Protein AF-0000000077392170 (afdb_homodimer)

Organism: Artemia franciscana (NCBI:txid6661)

Solvent-accessible surface area (backbone atoms only — not comparable to full-atom values): 23119 Å² total; per-residue (Å²): 129,80,75,73,70,72,73,65,76,75,73,75,64,50,26,41,33,44,28,51,38,86,57,40,49,63,70,60,48,50,51,55,48,44,71,74,38,45,88,48,39,37,78,39,51,29,36,27,41,52,79,77,56,96,90,57,43,78,73,64,66,27,38,67,48,46,63,69,58,48,40,51,40,50,58,68,61,47,44,66,28,55,36,64,54,84,86,25,45,36,31,39,37,45,64,40,51,48,56,32,49,74,70,71,26,29,33,34,39,81,43,47,66,59,24,49,57,40,44,70,73,45,92,57,62,58,47,38,32,34,42,35,53,74,38,71,65,57,31,48,50,44,44,56,70,68,70,78,58,49,72,67,54,44,49,38,48,52,50,50,28,54,40,43,49,57,46,58,66,36,61,77,70,44,80,41,77,41,58,39,75,43,71,68,59,32,43,54,56,50,47,57,60,44,50,63,56,50,53,53,50,52,52,60,54,48,60,63,65,73,105,131,80,75,76,71,69,71,67,75,75,72,76,65,50,27,41,34,43,29,51,39,85,57,40,49,61,70,59,48,50,50,53,48,44,72,74,38,46,90,47,40,38,78,39,53,30,35,27,40,52,79,77,55,95,89,58,43,78,73,64,66,28,38,67,48,47,63,68,58,49,40,52,40,52,58,69,63,45,44,66,28,56,36,65,54,85,86,25,45,37,31,38,37,45,63,41,51,48,56,32,48,73,70,71,27,30,33,34,39,80,44,47,66,59,25,49,58,38,45,70,73,44,92,57,62,58,46,37,33,32,42,35,52,74,37,71,66,58,32,49,53,44,44,54,70,68,70,77,59,48,73,69,56,45,51,39,48,52,49,50,28,54,40,42,51,56,46,59,67,36,62,78,68,43,78,42,79,43,59,38,76,41,71,68,59,32,43,52,55,48,48,56,57,46,50,64,55,50,52,54,51,54,52,59,55,49,59,62,66,72,106

Foldseek 3Di:
DPPCPVPPVLPQAFAAEEEAAPLLCVVVLVVVCCVVPVVFEDEQAKEKCDDDDVPDDDPPNHPHDHPVVVVVCVVVVQFLFWDDALRMIMTGGPVSVVVCSVVSHHYYHYDYDRRLVSNCPDPSVHQFEYEYEPDLVVSLVSVVVSVPDDPSSSVRSSVSNVVRVVQVPPPPSHPYYFYPPDVVVSSVVVVVVVCVSVVVSVVSVVVVVVD/DPPCPVVPVLPQAFAAEEEAAPLLCVVVLVVVCCVVPVVFEDEQAKEKCDDDDVPDDDPPNHPHDHPVVVVVCVVVVQFLFWDDALRMIMTGGPVSVVVCSVVSHHYYHYDYDRRLVSNCPDPSVHQFEYEYEPDLVVSLVSVVVSVPDDPSSSVRSSVSNVVRVVQVPPPPSHPYYFYPPDSVVSSVVVVVVVCVSVVVSVVSVVVVVVD

pLDDT: mean 89.9, std 15.78, range [25.53, 98.81]

Nearest PDB structures (foldseek):
  1lvg-assembly1_A  TM=9.748E-01  e=1.093E-26  Mus musculus
  8pts-assembly1_B  TM=7.729E-01  e=3.137E-25  Homo sapiens
  1z6g-assembly1_A  TM=8.877E-01  e=1.586E-20  Plasmodium falciparum 3D7
  8egl-assembly1_K  TM=9.094E-01  e=6.659E-19  Pseudomonas aeruginosa PAO1
  7s5e-assembly3_E  TM=8.793E-01  e=3.456E-18  Stenotrophomonas maltophilia K279a

Structure (mmCIF, N/CA/C/O backbone):
data_AF-0000000077392170-model_v1
#
loop_
_entity.id
_entity.type
_entity.pdbx_description
1 polymer 'guanylate kinase'
#
loop_
_atom_site.group_PDB
_atom_site.id
_atom_site.type_symbol
_atom_site.label_atom_id
_atom_site.label_alt_id
_atom_site.label_comp_id
_atom_site.label_asym_id
_atom_site.label_entity_id
_atom_site.label_seq_id
_atom_site.pdbx_PDB_ins_code
_atom_site.Cartn_x
_atom_site.Cartn_y
_atom_site.Cartn_z
_atom_site.occupancy
_atom_site.B_iso_or_equiv
_atom_site.auth_seq_id
_atom_site.auth_comp_id
_atom_site.auth_asym_id
_atom_site.auth_atom_id
_atom_site.pdbx_PDB_model_num
ATOM 1 N N . MET A 1 1 ? 49.906 -13.086 -16.906 1 25.72 1 MET A N 1
ATOM 2 C CA . MET A 1 1 ? 48.594 -12.906 -17.469 1 25.72 1 MET A CA 1
ATOM 3 C C . MET A 1 1 ? 47.5 -13.18 -16.422 1 25.72 1 MET A C 1
ATOM 5 O O . MET A 1 1 ? 47.281 -14.328 -16.062 1 25.72 1 MET A O 1
ATOM 9 N N . PHE A 1 2 ? 47.438 -12.328 -15.391 1 32.34 2 PHE A N 1
ATOM 10 C CA . PHE A 1 2 ? 46.469 -12.414 -14.305 1 32.34 2 PHE A CA 1
ATOM 11 C C . PHE A 1 2 ? 45.031 -12.539 -14.852 1 32.34 2 PHE A C 1
ATOM 13 O O . PHE A 1 2 ? 44.594 -11.695 -15.625 1 32.34 2 PHE A O 1
ATOM 20 N N . CYS A 1 3 ? 44.75 -13.75 -15.266 1 31.38 3 CYS A N 1
ATOM 21 C CA . CYS A 1 3 ? 43.312 -13.992 -15.523 1 31.38 3 CYS A CA 1
ATOM 22 C C . CYS A 1 3 ? 42.469 -13.234 -14.531 1 31.38 3 CYS A C 1
ATOM 24 O O . CYS A 1 3 ? 42.531 -13.484 -13.328 1 31.38 3 CYS A O 1
ATOM 26 N N . ASP A 1 4 ? 42.469 -11.93 -14.562 1 34.44 4 ASP A N 1
ATOM 27 C CA . ASP A 1 4 ? 41.438 -11.109 -13.945 1 34.44 4 ASP A CA 1
ATOM 28 C C . ASP A 1 4 ? 40.062 -11.789 -14.055 1 34.44 4 ASP A C 1
ATOM 30 O O . ASP A 1 4 ? 39.469 -11.805 -15.125 1 34.44 4 ASP A O 1
ATOM 34 N N . SER A 1 5 ? 40 -13.047 -13.664 1 36.41 5 SER A N 1
ATOM 35 C CA . SER A 1 5 ? 38.688 -13.656 -13.367 1 36.41 5 SER A CA 1
ATOM 36 C C . SER A 1 5 ? 37.75 -12.656 -12.703 1 36.41 5 SER A C 1
ATOM 38 O O . SER A 1 5 ? 37.969 -12.273 -11.555 1 36.41 5 SER A O 1
ATOM 40 N N . GLN A 1 6 ? 37.531 -11.539 -13.352 1 37.38 6 GLN A N 1
ATOM 41 C CA . GLN A 1 6 ? 36.406 -10.711 -12.906 1 37.38 6 GLN A CA 1
ATOM 42 C C . GLN A 1 6 ? 35.25 -11.57 -12.43 1 37.38 6 GLN A C 1
ATOM 44 O O . GLN A 1 6 ? 34.719 -12.391 -13.188 1 37.38 6 GLN A O 1
ATOM 49 N N . LEU A 1 7 ? 35.281 -12.203 -11.297 1 32.78 7 LEU A N 1
ATOM 50 C CA . LEU A 1 7 ? 34.156 -12.734 -10.555 1 32.78 7 LEU A CA 1
ATOM 51 C C . LEU A 1 7 ? 32.906 -11.906 -10.812 1 32.78 7 LEU A C 1
ATOM 53 O O . LEU A 1 7 ? 32.844 -10.742 -10.43 1 32.78 7 LEU A O 1
ATOM 57 N N . LYS A 1 8 ? 32.562 -11.773 -11.977 1 41.16 8 LYS A N 1
ATOM 58 C CA . LYS A 1 8 ? 31.234 -11.203 -12.219 1 41.16 8 LYS A CA 1
ATOM 59 C C . LYS A 1 8 ? 30.281 -11.547 -11.086 1 41.16 8 LYS A C 1
ATOM 61 O O . LYS A 1 8 ? 30.078 -12.727 -10.773 1 41.16 8 LYS A O 1
ATOM 66 N N . VAL A 1 9 ? 30.266 -10.953 -10 1 43.84 9 VAL A N 1
ATOM 67 C CA . VAL A 1 9 ? 29.219 -11.07 -8.992 1 43.84 9 VAL A CA 1
ATOM 68 C C . VAL A 1 9 ? 27.906 -11.484 -9.656 1 43.84 9 VAL A C 1
ATOM 70 O O . VAL A 1 9 ? 27.359 -10.742 -10.477 1 43.84 9 VAL A O 1
ATOM 73 N N . ASN A 1 10 ? 27.75 -12.711 -10.109 1 50.25 10 ASN A N 1
ATOM 74 C CA . ASN A 1 10 ? 26.531 -13.258 -10.688 1 50.25 10 ASN A CA 1
ATOM 75 C C . ASN A 1 10 ? 25.297 -12.727 -9.984 1 50.25 10 ASN A C 1
ATOM 77 O O . ASN A 1 10 ? 25.062 -13.016 -8.805 1 50.25 10 ASN A O 1
ATOM 81 N N . ALA A 1 11 ? 24.734 -11.617 -10.344 1 66.25 11 ALA A N 1
ATOM 82 C CA . ALA A 1 11 ? 23.531 -11.023 -9.766 1 66.25 11 ALA A CA 1
ATOM 83 C C . ALA A 1 11 ? 22.391 -12.047 -9.672 1 66.25 11 ALA A C 1
ATOM 85 O O . ALA A 1 11 ? 22.266 -12.906 -10.547 1 66.25 11 ALA A O 1
ATOM 86 N N . LEU A 1 12 ? 21.828 -12.359 -8.523 1 80.75 12 LEU A N 1
ATOM 87 C CA . LEU A 1 12 ? 20.703 -13.242 -8.273 1 80.75 12 LEU A CA 1
ATOM 88 C C . LEU A 1 12 ? 19.562 -12.969 -9.25 1 80.75 12 LEU A C 1
ATOM 90 O O . LEU A 1 12 ? 19.328 -11.82 -9.633 1 80.75 12 LEU A O 1
ATOM 94 N N . PRO A 1 13 ? 19.078 -14.109 -9.844 1 90.06 13 PRO A N 1
ATOM 95 C CA . PRO A 1 13 ? 17.953 -13.914 -10.766 1 90.06 13 PRO A CA 1
ATOM 96 C C . PRO A 1 13 ? 16.844 -13.047 -10.18 1 90.06 13 PRO A C 1
ATOM 98 O O . PRO A 1 13 ? 16.516 -13.172 -8.992 1 90.06 13 PRO A O 1
ATOM 101 N N . ARG A 1 14 ? 16.281 -12.18 -11 1 93.69 14 ARG A N 1
ATOM 102 C CA . ARG A 1 14 ? 15.188 -11.312 -10.586 1 93.69 14 ARG A CA 1
ATOM 103 C C . ARG A 1 14 ? 13.906 -12.109 -10.375 1 93.69 14 ARG A C 1
ATOM 105 O O . ARG A 1 14 ? 13.523 -12.914 -11.227 1 93.69 14 ARG A O 1
ATOM 112 N N . PRO A 1 15 ? 13.211 -11.906 -9.344 1 96.62 15 PRO A N 1
ATOM 113 C CA . PRO A 1 15 ? 11.984 -12.656 -9.094 1 96.62 15 PRO A CA 1
ATOM 114 C C . PRO A 1 15 ? 10.844 -12.242 -10.023 1 96.62 15 PRO A C 1
ATOM 116 O O . PRO A 1 15 ? 10.844 -11.133 -10.562 1 96.62 15 PRO A O 1
ATOM 119 N N . PHE A 1 16 ? 9.906 -13.195 -10.242 1 97.94 16 PHE A N 1
ATOM 120 C CA . PHE A 1 16 ? 8.617 -12.898 -10.844 1 97.94 16 PHE A CA 1
ATOM 121 C C . PHE A 1 16 ? 7.559 -12.656 -9.773 1 97.94 16 PHE A C 1
ATOM 123 O O . PHE A 1 16 ? 7.367 -13.484 -8.883 1 97.94 16 PHE A O 1
ATOM 130 N N . VAL A 1 17 ? 6.91 -11.523 -9.852 1 98.31 17 VAL A N 1
ATOM 131 C CA . VAL A 1 17 ? 5.828 -11.203 -8.922 1 98.31 17 VAL A CA 1
ATOM 132 C C . VAL A 1 17 ? 4.504 -11.148 -9.68 1 98.31 17 VAL A C 1
ATOM 134 O O . VAL A 1 17 ? 4.352 -10.359 -10.617 1 98.31 17 VAL A O 1
ATOM 137 N N . LEU A 1 18 ? 3.586 -12.016 -9.336 1 98.56 18 LEU A N 1
ATOM 138 C CA . LEU A 1 18 ? 2.215 -11.93 -9.828 1 98.56 18 LEU A CA 1
ATOM 139 C C . LEU A 1 18 ? 1.32 -11.211 -8.828 1 98.56 18 LEU A C 1
ATOM 141 O O . LEU A 1 18 ? 1.326 -11.539 -7.637 1 98.56 18 LEU A O 1
ATOM 145 N N . CYS A 1 19 ? 0.657 -10.227 -9.273 1 98.56 19 CYS A N 1
ATOM 146 C CA . CYS A 1 19 ? -0.287 -9.422 -8.508 1 98.56 19 CYS A CA 1
ATOM 147 C C . CYS A 1 19 ? -1.623 -9.312 -9.227 1 98.56 19 CYS A C 1
ATOM 149 O O . CYS A 1 19 ? -1.671 -9.328 -10.461 1 98.56 19 CYS A O 1
ATOM 151 N N . GLY A 1 20 ? -2.666 -9.18 -8.484 1 98.06 20 GLY A N 1
ATOM 152 C CA . GLY A 1 20 ? -4.02 -9.047 -9 1 98.06 20 GLY A CA 1
ATOM 153 C C . GLY A 1 20 ? -5.09 -9.32 -7.961 1 98.06 20 GLY A C 1
ATOM 154 O O . GLY A 1 20 ? -4.805 -9.898 -6.91 1 98.06 20 GLY A O 1
ATOM 155 N N . PRO A 1 21 ? -6.316 -8.914 -8.312 1 97.44 21 PRO A N 1
ATOM 156 C CA . PRO A 1 21 ? -7.379 -9.102 -7.316 1 97.44 21 PRO A CA 1
ATOM 157 C C . PRO A 1 21 ? -7.652 -10.57 -7.012 1 97.44 21 PRO A C 1
ATOM 159 O O . PRO A 1 21 ? -7.359 -11.445 -7.84 1 97.44 21 PRO A O 1
ATOM 162 N N . SER A 1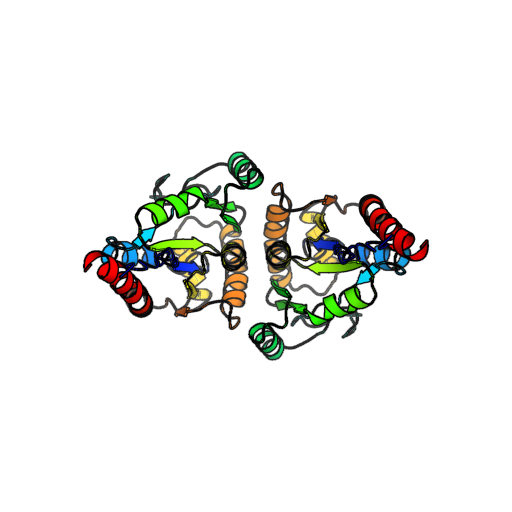 22 ? -8.102 -10.773 -5.75 1 94 22 SER A N 1
ATOM 163 C CA . SER A 1 22 ? -8.523 -12.117 -5.363 1 94 22 SER A CA 1
ATOM 164 C C . SER A 1 22 ? -9.531 -12.688 -6.355 1 94 22 SER A C 1
ATOM 166 O O . SER A 1 22 ? -10.438 -11.984 -6.793 1 94 22 SER A O 1
ATOM 168 N N . GLY A 1 23 ? -9.344 -13.922 -6.789 1 93.69 23 GLY A N 1
ATOM 169 C CA . GLY A 1 23 ? -10.281 -14.609 -7.66 1 93.69 23 GLY A CA 1
ATOM 170 C C . GLY A 1 23 ? -9.953 -14.453 -9.133 1 93.69 23 GLY A C 1
ATOM 171 O O . GLY A 1 23 ? -10.617 -15.031 -9.992 1 93.69 23 GLY A O 1
ATOM 172 N N . VAL A 1 24 ? -8.891 -13.75 -9.414 1 97.25 24 VAL A N 1
ATOM 173 C CA . VAL A 1 24 ? -8.625 -13.414 -10.805 1 97.25 24 VAL A CA 1
ATOM 174 C C . VAL A 1 24 ? -7.953 -14.602 -11.5 1 97.25 24 VAL A C 1
ATOM 176 O O . VAL A 1 24 ? -7.863 -14.633 -12.727 1 97.25 24 VAL A O 1
ATOM 179 N N . GLY A 1 25 ? -7.402 -15.547 -10.781 1 95.88 25 GLY A N 1
ATOM 180 C CA . GLY A 1 25 ? -6.828 -16.734 -11.375 1 95.88 25 GLY A CA 1
ATOM 181 C C . GLY A 1 25 ? -5.316 -16.797 -11.234 1 95.88 25 GLY A C 1
ATOM 182 O O . GLY A 1 25 ? -4.648 -17.516 -11.984 1 95.88 25 GLY A O 1
ATOM 183 N N . LYS A 1 26 ? -4.719 -16.109 -10.281 1 96.5 26 LYS A N 1
ATOM 184 C CA . LYS A 1 26 ? -3.273 -16.094 -10.078 1 96.5 26 LYS A CA 1
ATOM 185 C C . LYS A 1 26 ? -2.756 -17.469 -9.703 1 96.5 26 LYS A C 1
ATOM 187 O O . LYS A 1 26 ? -1.77 -17.953 -10.266 1 96.5 26 LYS A O 1
ATOM 192 N N . SER A 1 27 ? -3.465 -18.047 -8.719 1 93.56 27 SER A N 1
ATOM 193 C CA . SER A 1 27 ? -3.006 -19.344 -8.227 1 93.56 27 SER A CA 1
ATOM 194 C C . SER A 1 27 ? -2.963 -20.375 -9.352 1 93.56 27 SER A C 1
ATOM 196 O O . SER A 1 27 ? -2.033 -21.188 -9.43 1 93.56 27 SER A O 1
ATOM 198 N N . THR A 1 28 ? -3.938 -20.344 -10.219 1 95.12 28 THR A N 1
ATOM 199 C CA . THR A 1 28 ? -3.986 -21.266 -11.352 1 95.12 28 THR A CA 1
ATOM 200 C C . THR A 1 28 ? -2.83 -21 -12.312 1 95.12 28 THR A C 1
ATOM 202 O O . THR A 1 28 ? -2.17 -21.922 -12.773 1 95.12 28 THR A O 1
ATOM 205 N N . LEU A 1 29 ? -2.557 -19.734 -12.602 1 98.12 29 LEU A N 1
ATOM 206 C CA . LEU A 1 29 ? -1.454 -19.375 -13.477 1 98.12 29 LEU A CA 1
ATOM 207 C C . LEU A 1 29 ? -0.118 -19.812 -12.891 1 98.12 29 LEU A C 1
ATOM 209 O O . LEU A 1 29 ? 0.729 -20.359 -13.602 1 98.12 29 LEU A O 1
ATOM 213 N N . ILE A 1 30 ? 0.067 -19.594 -11.641 1 97.69 30 ILE A N 1
ATOM 214 C CA . ILE A 1 30 ? 1.311 -19.953 -10.961 1 97.69 30 ILE A CA 1
ATOM 215 C C . ILE A 1 30 ? 1.51 -21.469 -10.992 1 97.69 30 ILE A C 1
ATOM 217 O O . ILE A 1 30 ? 2.621 -21.938 -11.219 1 97.69 30 ILE A O 1
ATOM 221 N N . LYS A 1 31 ? 0.453 -22.172 -10.758 1 96.06 31 LYS A N 1
ATOM 222 C CA . LYS A 1 31 ? 0.546 -23.625 -10.836 1 96.06 31 LYS A CA 1
ATOM 223 C C . LYS A 1 31 ? 1.032 -24.078 -12.211 1 96.06 31 LYS A C 1
ATOM 225 O O . LYS A 1 31 ? 1.9 -24.953 -12.32 1 96.06 31 LYS A O 1
ATOM 230 N N . LYS A 1 32 ? 0.472 -23.516 -13.234 1 97.62 32 LYS A N 1
ATOM 231 C CA . LYS A 1 32 ? 0.895 -23.844 -14.586 1 97.62 32 LYS A CA 1
ATOM 232 C C . LYS A 1 32 ? 2.365 -23.5 -14.805 1 97.62 32 LYS A C 1
ATOM 234 O O . LYS A 1 32 ? 3.102 -24.25 -15.438 1 97.62 32 LYS A O 1
ATOM 239 N N . MET A 1 33 ? 2.822 -22.344 -14.273 1 97.56 33 MET A N 1
ATOM 240 C CA . MET A 1 33 ? 4.223 -21.938 -14.328 1 97.56 33 MET A CA 1
ATOM 241 C C . MET A 1 33 ? 5.117 -23 -13.695 1 97.56 33 MET A C 1
ATOM 243 O O . MET A 1 33 ? 6.141 -23.375 -14.273 1 97.56 33 MET A O 1
ATOM 247 N N . MET A 1 34 ? 4.664 -23.469 -12.531 1 96.5 34 MET A N 1
ATOM 248 C CA . MET A 1 34 ? 5.488 -24.406 -11.773 1 96.5 34 MET A CA 1
ATOM 249 C C . MET A 1 34 ? 5.559 -25.75 -12.477 1 96.5 34 MET A C 1
ATOM 251 O O . MET A 1 34 ? 6.594 -26.422 -12.445 1 96.5 34 MET A O 1
ATOM 255 N N . VAL A 1 35 ? 4.5 -26.141 -13.078 1 96.81 35 VAL A N 1
ATOM 256 C CA . VAL A 1 35 ? 4.473 -27.406 -13.805 1 96.81 35 VAL A CA 1
ATOM 257 C C . VAL A 1 35 ? 5.43 -27.328 -14.992 1 96.81 35 VAL A C 1
ATOM 259 O O . VAL A 1 35 ? 6.211 -28.266 -15.227 1 96.81 35 VAL A O 1
ATOM 262 N N . GLU A 1 36 ? 5.43 -26.266 -15.633 1 96.81 36 GLU A N 1
ATOM 263 C CA . GLU A 1 36 ? 6.176 -26.172 -16.891 1 96.81 36 GLU A CA 1
ATOM 264 C C . GLU A 1 36 ? 7.629 -25.781 -16.641 1 96.81 36 GLU A C 1
ATOM 266 O O . GLU A 1 36 ? 8.531 -26.219 -17.344 1 96.81 36 GLU A O 1
ATOM 271 N N . PHE A 1 37 ? 7.859 -24.938 -15.656 1 96.38 37 PHE A N 1
ATOM 272 C CA . PHE A 1 37 ? 9.188 -24.375 -15.461 1 96.38 37 PHE A CA 1
ATOM 273 C C . PHE A 1 37 ? 9.711 -24.672 -14.062 1 96.38 37 PHE A C 1
ATOM 275 O O . PHE A 1 37 ? 10.516 -23.922 -13.523 1 96.38 37 PHE A O 1
ATOM 282 N N . GLY A 1 38 ? 9.281 -25.766 -13.492 1 94.56 38 GLY A N 1
ATOM 283 C CA . GLY A 1 38 ? 9.672 -26.125 -12.141 1 94.56 38 GLY A CA 1
ATOM 284 C C . GLY A 1 38 ? 11.156 -26.375 -11.984 1 94.56 38 GLY A C 1
ATOM 285 O O . GLY A 1 38 ? 11.672 -26.406 -10.867 1 94.56 38 GLY A O 1
ATOM 286 N N . ASP A 1 39 ? 11.883 -26.5 -13.055 1 93.88 39 ASP A N 1
ATOM 287 C CA . ASP A 1 39 ? 13.328 -26.719 -13.016 1 93.88 39 ASP A CA 1
ATOM 288 C C . ASP A 1 39 ? 14.07 -25.422 -12.695 1 93.88 39 ASP A C 1
ATOM 290 O O . ASP A 1 39 ? 15.156 -25.438 -12.109 1 93.88 39 ASP A O 1
ATOM 294 N N . ILE A 1 40 ? 13.484 -24.25 -13.047 1 95.06 40 ILE A N 1
ATOM 295 C CA . ILE A 1 40 ? 14.211 -23 -12.898 1 95.06 40 ILE A CA 1
ATOM 296 C C . ILE A 1 40 ? 13.406 -22.047 -12.016 1 95.06 40 ILE A C 1
ATOM 298 O O . ILE A 1 40 ? 13.953 -21.062 -11.492 1 95.06 40 ILE A O 1
ATOM 302 N N . LEU A 1 41 ? 12.102 -22.328 -11.852 1 96.94 41 LEU A N 1
ATOM 303 C CA . LEU A 1 41 ? 11.258 -21.5 -11 1 96.94 41 LEU A CA 1
ATOM 304 C C . LEU A 1 41 ? 10.984 -22.203 -9.672 1 96.94 41 LEU A C 1
ATOM 306 O O . LEU A 1 41 ? 10.898 -23.422 -9.617 1 96.94 41 LEU A O 1
ATOM 310 N N . GLU A 1 42 ? 10.891 -21.438 -8.695 1 96.62 42 GLU A N 1
ATOM 311 C CA . GLU A 1 42 ? 10.453 -21.922 -7.391 1 96.62 42 GLU A CA 1
ATOM 312 C C . GLU A 1 42 ? 9.523 -20.906 -6.719 1 96.62 42 GLU A C 1
ATOM 314 O O . GLU A 1 42 ? 9.812 -19.719 -6.68 1 96.62 42 GLU A O 1
ATOM 319 N N . PHE A 1 43 ? 8.422 -21.484 -6.266 1 97.25 43 PHE A N 1
ATOM 320 C CA . PHE A 1 43 ? 7.434 -20.641 -5.605 1 97.25 43 PHE A CA 1
ATOM 321 C C . PHE A 1 43 ? 7.82 -20.391 -4.156 1 97.25 43 PHE A C 1
ATOM 323 O O . PHE A 1 43 ? 8.188 -21.312 -3.432 1 97.25 43 PHE A O 1
ATOM 330 N N . SER A 1 44 ? 7.777 -19.094 -3.787 1 97 44 SER A N 1
ATOM 331 C CA . SER A 1 44 ? 7.996 -18.734 -2.393 1 97 44 SER A CA 1
ATOM 332 C C . SER A 1 44 ? 6.688 -18.719 -1.61 1 97 44 SER A C 1
ATOM 334 O O . SER A 1 44 ? 5.832 -17.859 -1.834 1 97 44 SER A O 1
ATOM 336 N N . VAL A 1 45 ? 6.523 -19.594 -0.678 1 96.56 45 VAL A N 1
ATOM 337 C CA . VAL A 1 45 ? 5.293 -19.719 0.099 1 96.56 45 VAL A CA 1
ATOM 338 C C . VAL A 1 45 ? 5.176 -18.547 1.07 1 96.56 45 VAL A C 1
ATOM 340 O O . VAL A 1 45 ? 6.121 -18.234 1.8 1 96.56 45 VAL A O 1
ATOM 343 N N . SER A 1 46 ? 4.016 -17.859 1.103 1 97.25 46 SER A N 1
ATOM 344 C CA . SER A 1 46 ? 3.779 -16.719 1.978 1 97.25 46 SER A CA 1
ATOM 345 C C . SER A 1 46 ? 3.125 -17.141 3.285 1 97.25 46 SER A C 1
ATOM 347 O O . SER A 1 46 ? 2.625 -18.266 3.395 1 97.25 46 SER A O 1
ATOM 349 N N . HIS A 1 47 ? 3.215 -16.234 4.25 1 98.12 47 HIS A N 1
ATOM 350 C CA . HIS A 1 47 ? 2.461 -16.391 5.488 1 98.12 47 HIS A CA 1
ATOM 351 C C . HIS A 1 47 ? 1.111 -15.68 5.398 1 98.12 47 HIS A C 1
ATOM 353 O O . HIS A 1 47 ? 0.97 -14.695 4.676 1 98.12 47 HIS A O 1
ATOM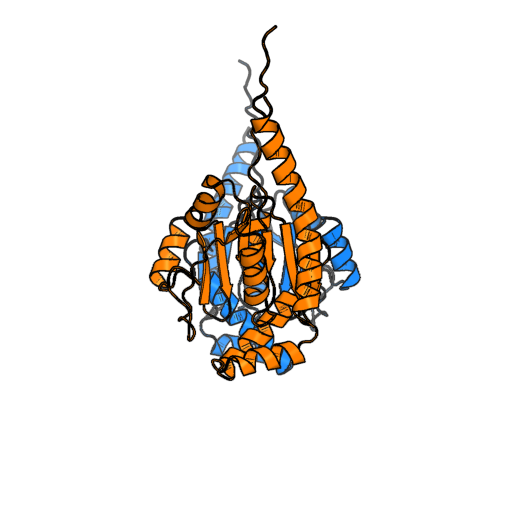 359 N N . THR A 1 48 ? 0.139 -16.203 6.141 1 98.25 48 THR A N 1
ATOM 360 C CA . THR A 1 48 ? -1.132 -15.492 6.242 1 98.25 48 THR A CA 1
ATOM 361 C C . THR A 1 48 ? -1.845 -15.844 7.543 1 98.25 48 THR A C 1
ATOM 363 O O . THR A 1 48 ? -1.611 -16.906 8.125 1 98.25 48 THR A O 1
ATOM 366 N N . THR A 1 49 ? -2.637 -14.906 8.031 1 98.12 49 THR A N 1
ATOM 367 C CA . THR A 1 49 ? -3.457 -15.141 9.211 1 98.12 49 THR A CA 1
ATOM 368 C C . THR A 1 49 ? -4.852 -15.625 8.82 1 98.12 49 THR A C 1
ATOM 370 O O . THR A 1 49 ? -5.68 -15.922 9.68 1 98.12 49 THR A O 1
ATOM 373 N N . ARG A 1 50 ? -5.121 -15.664 7.473 1 94.75 50 ARG A N 1
ATOM 374 C CA . ARG A 1 50 ? -6.398 -16.203 7.02 1 94.75 50 ARG A CA 1
ATOM 375 C C . ARG A 1 50 ? -6.488 -17.703 7.312 1 94.75 50 ARG A C 1
ATOM 377 O O . ARG A 1 50 ? -5.484 -18.422 7.238 1 94.75 50 ARG A O 1
ATOM 384 N N . ALA A 1 51 ? -7.723 -18.156 7.598 1 94.81 51 ALA A N 1
ATOM 385 C CA . ALA A 1 51 ? -7.922 -19.609 7.734 1 94.81 51 ALA A CA 1
ATOM 386 C C . ALA A 1 51 ? -7.777 -20.312 6.387 1 94.81 51 ALA A C 1
ATOM 388 O O . ALA A 1 51 ? -8.125 -19.75 5.348 1 94.81 51 ALA A O 1
ATOM 389 N N . PRO A 1 52 ? -7.262 -21.531 6.418 1 95 52 PRO A N 1
ATOM 390 C CA . PRO A 1 52 ? -7.137 -22.266 5.156 1 95 52 PRO A CA 1
ATOM 391 C C . PRO A 1 52 ? -8.492 -22.578 4.516 1 95 52 PRO A C 1
ATOM 393 O O . PRO A 1 52 ? -9.469 -22.844 5.223 1 95 52 PRO A O 1
ATOM 396 N N . ARG A 1 53 ? -8.492 -22.438 3.182 1 89.06 53 ARG A N 1
ATOM 397 C CA . ARG A 1 53 ? -9.633 -22.953 2.432 1 89.06 53 ARG A CA 1
ATOM 398 C C . ARG A 1 53 ? -9.562 -24.469 2.303 1 89.06 53 ARG A C 1
ATOM 400 O O . ARG A 1 53 ? -8.531 -25.078 2.59 1 89.06 53 ARG A O 1
ATOM 407 N N . THR A 1 54 ? -10.797 -25 1.809 1 90.25 54 THR A N 1
ATOM 408 C CA . THR A 1 54 ? -10.828 -26.438 1.595 1 90.25 54 THR A CA 1
ATOM 409 C C . THR A 1 54 ? -9.75 -26.859 0.6 1 90.25 54 THR A C 1
ATOM 411 O O . THR A 1 54 ? -9.633 -26.281 -0.479 1 90.25 54 THR A O 1
ATOM 414 N N . GLY A 1 55 ? -8.93 -27.766 0.991 1 91.81 55 GLY A N 1
ATOM 415 C CA . GLY A 1 55 ? -7.918 -28.297 0.09 1 91.81 55 GLY A CA 1
ATOM 416 C C . GLY A 1 55 ? -6.562 -27.641 0.259 1 91.81 55 GLY A C 1
ATOM 417 O O . GLY A 1 55 ? -5.555 -28.141 -0.243 1 91.81 55 GLY A O 1
ATOM 418 N N . GLU A 1 56 ? -6.438 -26.484 0.995 1 93.88 56 GLU A N 1
ATOM 419 C CA . GLU A 1 56 ? -5.156 -25.812 1.205 1 93.88 56 GLU A CA 1
ATOM 420 C C . GLU A 1 56 ? -4.344 -26.516 2.293 1 93.88 56 GLU A C 1
ATOM 422 O O . GLU A 1 56 ? -4.902 -27 3.275 1 93.88 56 GLU A O 1
ATOM 427 N N . VAL A 1 57 ? -3.045 -26.578 2.072 1 96.06 57 VAL A N 1
ATOM 428 C CA . VAL A 1 57 ? -2.148 -27.281 2.973 1 96.06 57 VAL A CA 1
ATOM 429 C C . VAL A 1 57 ? -1.108 -26.328 3.541 1 96.06 57 VAL A C 1
ATOM 431 O O . VAL A 1 57 ? -0.488 -25.562 2.795 1 96.06 57 VAL A O 1
ATOM 434 N N . ASP A 1 58 ? -0.919 -26.406 4.895 1 97.44 58 ASP A N 1
ATOM 435 C CA . ASP A 1 58 ? 0.073 -25.578 5.57 1 97.44 58 ASP A CA 1
ATOM 436 C C . ASP A 1 58 ? 1.482 -25.891 5.074 1 97.44 58 ASP A C 1
ATOM 438 O O . ASP A 1 58 ? 1.864 -27.062 4.977 1 97.44 58 ASP A O 1
ATOM 442 N N . GLY A 1 59 ? 2.203 -24.859 4.699 1 95.19 59 GLY A N 1
ATOM 443 C CA . GLY A 1 59 ? 3.566 -25.031 4.219 1 95.19 59 GLY A CA 1
ATOM 444 C C . GLY A 1 59 ? 3.652 -25.219 2.719 1 95.19 59 GLY A C 1
ATOM 445 O O . GLY A 1 59 ? 4.742 -25.188 2.145 1 95.19 59 GLY A O 1
ATOM 446 N N . ILE A 1 60 ? 2.541 -25.391 2.117 1 93.25 60 ILE A N 1
ATOM 447 C CA . ILE A 1 60 ? 2.502 -25.578 0.671 1 93.25 60 ILE A CA 1
ATOM 448 C C . ILE A 1 60 ? 1.791 -24.391 0.018 1 93.25 60 ILE A C 1
ATOM 450 O O . ILE A 1 60 ? 2.371 -23.688 -0.818 1 93.25 60 ILE A O 1
ATOM 454 N N . ASP A 1 61 ? 0.571 -24.094 0.491 1 94.25 61 ASP A N 1
ATOM 455 C CA . ASP A 1 61 ? -0.206 -22.984 -0.069 1 94.25 61 ASP A CA 1
ATOM 456 C C . ASP A 1 61 ? 0.133 -21.672 0.621 1 94.25 61 ASP A C 1
ATOM 458 O O . ASP A 1 61 ? 0.309 -20.641 -0.04 1 94.25 61 ASP A O 1
ATOM 462 N N . TYR A 1 62 ? 0.173 -21.766 1.888 1 96.88 62 TYR A N 1
ATOM 463 C CA . TYR A 1 62 ? 0.608 -20.703 2.791 1 96.88 62 TYR A CA 1
ATOM 464 C C . TYR A 1 62 ? 1.201 -21.297 4.066 1 96.88 62 TYR A C 1
ATOM 466 O O . TYR A 1 62 ? 1.001 -22.469 4.371 1 96.88 62 TYR A O 1
ATOM 474 N N . PHE A 1 63 ? 2.02 -20.516 4.727 1 98 63 PHE A N 1
ATOM 475 C CA . PHE A 1 63 ? 2.219 -20.75 6.148 1 98 63 PHE A CA 1
ATOM 476 C C . PHE A 1 63 ? 1.113 -20.109 6.969 1 98 63 PHE A C 1
ATOM 478 O O . PHE A 1 63 ? 1.123 -18.891 7.18 1 98 63 PHE A O 1
ATOM 485 N N . PHE A 1 64 ? 0.171 -20.969 7.391 1 98.38 64 PHE A N 1
ATOM 486 C CA . PHE A 1 64 ? -0.942 -20.422 8.164 1 98.38 64 PHE A CA 1
ATOM 487 C C . PHE A 1 64 ? -0.521 -20.172 9.609 1 98.38 64 PHE A C 1
ATOM 489 O O . PHE A 1 64 ? 0.089 -21.016 10.242 1 98.38 64 PHE A O 1
ATOM 496 N N . THR A 1 65 ? -0.792 -18.953 10.062 1 98.12 65 THR A N 1
ATOM 497 C CA . THR A 1 65 ? -0.346 -18.547 11.391 1 98.12 65 THR A CA 1
ATOM 498 C C . THR A 1 65 ? -1.379 -17.641 12.055 1 98.12 65 THR A C 1
ATOM 500 O O . THR A 1 65 ? -2.477 -17.453 11.523 1 98.12 65 THR A O 1
ATOM 503 N N . THR A 1 66 ? -1.091 -17.156 13.227 1 97.75 66 THR A N 1
ATOM 504 C CA . THR A 1 66 ? -2.014 -16.297 13.969 1 97.75 66 THR A CA 1
ATOM 505 C C . THR A 1 66 ? -1.628 -14.836 13.828 1 97.75 66 THR A C 1
ATOM 507 O O . THR A 1 66 ? -0.501 -14.516 13.445 1 97.75 66 THR A O 1
ATOM 510 N N . LYS A 1 67 ? -2.57 -14.07 14.172 1 96.62 67 LYS A N 1
ATOM 511 C CA . LYS A 1 67 ? -2.314 -12.633 14.133 1 96.62 67 LYS A CA 1
ATOM 512 C C . LYS A 1 67 ? -1.164 -12.25 15.055 1 96.62 67 LYS A C 1
ATOM 514 O O . LYS A 1 67 ? -0.27 -11.492 14.672 1 96.62 67 LYS A O 1
ATOM 519 N N . SER A 1 68 ? -1.195 -12.781 16.234 1 97.12 68 SER A N 1
ATOM 520 C CA . SER A 1 68 ? -0.164 -12.461 17.219 1 97.12 68 SER A CA 1
ATOM 521 C C . SER A 1 68 ? 1.218 -12.875 16.719 1 97.12 68 SER A C 1
ATOM 523 O O . SER A 1 68 ? 2.176 -12.109 16.828 1 97.12 68 SER A O 1
ATOM 525 N N . GLU A 1 69 ? 1.303 -14.039 16.141 1 97.25 69 GLU A N 1
ATOM 526 C CA . GLU A 1 69 ? 2.58 -14.516 15.625 1 97.25 69 GLU A CA 1
ATOM 527 C C . GLU A 1 69 ? 3.047 -13.672 14.445 1 97.25 69 GLU A C 1
ATOM 529 O O . GLU A 1 69 ? 4.234 -13.359 14.328 1 97.25 69 GLU A O 1
ATOM 534 N N . MET A 1 70 ? 2.145 -13.352 13.617 1 97.5 70 MET A N 1
ATOM 535 C CA . MET A 1 70 ? 2.457 -12.523 12.453 1 97.5 70 MET A CA 1
ATOM 536 C C . MET A 1 70 ? 2.986 -11.164 12.891 1 97.5 70 MET A C 1
ATOM 538 O O . MET A 1 70 ? 4.004 -10.695 12.375 1 97.5 70 MET A O 1
ATOM 542 N N . GLU A 1 71 ? 2.311 -10.586 13.82 1 96.38 71 GLU A N 1
ATOM 543 C CA . GLU A 1 71 ? 2.689 -9.266 14.305 1 96.38 71 GLU A CA 1
ATOM 544 C C . GLU A 1 71 ? 4.066 -9.289 14.961 1 96.38 71 GLU A C 1
ATOM 546 O O . GLU A 1 71 ? 4.867 -8.375 14.773 1 96.38 71 GLU A O 1
ATOM 551 N N . ARG A 1 72 ? 4.352 -10.273 15.688 1 96.19 72 ARG A N 1
ATOM 552 C CA . ARG A 1 72 ? 5.668 -10.438 16.297 1 96.19 72 ARG A CA 1
ATOM 553 C C . ARG A 1 72 ? 6.75 -10.555 15.234 1 96.19 72 ARG A C 1
ATOM 555 O O . ARG A 1 72 ? 7.801 -9.914 15.328 1 96.19 72 ARG A O 1
ATOM 562 N N . SER A 1 73 ? 6.496 -11.375 14.234 1 96.75 73 SER A N 1
ATOM 563 C CA . SER A 1 73 ? 7.465 -11.594 13.164 1 96.75 73 SER A CA 1
ATOM 564 C C . SER A 1 73 ? 7.699 -10.312 12.367 1 96.75 73 SER A C 1
ATOM 566 O O . SER A 1 73 ? 8.82 -10.039 11.938 1 96.75 73 SER A O 1
ATOM 568 N N . ILE A 1 74 ? 6.648 -9.586 12.164 1 95.44 74 ILE A N 1
ATOM 569 C CA . ILE A 1 74 ? 6.766 -8.305 11.477 1 95.44 74 ILE A CA 1
ATOM 570 C C . ILE A 1 74 ? 7.633 -7.355 12.305 1 95.44 74 ILE A C 1
ATOM 572 O O . ILE A 1 74 ? 8.547 -6.719 11.773 1 95.44 74 ILE A O 1
ATOM 576 N N . SER A 1 75 ? 7.402 -7.328 13.602 1 93.31 75 SER A N 1
ATOM 577 C CA . SER A 1 75 ? 8.148 -6.457 14.5 1 93.31 75 SER A CA 1
ATOM 578 C C . SER A 1 75 ? 9.625 -6.832 14.539 1 93.31 75 SER A C 1
ATOM 580 O O . SER A 1 75 ? 10.484 -5.965 14.703 1 93.31 75 SER A O 1
ATOM 582 N N . ASN A 1 76 ? 9.898 -8.055 14.281 1 95.31 76 ASN A N 1
ATOM 583 C CA . ASN A 1 76 ? 11.266 -8.562 14.281 1 95.31 76 ASN A CA 1
ATOM 584 C C . ASN A 1 76 ? 11.953 -8.336 12.938 1 95.31 76 ASN A C 1
ATOM 586 O O . ASN A 1 76 ? 13.102 -8.734 12.742 1 95.31 76 ASN A O 1
ATOM 590 N N . GLY A 1 77 ? 11.25 -7.789 12.039 1 94.19 77 GLY A N 1
ATOM 591 C CA . GLY A 1 77 ? 11.836 -7.492 10.734 1 94.19 77 GLY A CA 1
ATOM 592 C C . GLY A 1 77 ? 12.055 -8.727 9.883 1 94.19 77 GLY A C 1
ATOM 593 O O . GLY A 1 77 ? 12.977 -8.766 9.07 1 94.19 77 GLY A O 1
ATOM 594 N N . GLU A 1 78 ? 11.227 -9.695 9.969 1 96.69 78 GLU A N 1
ATOM 595 C CA . GLU A 1 78 ? 11.453 -10.984 9.32 1 96.69 78 GLU A CA 1
ATOM 596 C C . GLU A 1 78 ? 10.828 -11.016 7.926 1 96.69 78 GLU A C 1
ATOM 598 O O . GLU A 1 78 ? 11.07 -11.953 7.156 1 96.69 78 GLU A O 1
ATOM 603 N N . PHE A 1 79 ? 10.086 -9.984 7.582 1 97.06 79 PHE A N 1
ATOM 604 C CA . PHE A 1 79 ? 9.367 -10.016 6.316 1 97.06 79 PHE A CA 1
ATOM 605 C C . PHE A 1 79 ? 9.938 -9 5.34 1 97.06 79 PHE A C 1
ATOM 607 O O . PHE A 1 79 ? 10.297 -7.887 5.73 1 97.06 79 PHE A O 1
ATOM 614 N N . ILE A 1 80 ? 10.055 -9.445 4.109 1 95.75 80 ILE A N 1
ATOM 615 C CA . ILE A 1 80 ? 10.438 -8.523 3.043 1 95.75 80 ILE A CA 1
ATOM 616 C C . ILE A 1 80 ? 9.289 -7.562 2.754 1 95.75 80 ILE A C 1
ATOM 618 O O . ILE A 1 80 ? 9.516 -6.402 2.402 1 95.75 80 ILE A O 1
ATOM 622 N N . GLU A 1 81 ? 8.133 -8.109 2.875 1 96.88 81 GLU A N 1
ATOM 623 C CA . GLU A 1 81 ? 6.906 -7.328 2.754 1 96.88 81 GLU A CA 1
ATOM 624 C C . GLU A 1 81 ? 5.766 -7.953 3.553 1 96.88 81 GLU A C 1
ATOM 626 O O . GLU A 1 81 ? 5.785 -9.156 3.834 1 96.88 81 GLU A O 1
ATOM 631 N N . HIS A 1 82 ? 4.863 -7.125 3.941 1 97.19 82 HIS A N 1
ATOM 632 C CA . HIS A 1 82 ? 3.604 -7.562 4.531 1 97.19 82 HIS A CA 1
ATOM 633 C C . HIS A 1 82 ? 2.457 -6.645 4.121 1 97.19 82 HIS A C 1
ATOM 635 O O . HIS A 1 82 ? 2.688 -5.512 3.686 1 97.19 82 HIS A O 1
ATOM 641 N N . ALA A 1 83 ? 1.291 -7.184 4.227 1 95.75 83 ALA A N 1
ATOM 642 C CA . ALA A 1 83 ? 0.103 -6.465 3.771 1 95.75 83 ALA A CA 1
ATOM 643 C C . ALA A 1 83 ? -1.135 -6.906 4.547 1 95.75 83 ALA A C 1
ATOM 645 O O . ALA A 1 83 ? -1.167 -8.008 5.102 1 95.75 83 ALA A O 1
ATOM 646 N N . VAL A 1 84 ? -2.068 -5.984 4.625 1 94.62 84 VAL A N 1
ATOM 647 C CA . VAL A 1 84 ? -3.404 -6.332 5.098 1 94.62 84 VAL A CA 1
ATOM 648 C C . VAL A 1 84 ? -4.359 -6.441 3.91 1 94.62 84 VAL A C 1
ATOM 650 O O . VAL A 1 84 ? -4.379 -5.57 3.039 1 94.62 84 VAL A O 1
ATOM 653 N N . PHE A 1 85 ? -5.066 -7.504 3.916 1 92.12 85 PHE A N 1
ATOM 654 C CA . PHE A 1 85 ? -6.02 -7.762 2.846 1 92.12 85 PHE A CA 1
ATOM 655 C C . PHE A 1 85 ? -7.262 -8.461 3.385 1 92.12 85 PHE A C 1
ATOM 657 O O . PHE A 1 85 ? -7.164 -9.531 3.992 1 92.12 85 PHE A O 1
ATOM 664 N N . SER A 1 86 ? -8.406 -7.828 3.107 1 88.44 86 SER A N 1
ATOM 665 C CA . SER A 1 86 ? -9.695 -8.367 3.52 1 88.44 86 SER A CA 1
ATOM 666 C C . SER A 1 86 ? -9.664 -8.82 4.977 1 88.44 86 SER A C 1
ATOM 668 O O . SER A 1 86 ? -10.164 -9.898 5.309 1 88.44 86 SER A O 1
ATOM 670 N N . GLY A 1 87 ? -9.008 -8.133 5.773 1 88.69 87 GLY A N 1
ATOM 671 C CA . GLY A 1 87 ? -9.039 -8.336 7.211 1 88.69 87 GLY A CA 1
ATOM 672 C C . GLY A 1 87 ? -7.938 -9.258 7.707 1 88.69 87 GLY A C 1
ATOM 673 O O . GLY A 1 87 ? -7.809 -9.492 8.906 1 88.69 87 GLY A O 1
ATOM 674 N N . ASN A 1 88 ? -7.172 -9.797 6.809 1 94.56 88 ASN A N 1
ATOM 675 C CA . ASN A 1 88 ? -6.086 -10.703 7.176 1 94.56 88 ASN A CA 1
ATOM 676 C C . ASN A 1 88 ? -4.723 -10.125 6.82 1 94.56 88 ASN A C 1
ATOM 678 O O . ASN A 1 88 ? -4.629 -9.211 6 1 94.56 88 ASN A O 1
ATOM 682 N N . ILE A 1 89 ? -3.752 -10.695 7.539 1 96.94 89 ILE A N 1
ATOM 683 C CA . ILE A 1 89 ? -2.387 -10.266 7.27 1 96.94 89 ILE A CA 1
ATOM 684 C C . ILE A 1 89 ? -1.678 -11.297 6.398 1 96.94 89 ILE A C 1
ATOM 686 O O . ILE A 1 89 ? -1.81 -12.5 6.625 1 96.94 89 ILE A O 1
ATOM 690 N N . TYR A 1 90 ? -1.023 -10.812 5.422 1 97.56 90 TYR A N 1
ATOM 691 C CA . TYR A 1 90 ? -0.155 -11.617 4.57 1 97.56 90 TYR A CA 1
ATOM 692 C C . TYR A 1 90 ? 1.28 -11.109 4.617 1 97.56 90 TYR A C 1
ATOM 694 O O . TYR A 1 90 ? 1.52 -9.938 4.918 1 97.56 90 TYR A O 1
ATOM 702 N N . GLY A 1 91 ? 2.209 -12.023 4.305 1 97.88 91 GLY A N 1
ATOM 703 C CA . GLY A 1 91 ? 3.596 -11.586 4.273 1 97.88 91 GLY A CA 1
ATOM 704 C C . GLY A 1 91 ? 4.523 -12.586 3.609 1 97.88 91 GLY A C 1
ATOM 705 O O . GLY A 1 91 ? 4.297 -13.797 3.688 1 97.88 91 GLY A O 1
ATOM 706 N N . THR A 1 92 ? 5.504 -12.062 2.934 1 97.88 92 THR A N 1
ATOM 707 C CA . THR A 1 92 ? 6.602 -12.867 2.402 1 97.88 92 THR A CA 1
ATOM 708 C C . THR A 1 92 ? 7.836 -12.75 3.297 1 97.88 92 THR A C 1
ATOM 710 O O . THR A 1 92 ? 8.398 -11.672 3.455 1 97.88 92 THR A O 1
ATOM 713 N N . SER A 1 93 ? 8.25 -13.875 3.85 1 97.5 93 SER A N 1
ATOM 714 C CA . SER A 1 93 ? 9.398 -13.828 4.75 1 97.5 93 SER A CA 1
ATOM 715 C C . SER A 1 93 ? 10.711 -13.742 3.971 1 97.5 93 SER A C 1
ATOM 717 O O . SER A 1 93 ? 10.805 -14.25 2.854 1 97.5 93 SER A O 1
ATOM 719 N N . LYS A 1 94 ? 11.68 -13.125 4.609 1 96.38 94 LYS A N 1
ATOM 720 C CA . LYS A 1 94 ? 13.023 -13.086 4.047 1 96.38 94 LYS A CA 1
ATOM 721 C C . LYS A 1 94 ? 13.578 -14.492 3.838 1 96.38 94 LYS A C 1
ATOM 723 O O . LYS A 1 94 ? 14.18 -14.781 2.803 1 96.38 94 LYS A O 1
ATOM 728 N N . MET A 1 95 ? 13.266 -15.297 4.719 1 95.19 95 MET A N 1
ATOM 729 C CA . MET A 1 95 ? 13.75 -16.672 4.684 1 95.19 95 MET A CA 1
ATOM 730 C C . MET A 1 95 ? 13.203 -17.406 3.465 1 95.19 95 MET A C 1
ATOM 732 O O . MET A 1 95 ? 13.93 -18.156 2.805 1 95.19 95 MET A O 1
ATOM 736 N N . ALA A 1 96 ? 11.93 -17.203 3.193 1 94.5 96 ALA A N 1
ATOM 737 C CA . ALA A 1 96 ? 11.297 -17.891 2.07 1 94.5 96 ALA A CA 1
ATOM 738 C C . ALA A 1 96 ? 11.953 -17.5 0.748 1 94.5 96 ALA A C 1
ATOM 740 O O . ALA A 1 96 ? 12.164 -18.359 -0.121 1 94.5 96 ALA A O 1
ATOM 741 N N . VAL A 1 97 ? 12.289 -16.297 0.577 1 94.12 97 VAL A N 1
ATOM 742 C CA . VAL A 1 97 ? 12.914 -15.789 -0.644 1 94.12 97 VAL A CA 1
ATOM 743 C C . VAL A 1 97 ? 14.367 -16.266 -0.712 1 94.12 97 VAL A C 1
ATOM 745 O O . VAL A 1 97 ? 14.828 -16.719 -1.759 1 94.12 97 VAL A O 1
ATOM 748 N N . GLU A 1 98 ? 15.008 -16.203 0.399 1 93.06 98 GLU A N 1
ATOM 749 C CA . GLU A 1 98 ? 16.406 -16.625 0.474 1 93.06 98 GLU A CA 1
ATOM 750 C C . GLU A 1 98 ? 16.578 -18.094 0.124 1 93.06 98 GLU A C 1
ATOM 752 O O . GLU A 1 98 ? 17.531 -18.484 -0.542 1 93.06 98 GLU A O 1
ATOM 757 N N . LYS A 1 99 ? 15.688 -18.844 0.627 1 93.62 99 LYS A N 1
ATOM 758 C CA . LYS A 1 99 ? 15.719 -20.281 0.329 1 93.62 99 LYS A CA 1
ATOM 759 C C . LYS A 1 99 ? 15.711 -20.531 -1.176 1 93.62 99 LYS A C 1
ATOM 761 O O . LYS A 1 99 ? 16.469 -21.359 -1.678 1 93.62 99 LYS A O 1
ATOM 766 N N . VAL A 1 100 ? 14.898 -19.812 -1.886 1 92.88 100 VAL A N 1
ATOM 767 C CA . VAL A 1 100 ? 14.789 -19.984 -3.332 1 92.88 100 VAL A CA 1
ATOM 768 C C . VAL A 1 100 ? 16.062 -19.484 -4.004 1 92.88 100 VAL A C 1
ATOM 770 O O . VAL A 1 100 ? 16.594 -20.125 -4.922 1 92.88 100 VAL A O 1
ATOM 773 N N . GLN A 1 101 ? 16.547 -18.375 -3.564 1 88.5 101 GLN A N 1
ATOM 774 C CA . GLN A 1 101 ? 17.75 -17.781 -4.125 1 88.5 101 GLN A CA 1
ATOM 775 C C . GLN A 1 101 ? 18.938 -18.719 -3.979 1 88.5 101 GLN A C 1
ATOM 777 O O . GLN A 1 101 ? 19.766 -18.828 -4.887 1 88.5 101 GLN A O 1
ATOM 782 N N . LYS A 1 102 ? 19.016 -19.359 -2.889 1 90.75 102 LYS A N 1
ATOM 783 C CA . LYS A 1 102 ? 20.109 -20.266 -2.617 1 90.75 102 LYS A CA 1
ATOM 784 C C . LYS A 1 102 ? 20.109 -21.453 -3.59 1 90.75 102 LYS A C 1
ATOM 786 O O . LYS A 1 102 ? 21.156 -22.031 -3.879 1 90.75 102 LYS A O 1
ATOM 791 N N . LEU A 1 103 ? 18.938 -21.781 -4.047 1 90.62 103 LEU A N 1
ATOM 792 C CA . LEU A 1 103 ? 18.812 -22.859 -5.02 1 90.62 103 LEU A CA 1
ATOM 793 C C . LEU A 1 103 ? 19.234 -22.391 -6.406 1 90.62 103 LEU A C 1
ATOM 795 O O . LEU A 1 103 ? 19.328 -23.203 -7.336 1 90.62 103 LEU A O 1
ATOM 799 N N . GLY A 1 104 ? 19.484 -21.078 -6.527 1 87.88 104 GLY A N 1
ATOM 800 C CA . GLY A 1 104 ? 19.828 -20.516 -7.82 1 87.88 104 GLY A CA 1
ATOM 801 C C . GLY A 1 104 ? 18.656 -20.438 -8.773 1 87.88 104 GLY A C 1
ATOM 802 O O . GLY A 1 104 ? 18.828 -20.297 -9.984 1 87.88 104 GLY A O 1
ATOM 803 N N . LYS A 1 105 ? 17.5 -20.594 -8.266 1 93.31 105 LYS A N 1
ATOM 804 C CA . LYS A 1 105 ? 16.281 -20.547 -9.07 1 93.31 105 LYS A CA 1
ATOM 805 C C . LYS A 1 105 ? 15.656 -19.156 -9.047 1 93.31 105 LYS A C 1
ATOM 807 O O . LYS A 1 105 ? 16.031 -18.312 -8.227 1 93.31 105 LYS A O 1
ATOM 812 N N . ILE A 1 106 ? 14.758 -18.906 -9.992 1 95.69 106 ILE A N 1
ATOM 813 C CA . ILE A 1 106 ? 13.984 -17.672 -10.023 1 95.69 106 ILE A CA 1
ATOM 814 C C . ILE A 1 106 ? 12.805 -17.781 -9.062 1 95.69 106 ILE A C 1
ATOM 816 O O . ILE A 1 106 ? 11.992 -18.703 -9.172 1 95.69 106 ILE A O 1
ATOM 820 N N . CYS A 1 107 ? 12.75 -16.891 -8.203 1 97.12 107 CYS A N 1
ATOM 821 C CA . CYS A 1 107 ? 11.688 -16.875 -7.211 1 97.12 107 CYS A CA 1
ATOM 822 C C . CYS A 1 107 ? 10.383 -16.359 -7.82 1 97.12 107 CYS A C 1
ATOM 824 O O . CYS A 1 107 ? 10.383 -15.391 -8.578 1 97.12 107 CYS A O 1
ATOM 826 N N . VAL A 1 108 ? 9.266 -17.062 -7.5 1 98.19 108 VAL A N 1
ATOM 827 C CA . VAL A 1 108 ? 7.934 -16.609 -7.895 1 98.19 108 VAL A CA 1
ATOM 828 C C . VAL A 1 108 ? 7.141 -16.203 -6.656 1 98.19 108 VAL A C 1
ATOM 830 O O . VAL A 1 108 ? 7.016 -16.984 -5.707 1 98.19 108 VAL A O 1
ATOM 833 N N . LEU A 1 109 ? 6.633 -15.008 -6.66 1 97.94 109 LEU A N 1
ATOM 834 C CA . LEU A 1 109 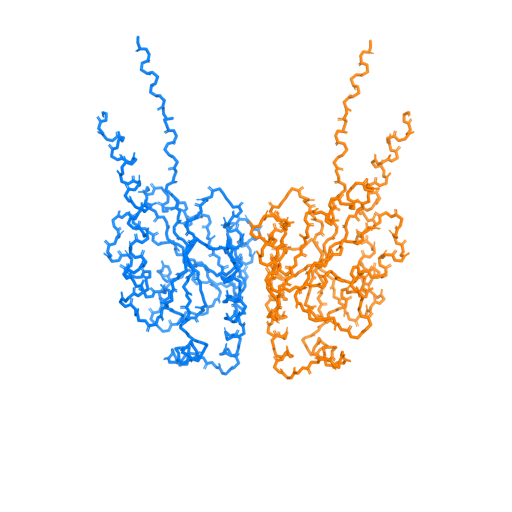? 5.863 -14.469 -5.539 1 97.94 109 LEU A CA 1
ATOM 835 C C . LEU A 1 109 ? 4.434 -14.156 -5.961 1 97.94 109 LEU A C 1
ATOM 837 O O . LEU A 1 109 ? 4.207 -13.656 -7.066 1 97.94 109 LEU A O 1
ATOM 841 N N . ASP A 1 110 ? 3.479 -14.461 -5.113 1 97.75 110 ASP A N 1
ATOM 842 C CA . ASP A 1 110 ? 2.08 -14.055 -5.203 1 97.75 110 ASP A CA 1
ATOM 843 C C . ASP A 1 110 ? 1.74 -13.023 -4.129 1 97.75 110 ASP A C 1
ATOM 845 O O . ASP A 1 110 ? 1.525 -13.383 -2.967 1 97.75 110 ASP A O 1
ATOM 849 N N . ILE A 1 111 ? 1.748 -11.766 -4.477 1 96.38 111 ILE A N 1
ATOM 850 C CA . ILE A 1 111 ? 1.51 -10.766 -3.443 1 96.38 111 ILE A CA 1
ATOM 851 C C . ILE A 1 111 ? 0.536 -9.711 -3.963 1 96.38 111 ILE A C 1
ATOM 853 O O . ILE A 1 111 ? 0.35 -9.57 -5.176 1 96.38 111 ILE A O 1
ATOM 857 N N . GLU A 1 112 ? -0.133 -9.016 -3.039 1 94.81 112 GLU A N 1
ATOM 858 C CA . GLU A 1 112 ? -1.114 -7.988 -3.385 1 94.81 112 GLU A CA 1
ATOM 859 C C . GLU A 1 112 ? -0.458 -6.617 -3.516 1 94.81 112 GLU A C 1
ATOM 861 O O . GLU A 1 112 ? 0.766 -6.496 -3.424 1 94.81 112 GLU A O 1
ATOM 866 N N . THR A 1 113 ? -1.218 -5.598 -3.707 1 95.69 113 THR A N 1
ATOM 867 C CA . THR A 1 113 ? -0.737 -4.273 -4.086 1 95.69 113 THR A CA 1
ATOM 868 C C . THR A 1 113 ? 0.161 -3.691 -3 1 95.69 113 THR A C 1
ATOM 870 O O . THR A 1 113 ? 1.222 -3.139 -3.295 1 95.69 113 THR A O 1
ATOM 873 N N . GLN A 1 114 ? -0.197 -3.803 -1.753 1 95.12 114 GLN A N 1
ATOM 874 C CA . GLN A 1 114 ? 0.642 -3.303 -0.67 1 95.12 114 GLN A CA 1
ATOM 875 C C . GLN A 1 114 ? 2.018 -3.965 -0.687 1 95.12 114 GLN A C 1
ATOM 877 O O . GLN A 1 114 ? 3.033 -3.305 -0.456 1 95.12 114 GLN A O 1
ATOM 882 N N . GLY A 1 115 ? 1.976 -5.211 -0.951 1 96.5 115 GLY A N 1
ATOM 883 C CA . GLY A 1 115 ? 3.227 -5.941 -1.073 1 96.5 115 GLY A CA 1
ATOM 884 C C . GLY A 1 115 ? 4.074 -5.48 -2.244 1 96.5 115 GLY A C 1
ATOM 885 O O . GLY A 1 115 ? 5.289 -5.324 -2.115 1 96.5 115 GLY A O 1
ATOM 886 N N . VAL A 1 116 ? 3.447 -5.258 -3.34 1 97.19 116 VAL A N 1
ATOM 887 C CA . VAL A 1 116 ? 4.141 -4.816 -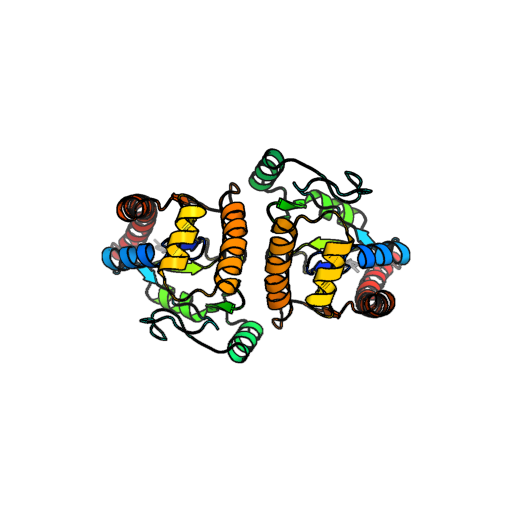4.547 1 97.19 116 VAL A CA 1
ATOM 888 C C . VAL A 1 116 ? 4.809 -3.467 -4.289 1 97.19 116 VAL A C 1
ATOM 890 O O . VAL A 1 116 ? 5.965 -3.258 -4.668 1 97.19 116 VAL A O 1
ATOM 893 N N . ILE A 1 117 ? 4.109 -2.641 -3.633 1 96.12 117 ILE A N 1
ATOM 894 C CA . ILE A 1 117 ? 4.629 -1.316 -3.312 1 96.12 117 ILE A CA 1
ATOM 895 C C . ILE A 1 117 ? 5.91 -1.451 -2.488 1 96.12 117 ILE A C 1
ATOM 897 O O . ILE A 1 117 ? 6.895 -0.756 -2.746 1 96.12 117 ILE A O 1
ATOM 901 N N . GLN A 1 118 ? 5.949 -2.342 -1.591 1 95.94 118 GLN A N 1
ATOM 902 C CA . GLN A 1 118 ? 7.102 -2.553 -0.723 1 95.94 118 GLN A CA 1
ATOM 903 C C . GLN A 1 118 ? 8.25 -3.209 -1.484 1 95.94 118 GLN A C 1
ATOM 905 O O . GLN A 1 118 ? 9.398 -2.775 -1.379 1 95.94 118 GLN A O 1
ATOM 910 N N . ILE A 1 119 ? 7.953 -4.172 -2.295 1 94.94 119 ILE A N 1
ATOM 911 C CA . ILE A 1 119 ? 9 -4.965 -2.924 1 94.94 119 ILE A CA 1
ATOM 912 C C . ILE A 1 119 ? 9.695 -4.145 -4.008 1 94.94 119 ILE A C 1
ATOM 914 O O . ILE A 1 119 ? 10.883 -4.336 -4.277 1 94.94 119 ILE A O 1
ATOM 918 N N . LYS A 1 120 ? 8.984 -3.236 -4.578 1 93.25 120 LYS A N 1
ATOM 919 C CA . LYS A 1 120 ? 9.555 -2.346 -5.582 1 93.25 120 LYS A CA 1
ATOM 920 C C . LYS A 1 120 ? 10.719 -1.539 -5.008 1 93.25 120 LYS A C 1
ATOM 922 O O . LYS A 1 120 ? 11.578 -1.07 -5.75 1 93.25 120 LYS A O 1
ATOM 927 N N . LYS A 1 121 ? 10.719 -1.438 -3.754 1 89.94 121 LYS A N 1
ATOM 928 C CA . LYS A 1 121 ? 11.711 -0.584 -3.113 1 89.94 121 LYS A CA 1
ATOM 929 C C . LYS A 1 121 ? 12.867 -1.41 -2.551 1 89.94 121 LYS A C 1
ATOM 931 O O . LYS A 1 121 ? 13.695 -0.897 -1.796 1 89.94 121 LYS A O 1
ATOM 936 N N . THR A 1 122 ? 12.906 -2.613 -2.891 1 91 122 THR A N 1
ATOM 937 C CA . THR A 1 122 ? 14.016 -3.48 -2.518 1 91 122 THR A CA 1
ATOM 938 C C . THR A 1 122 ? 14.992 -3.643 -3.68 1 91 122 THR A C 1
ATOM 940 O O . THR A 1 122 ? 14.727 -3.174 -4.789 1 91 122 THR A O 1
ATOM 943 N N . ASP A 1 123 ? 16.078 -4.355 -3.359 1 90.69 123 ASP A N 1
ATOM 944 C CA . ASP A 1 123 ? 17.094 -4.578 -4.379 1 90.69 123 ASP A CA 1
ATOM 945 C C . ASP A 1 123 ? 16.797 -5.832 -5.195 1 90.69 123 ASP A C 1
ATOM 947 O O . ASP A 1 123 ? 17.594 -6.238 -6.039 1 90.69 123 ASP A O 1
ATOM 951 N N . LEU A 1 124 ? 15.633 -6.352 -5.023 1 92.88 124 LEU A N 1
ATOM 952 C CA . LEU A 1 124 ? 15.305 -7.582 -5.734 1 92.88 124 LEU A CA 1
ATOM 953 C C . LEU A 1 124 ? 15.031 -7.297 -7.211 1 92.88 124 LEU A C 1
ATOM 955 O O . LEU A 1 124 ? 15.086 -8.211 -8.039 1 92.88 124 LEU A O 1
ATOM 959 N N . ASN A 1 125 ? 14.648 -6.062 -7.504 1 93.56 125 ASN A N 1
ATOM 960 C CA . ASN A 1 125 ? 14.344 -5.648 -8.875 1 93.56 125 ASN A CA 1
ATOM 961 C C . ASN A 1 125 ? 13.414 -6.645 -9.562 1 93.56 125 ASN A C 1
ATOM 963 O O . ASN A 1 125 ? 13.742 -7.172 -10.625 1 93.56 125 ASN A O 1
ATOM 967 N N . PRO A 1 126 ? 12.227 -6.824 -9.055 1 96.5 126 PRO A N 1
ATOM 968 C CA . PRO A 1 126 ? 11.336 -7.883 -9.539 1 96.5 126 PRO A CA 1
ATOM 969 C C . PRO A 1 126 ? 10.703 -7.551 -10.891 1 96.5 126 PRO A C 1
ATOM 971 O O . PRO A 1 126 ? 10.617 -6.375 -11.266 1 96.5 126 PRO A O 1
ATOM 974 N N . HIS A 1 127 ? 10.391 -8.656 -11.641 1 96.94 127 HIS A N 1
ATOM 975 C CA . HIS A 1 127 ? 9.438 -8.539 -12.734 1 96.94 127 HIS A CA 1
ATOM 976 C C . HIS A 1 127 ? 8.008 -8.523 -12.219 1 96.94 127 HIS A C 1
ATOM 978 O O . HIS A 1 127 ? 7.52 -9.523 -11.688 1 96.94 127 HIS A O 1
ATOM 984 N N . LEU A 1 128 ? 7.348 -7.375 -12.383 1 98.31 128 LEU A N 1
ATOM 985 C CA . LEU A 1 128 ? 6.008 -7.191 -11.828 1 98.31 128 LEU A CA 1
ATOM 986 C C . LEU A 1 128 ? 4.941 -7.438 -12.891 1 98.31 128 LEU A C 1
ATOM 988 O O . LEU A 1 128 ? 4.859 -6.699 -13.875 1 98.31 128 LEU A O 1
ATOM 992 N N . ILE A 1 129 ? 4.129 -8.445 -12.664 1 98.69 129 ILE A N 1
ATOM 993 C CA . ILE A 1 129 ? 3.074 -8.844 -13.594 1 98.69 129 ILE A CA 1
ATOM 994 C C . ILE A 1 129 ? 1.71 -8.68 -12.93 1 98.69 129 ILE A C 1
ATOM 996 O O . ILE A 1 129 ? 1.461 -9.242 -11.867 1 98.69 129 ILE A O 1
ATOM 1000 N N . PHE A 1 130 ? 0.838 -7.902 -13.555 1 98.81 130 PHE A N 1
ATOM 1001 C CA . PHE A 1 130 ? -0.51 -7.707 -13.039 1 98.81 130 PHE A CA 1
ATOM 1002 C C . PHE A 1 130 ? -1.518 -8.547 -13.812 1 98.81 130 PHE A C 1
ATOM 1004 O O . PHE A 1 130 ? -1.604 -8.445 -15.039 1 98.81 130 PHE A O 1
ATOM 1011 N N . VAL A 1 131 ? -2.23 -9.406 -13.125 1 98.75 131 VAL A N 1
ATOM 1012 C CA . VAL A 1 131 ? -3.314 -10.172 -13.727 1 98.75 131 VAL A CA 1
ATOM 1013 C C . VAL A 1 131 ? -4.645 -9.469 -13.477 1 98.75 131 VAL A C 1
ATOM 1015 O O . VAL A 1 131 ? -5.047 -9.273 -12.328 1 98.75 131 VAL A O 1
ATOM 1018 N N . LYS A 1 132 ? -5.293 -9.156 -14.492 1 98.25 132 LYS A N 1
ATOM 1019 C CA . LYS A 1 132 ? -6.535 -8.383 -14.453 1 98.25 132 LYS A CA 1
ATOM 1020 C C . LYS A 1 132 ? -7.727 -9.242 -14.867 1 98.25 132 LYS A C 1
ATOM 1022 O O . LYS A 1 132 ? -7.629 -10.039 -15.805 1 98.25 132 LYS A O 1
ATOM 1027 N N . PRO A 1 133 ? -8.891 -9.039 -14.117 1 98.31 133 PRO A N 1
ATOM 1028 C CA . PRO A 1 133 ? -10.094 -9.719 -14.609 1 98.31 133 PRO A CA 1
ATOM 1029 C C . PRO A 1 133 ? -10.664 -9.062 -15.867 1 98.31 133 PRO A C 1
ATOM 1031 O O . PRO A 1 133 ? -10.422 -7.879 -16.125 1 98.31 133 PRO A O 1
ATOM 1034 N N . PRO A 1 134 ? -11.352 -9.891 -16.656 1 98.12 134 PRO A N 1
ATOM 1035 C CA . PRO A 1 134 ? -11.969 -9.266 -17.828 1 98.12 134 PRO A CA 1
ATOM 1036 C C . PRO A 1 134 ? -13.039 -8.242 -17.453 1 98.12 134 PRO A C 1
ATOM 1038 O O . PRO A 1 134 ? -13.297 -7.305 -18.203 1 98.12 134 PRO A O 1
ATOM 1041 N N . SER A 1 135 ? -13.734 -8.492 -16.297 1 97.62 135 SER A N 1
ATOM 1042 C CA . SER A 1 135 ? -14.734 -7.566 -15.766 1 97.62 135 SER A CA 1
ATOM 1043 C C . SER A 1 135 ? -14.961 -7.785 -14.273 1 97.62 135 SER A C 1
ATOM 1045 O O . SER A 1 135 ? -14.625 -8.852 -13.742 1 97.62 135 SER A O 1
ATOM 1047 N N . MET A 1 136 ? -15.484 -6.742 -13.664 1 96.44 136 MET A N 1
ATOM 1048 C CA . MET A 1 136 ? -15.828 -6.879 -12.25 1 96.44 136 MET A CA 1
ATOM 1049 C C . MET A 1 136 ? -16.922 -7.93 -12.055 1 96.44 136 MET A C 1
ATOM 1051 O O . MET A 1 136 ? -16.922 -8.641 -11.055 1 96.44 136 MET A O 1
ATOM 1055 N N . GLU A 1 137 ? -17.781 -7.984 -13 1 97 137 GLU A N 1
ATOM 1056 C CA . GLU A 1 137 ? -18.859 -8.969 -12.938 1 97 137 GLU A CA 1
ATOM 1057 C C . GLU A 1 137 ? -18.312 -10.391 -12.969 1 97 137 GLU A C 1
ATOM 1059 O O . GLU A 1 137 ? -18.75 -11.25 -12.188 1 97 137 GLU A O 1
ATOM 1064 N N . GLU A 1 138 ? -17.406 -10.617 -13.859 1 96.88 138 GLU A N 1
ATOM 1065 C CA . GLU A 1 138 ? -16.781 -11.938 -13.938 1 96.88 138 GLU A CA 1
ATOM 1066 C C . GLU A 1 138 ? -16.016 -12.258 -12.656 1 96.88 138 GLU A C 1
ATOM 1068 O O . GLU A 1 138 ? -16.078 -13.383 -12.156 1 96.88 138 GLU A O 1
ATOM 1073 N N . LEU A 1 139 ? -15.32 -11.305 -12.125 1 97.25 139 LEU A N 1
ATOM 1074 C CA . LEU A 1 139 ? -14.586 -11.492 -10.883 1 97.25 139 LEU A CA 1
ATOM 1075 C C . LEU A 1 139 ? -15.531 -11.867 -9.742 1 97.25 139 LEU A C 1
ATOM 1077 O O . LEU A 1 139 ? -15.258 -12.797 -8.984 1 97.25 139 LEU A O 1
ATOM 1081 N N . LYS A 1 140 ? -16.625 -11.18 -9.688 1 96.5 140 LYS A N 1
ATOM 1082 C CA . LYS A 1 140 ? -17.641 -11.469 -8.664 1 96.5 140 LYS A CA 1
ATOM 1083 C C . LYS A 1 140 ? -18.141 -12.898 -8.781 1 96.5 140 LYS A C 1
ATOM 1085 O O . LYS A 1 140 ? -18.266 -13.609 -7.777 1 96.5 140 LYS A O 1
ATOM 1090 N N . SER A 1 141 ? -18.438 -13.273 -9.969 1 96.19 141 SER A N 1
ATOM 1091 C CA . SER A 1 141 ? -18.906 -14.633 -10.211 1 96.19 141 SER A CA 1
ATOM 1092 C C . SER A 1 141 ? -17.906 -15.672 -9.742 1 96.19 141 SER A C 1
ATOM 1094 O O . SER A 1 141 ? -18.266 -16.672 -9.117 1 96.19 141 SER A O 1
ATOM 1096 N N . ARG A 1 142 ? -16.641 -15.391 -10 1 93.44 142 ARG A N 1
ATOM 1097 C CA . ARG A 1 142 ? -15.578 -16.312 -9.594 1 93.44 142 ARG A CA 1
ATOM 1098 C C . ARG A 1 142 ? -15.461 -16.375 -8.078 1 93.44 142 ARG A C 1
ATOM 1100 O O . ARG A 1 142 ? -15.273 -17.453 -7.504 1 93.44 142 ARG A O 1
ATOM 1107 N N . LEU A 1 143 ? -15.547 -15.242 -7.418 1 93.75 143 LEU A N 1
ATOM 1108 C CA . LEU A 1 143 ? -15.469 -15.188 -5.965 1 93.75 143 LEU A CA 1
ATOM 1109 C C . LEU A 1 143 ? -16.625 -15.945 -5.324 1 93.75 143 LEU A C 1
ATOM 1111 O O . LEU A 1 143 ? -16.438 -16.656 -4.332 1 93.75 143 LEU A O 1
ATOM 1115 N N . ILE A 1 144 ? -17.781 -15.852 -5.941 1 93.69 144 ILE A N 1
ATOM 1116 C CA . ILE A 1 144 ? -18.969 -16.531 -5.422 1 93.69 144 ILE A CA 1
ATOM 1117 C C . ILE A 1 144 ? -18.812 -18.047 -5.629 1 93.69 144 ILE A C 1
ATOM 1119 O O . ILE A 1 144 ? -19.172 -18.828 -4.75 1 93.69 144 ILE A O 1
ATOM 1123 N N . SER A 1 145 ? -18.297 -18.406 -6.73 1 91.19 145 SER A N 1
ATOM 1124 C CA . SER A 1 145 ? -18.172 -19.812 -7.094 1 91.19 145 SER A CA 1
ATOM 1125 C C . SER A 1 145 ? -17.203 -20.547 -6.16 1 91.19 145 SER A C 1
ATOM 1127 O O . SER A 1 145 ? -17.234 -21.766 -6.059 1 91.19 145 SER A O 1
ATOM 1129 N N . ARG A 1 146 ? -16.328 -19.844 -5.48 1 84.25 146 ARG A N 1
ATOM 1130 C CA . ARG A 1 146 ? -15.406 -20.453 -4.527 1 84.25 146 ARG A CA 1
ATOM 1131 C C . ARG A 1 146 ? -16.156 -21.031 -3.34 1 84.25 146 ARG A C 1
ATOM 1133 O O . ARG A 1 146 ? -15.641 -21.906 -2.643 1 84.25 146 ARG A O 1
ATOM 1140 N N . GLY A 1 147 ? -17.406 -20.578 -3.098 1 80.31 147 GLY A N 1
ATOM 1141 C CA . GLY A 1 147 ? -18.266 -21.188 -2.098 1 80.31 147 GLY A CA 1
ATOM 1142 C C . GLY A 1 147 ? -17.875 -20.828 -0.675 1 80.31 147 GLY A C 1
ATOM 1143 O O . GLY A 1 147 ? -18.312 -21.484 0.276 1 80.31 147 GLY A O 1
ATOM 1144 N N . THR A 1 148 ? -16.906 -19.984 -0.41 1 78.06 148 THR A N 1
ATOM 1145 C CA . THR A 1 148 ? -16.406 -19.688 0.931 1 78.06 148 THR A CA 1
ATOM 1146 C C . THR A 1 148 ? -16.75 -18.25 1.327 1 78.06 148 THR A C 1
ATOM 1148 O O . THR A 1 148 ? -16.375 -17.797 2.408 1 78.06 148 THR A O 1
ATOM 1151 N N . GLU A 1 149 ? -17.609 -17.562 0.547 1 82 149 GLU A N 1
ATOM 1152 C CA . GLU A 1 149 ? -17.766 -16.125 0.763 1 82 149 GLU A CA 1
ATOM 1153 C C . GLU A 1 149 ? -19.094 -15.812 1.424 1 82 149 GLU A C 1
ATOM 1155 O O . GLU A 1 149 ? -20.141 -16.25 0.955 1 82 149 GLU A O 1
ATOM 1160 N N . THR A 1 150 ? -18.953 -15.188 2.602 1 88.38 150 THR A N 1
ATOM 1161 C CA . THR A 1 150 ? -20.141 -14.5 3.082 1 88.38 150 THR A CA 1
ATOM 1162 C C . THR A 1 150 ? -20.375 -13.203 2.301 1 88.38 150 THR A C 1
ATOM 1164 O O . THR A 1 150 ? -19.484 -12.742 1.584 1 88.38 150 THR A O 1
ATOM 1167 N N . GLU A 1 151 ? -21.562 -12.719 2.402 1 90.19 151 GLU A N 1
ATOM 1168 C CA . GLU A 1 151 ? -21.859 -11.469 1.709 1 90.19 151 GLU A CA 1
ATOM 1169 C C . GLU A 1 151 ? -20.906 -10.359 2.131 1 90.19 151 GLU A C 1
ATOM 1171 O O . GLU A 1 151 ? -20.453 -9.57 1.295 1 90.19 151 GLU A O 1
ATOM 1176 N N . GLU A 1 152 ? -20.656 -10.297 3.375 1 89.25 152 GLU A N 1
ATOM 1177 C CA . GLU A 1 152 ? -19.75 -9.281 3.902 1 89.25 152 GLU A CA 1
ATOM 1178 C C . GLU A 1 152 ? -18.344 -9.469 3.361 1 89.25 152 GLU A C 1
ATOM 1180 O O . GLU A 1 152 ? -17.688 -8.5 2.955 1 89.25 152 GLU A O 1
ATOM 1185 N N . LEU A 1 153 ? -17.906 -10.656 3.389 1 88.88 153 LEU A N 1
ATOM 1186 C CA . LEU A 1 153 ? -16.562 -10.953 2.891 1 88.88 153 LEU A CA 1
ATOM 1187 C C . LEU A 1 153 ? -16.469 -10.672 1.394 1 88.88 153 LEU A C 1
ATOM 1189 O O . LEU A 1 153 ? -15.469 -10.133 0.923 1 88.88 153 LEU A O 1
ATOM 1193 N N . LEU A 1 154 ? -17.531 -11.039 0.682 1 92.5 154 LEU A N 1
ATOM 1194 C CA . LEU A 1 154 ? -17.578 -10.781 -0.752 1 92.5 154 LEU A CA 1
ATOM 1195 C C . LEU A 1 154 ? -17.469 -9.281 -1.035 1 92.5 154 LEU A C 1
ATOM 1197 O O . LEU A 1 154 ? -16.719 -8.867 -1.919 1 92.5 154 LEU A O 1
ATOM 1201 N N . LYS A 1 155 ? -18.172 -8.531 -0.299 1 91.62 155 LYS A N 1
ATOM 1202 C CA . LYS A 1 155 ? -18.156 -7.082 -0.458 1 91.62 155 LYS A CA 1
ATOM 1203 C C . LYS A 1 155 ? -16.75 -6.527 -0.217 1 91.62 155 LYS A C 1
ATOM 1205 O O . LYS A 1 155 ? -16.266 -5.684 -0.981 1 91.62 155 LYS A O 1
ATOM 1210 N N . LYS A 1 156 ? -16.125 -6.984 0.786 1 91.44 156 LYS A N 1
ATOM 1211 C CA . LYS A 1 156 ? -14.766 -6.543 1.102 1 91.44 156 LYS A CA 1
ATOM 1212 C C . LYS A 1 156 ? -13.805 -6.871 -0.037 1 91.44 156 LYS A C 1
ATOM 1214 O O . LYS A 1 156 ? -12.984 -6.035 -0.419 1 91.44 156 LYS A O 1
ATOM 1219 N N . ARG A 1 157 ? -13.961 -8.047 -0.527 1 92.19 157 ARG A N 1
ATOM 1220 C CA . ARG A 1 157 ? -13.07 -8.484 -1.597 1 92.19 157 ARG A CA 1
ATOM 1221 C C . ARG A 1 157 ? -13.32 -7.688 -2.873 1 92.19 157 ARG A C 1
ATOM 1223 O O . ARG A 1 157 ? -12.375 -7.363 -3.604 1 92.19 157 ARG A O 1
ATOM 1230 N N . LEU A 1 158 ? -14.562 -7.387 -3.107 1 94.75 158 LEU A N 1
ATOM 1231 C CA . LEU A 1 158 ? -14.883 -6.617 -4.305 1 94.75 158 LEU A CA 1
ATOM 1232 C C . LEU A 1 158 ? -14.383 -5.184 -4.18 1 94.75 158 LEU A C 1
ATOM 1234 O O . LEU A 1 158 ? -13.883 -4.609 -5.152 1 94.75 158 LEU A O 1
ATOM 1238 N N . CYS A 1 159 ? -14.492 -4.605 -3.008 1 93.44 159 CYS A N 1
ATOM 1239 C CA . CYS A 1 159 ? -13.953 -3.268 -2.781 1 93.44 159 CYS A CA 1
ATOM 1240 C C . CYS A 1 159 ? -12.438 -3.252 -2.943 1 93.44 159 CYS A C 1
ATOM 1242 O O . CYS A 1 159 ? -11.891 -2.373 -3.611 1 93.44 159 CYS A O 1
ATOM 1244 N N . ALA A 1 160 ? -11.789 -4.219 -2.381 1 93.81 160 ALA A N 1
ATOM 1245 C CA . ALA A 1 160 ? -10.344 -4.344 -2.535 1 93.81 160 ALA A CA 1
ATOM 1246 C C . ALA A 1 160 ? -9.961 -4.508 -4.004 1 93.81 160 ALA A C 1
ATOM 1248 O O . ALA A 1 160 ? -8.977 -3.916 -4.465 1 93.81 160 ALA A O 1
ATOM 1249 N N . ALA A 1 161 ? -10.75 -5.25 -4.676 1 96.25 161 ALA A N 1
ATOM 1250 C CA . ALA A 1 161 ? -10.477 -5.523 -6.082 1 96.25 161 ALA A CA 1
ATOM 1251 C C . ALA A 1 161 ? -10.508 -4.242 -6.906 1 96.25 161 ALA A C 1
ATOM 1253 O O . ALA A 1 161 ? -9.648 -4.035 -7.773 1 96.25 161 ALA A O 1
ATOM 1254 N N . GLU A 1 162 ? -11.461 -3.465 -6.637 1 95.06 162 GLU A N 1
ATOM 1255 C CA . GLU A 1 162 ? -11.562 -2.205 -7.367 1 95.06 162 GLU A CA 1
ATOM 1256 C C . GLU A 1 162 ? -10.305 -1.355 -7.188 1 95.06 162 GLU A C 1
ATOM 1258 O O . GLU A 1 162 ? -9.781 -0.805 -8.156 1 95.06 162 GLU A O 1
ATOM 1263 N N . GLU A 1 163 ? -9.852 -1.296 -6.008 1 93.94 163 GLU A N 1
ATOM 1264 C CA . GLU A 1 163 ? -8.648 -0.518 -5.715 1 93.94 163 GLU A CA 1
ATOM 1265 C C . GLU A 1 163 ? -7.414 -1.152 -6.344 1 93.94 163 GLU A C 1
ATOM 1267 O O . GLU A 1 163 ? -6.559 -0.45 -6.891 1 93.94 163 GLU A O 1
ATOM 1272 N N . GLU A 1 164 ? -7.324 -2.398 -6.273 1 96.38 164 GLU A N 1
ATOM 1273 C CA . GLU A 1 164 ? -6.191 -3.113 -6.855 1 96.38 164 GLU A CA 1
ATOM 1274 C C . GLU A 1 164 ? -6.133 -2.922 -8.367 1 96.38 164 GLU A C 1
ATOM 1276 O O . GLU A 1 164 ? -5.059 -2.709 -8.93 1 96.38 164 GLU A O 1
ATOM 1281 N N . ILE A 1 165 ? -7.312 -3.023 -8.969 1 97.25 165 ILE A N 1
ATOM 1282 C CA . ILE A 1 165 ? -7.379 -2.861 -10.414 1 97.25 165 ILE A CA 1
ATOM 1283 C C . ILE A 1 165 ? -6.984 -1.437 -10.789 1 97.25 165 ILE A C 1
ATOM 1285 O O . ILE A 1 165 ? -6.199 -1.229 -11.719 1 97.25 165 ILE A O 1
ATOM 1289 N N . ALA A 1 166 ? -7.504 -0.5 -10.062 1 95.06 166 ALA A N 1
ATOM 1290 C CA . ALA A 1 166 ? -7.156 0.894 -10.328 1 95.06 166 ALA A CA 1
ATOM 1291 C C . ALA A 1 166 ? -5.652 1.117 -10.203 1 95.06 166 ALA A C 1
ATOM 1293 O O . ALA A 1 166 ? -5.043 1.78 -11.039 1 95.06 166 ALA A O 1
ATOM 1294 N N . PHE A 1 167 ? -5.031 0.597 -9.211 1 95.75 167 PHE A N 1
ATOM 1295 C CA . PHE A 1 167 ? -3.592 0.698 -9.016 1 95.75 167 PHE A CA 1
ATOM 1296 C C . PHE A 1 167 ? -2.84 0.021 -10.156 1 95.75 167 PHE A C 1
ATOM 1298 O O . PHE A 1 167 ? -1.874 0.576 -10.688 1 95.75 167 PHE A O 1
ATOM 1305 N N . GLY A 1 168 ? -3.271 -1.131 -10.484 1 96.94 168 GLY A N 1
ATOM 1306 C CA . GLY A 1 168 ? -2.629 -1.916 -11.531 1 96.94 168 GLY A CA 1
ATOM 1307 C C . GLY A 1 168 ? -2.65 -1.237 -12.883 1 96.94 168 GLY A C 1
ATOM 1308 O O . GLY A 1 168 ? -1.768 -1.468 -13.719 1 96.94 168 GLY A O 1
ATOM 1309 N N . GLU A 1 169 ? -3.598 -0.411 -13.078 1 95.19 169 GLU A N 1
ATOM 1310 C CA . GLU A 1 169 ? -3.791 0.216 -14.383 1 95.19 169 GLU A CA 1
ATOM 1311 C C . GLU A 1 169 ? -2.979 1.503 -14.5 1 95.19 169 GLU A C 1
ATOM 1313 O O . GLU A 1 169 ? -2.873 2.078 -15.586 1 95.19 169 GLU A O 1
ATOM 1318 N N . ILE A 1 170 ? -2.416 1.945 -13.469 1 94.25 170 ILE A N 1
ATOM 1319 C CA . ILE A 1 170 ? -1.568 3.129 -13.539 1 94.25 170 ILE A CA 1
ATOM 1320 C C . ILE A 1 170 ? -0.275 2.795 -14.273 1 94.25 170 ILE A C 1
ATOM 1322 O O . ILE A 1 170 ? 0.458 1.887 -13.883 1 94.25 170 ILE A O 1
ATOM 1326 N N . PRO A 1 171 ? 0.043 3.564 -15.289 1 93.19 171 PRO A N 1
ATOM 1327 C CA . PRO A 1 171 ? 1.269 3.273 -16.031 1 93.19 171 PRO A CA 1
ATOM 1328 C C . PRO A 1 171 ? 2.52 3.328 -15.164 1 93.19 171 PRO A C 1
ATOM 1330 O O . PRO A 1 171 ? 2.664 4.238 -14.344 1 93.19 171 PRO A O 1
ATOM 1333 N N . GLY A 1 172 ? 3.371 2.287 -15.344 1 91.62 172 GLY A N 1
ATOM 1334 C CA . GLY A 1 172 ? 4.629 2.268 -14.617 1 91.62 172 GLY A CA 1
ATOM 1335 C C . GLY A 1 172 ? 4.586 1.397 -13.375 1 91.62 172 GLY A C 1
ATOM 1336 O O . GLY A 1 172 ? 5.625 1.047 -12.82 1 91.62 172 GLY A O 1
ATOM 1337 N N . ASN A 1 173 ? 3.35 1.061 -12.953 1 95 173 ASN A N 1
ATOM 1338 C CA . ASN A 1 173 ? 3.252 0.263 -11.734 1 95 173 ASN A CA 1
ATOM 1339 C C . ASN A 1 173 ? 3.611 -1.198 -11.992 1 95 173 ASN A C 1
ATOM 1341 O O . ASN A 1 173 ? 4.094 -1.89 -11.094 1 95 173 ASN A O 1
ATOM 1345 N N . PHE A 1 174 ? 3.359 -1.601 -13.211 1 97.38 174 PHE A N 1
ATOM 1346 C CA . PHE A 1 174 ? 3.654 -2.986 -13.555 1 97.38 174 PHE A CA 1
ATOM 1347 C C . PHE A 1 174 ? 4.344 -3.07 -14.914 1 97.38 174 PHE A C 1
ATOM 1349 O O . PHE A 1 174 ? 4.203 -2.172 -15.742 1 97.38 174 PHE A O 1
ATOM 1356 N N . HIS A 1 175 ? 5.141 -4.148 -15.055 1 96.88 175 HIS A N 1
ATOM 1357 C CA . HIS A 1 175 ? 5.887 -4.355 -16.297 1 96.88 175 HIS A CA 1
ATOM 1358 C C . HIS A 1 175 ? 5.031 -5.055 -17.344 1 96.88 175 HIS A C 1
ATOM 1360 O O . HIS A 1 175 ? 5.246 -4.875 -18.547 1 96.88 175 HIS A O 1
ATOM 1366 N N . LYS A 1 176 ? 4.102 -5.844 -16.922 1 97.75 176 LYS A N 1
ATOM 1367 C CA . LYS A 1 176 ? 3.207 -6.605 -17.781 1 97.75 176 LYS A CA 1
ATOM 1368 C C . LYS A 1 176 ? 1.808 -6.699 -17.188 1 97.75 176 LYS A C 1
ATOM 1370 O O . LYS A 1 176 ? 1.655 -6.922 -15.984 1 97.75 176 LYS A O 1
ATOM 1375 N N . ILE A 1 177 ? 0.816 -6.469 -18 1 98.31 177 ILE A N 1
ATOM 1376 C CA . ILE A 1 177 ? -0.577 -6.656 -17.609 1 98.31 177 ILE A CA 1
ATOM 1377 C C . ILE A 1 177 ? -1.211 -7.75 -18.469 1 98.31 177 ILE A C 1
ATOM 1379 O O . ILE A 1 177 ? -1.104 -7.727 -19.703 1 98.31 177 ILE A O 1
ATOM 1383 N N . ILE A 1 178 ? -1.81 -8.703 -17.844 1 98.56 178 ILE A N 1
ATOM 1384 C CA . ILE A 1 178 ? -2.467 -9.82 -18.516 1 98.56 178 ILE A CA 1
ATOM 1385 C C . ILE A 1 178 ? -3.936 -9.875 -18.094 1 98.56 178 ILE A C 1
ATOM 1387 O O . ILE A 1 178 ? -4.254 -9.891 -16.906 1 98.56 178 ILE A O 1
ATOM 1391 N N . VAL A 1 179 ? -4.824 -9.875 -19.078 1 98.5 179 VAL A N 1
ATOM 1392 C CA . VAL A 1 179 ? -6.246 -10.047 -18.797 1 98.5 179 VAL A CA 1
ATOM 1393 C C . VAL A 1 179 ? -6.602 -11.531 -18.797 1 98.5 179 VAL A C 1
ATOM 1395 O O . VAL A 1 179 ? -6.375 -12.234 -19.781 1 98.5 179 VAL A O 1
ATOM 1398 N N . ASN A 1 180 ? -7.168 -12 -17.703 1 98.38 180 ASN A N 1
ATOM 1399 C CA . ASN A 1 180 ? -7.52 -13.414 -17.609 1 98.38 180 ASN A CA 1
ATOM 1400 C C . ASN A 1 180 ? -9 -13.641 -17.922 1 98.38 180 ASN A C 1
ATOM 1402 O O . ASN A 1 180 ? -9.797 -13.883 -17.016 1 98.38 180 ASN A O 1
ATOM 1406 N N . ASP A 1 181 ? -9.336 -13.609 -19.188 1 97.19 181 ASP A N 1
ATOM 1407 C CA . ASP A 1 181 ? -10.672 -13.953 -19.672 1 97.19 181 ASP A CA 1
ATOM 1408 C C . ASP A 1 181 ? -10.766 -15.445 -20 1 97.19 181 ASP A C 1
ATOM 1410 O O . ASP A 1 181 ? -11.836 -16.047 -19.906 1 97.19 181 ASP A O 1
ATOM 1414 N N . ASP A 1 182 ? -9.68 -15.977 -20.422 1 97.44 182 ASP A N 1
ATOM 1415 C CA . ASP A 1 182 ? -9.461 -17.391 -20.703 1 97.44 182 ASP A CA 1
ATOM 1416 C C . ASP A 1 182 ? -8.109 -17.859 -20.172 1 97.44 182 ASP A C 1
ATOM 1418 O O . ASP A 1 182 ? -7.066 -17.312 -20.531 1 97.44 182 ASP A O 1
ATOM 1422 N N . ILE A 1 183 ? -8.117 -18.906 -19.344 1 97.56 183 ILE A N 1
ATOM 1423 C CA . ILE A 1 183 ? -6.938 -19.312 -18.594 1 97.56 183 ILE A CA 1
ATOM 1424 C C . ILE A 1 183 ? -5.836 -19.75 -19.562 1 97.56 183 ILE A C 1
ATOM 1426 O O . ILE A 1 183 ? -4.652 -19.5 -19.312 1 97.56 183 ILE A O 1
ATOM 1430 N N . HIS A 1 184 ? -6.195 -20.406 -20.641 1 97.94 184 HIS A N 1
ATOM 1431 C CA . HIS A 1 184 ? -5.199 -20.875 -21.594 1 97.94 184 HIS A CA 1
ATOM 1432 C C . HIS A 1 184 ? -4.547 -19.719 -22.328 1 97.94 184 HIS A C 1
ATOM 1434 O O . HIS A 1 184 ? -3.328 -19.688 -22.516 1 97.94 184 HIS A O 1
ATOM 1440 N N . LYS A 1 185 ? -5.332 -18.75 -22.703 1 98.31 185 LYS A N 1
ATOM 1441 C CA . LYS A 1 185 ? -4.809 -17.562 -23.359 1 98.31 185 LYS A CA 1
ATOM 1442 C C . LYS A 1 185 ? -3.951 -16.734 -22.406 1 98.31 185 LYS A C 1
ATOM 1444 O O . LYS A 1 185 ? -2.867 -16.281 -22.781 1 98.31 185 LYS A O 1
ATOM 1449 N N . ALA A 1 186 ? -4.461 -16.547 -21.25 1 98.5 186 ALA A N 1
ATOM 1450 C CA . ALA A 1 186 ? -3.723 -15.781 -20.25 1 98.5 186 ALA A CA 1
ATOM 1451 C C . ALA A 1 186 ? -2.367 -16.422 -19.969 1 98.5 186 ALA A C 1
ATOM 1453 O O . ALA A 1 186 ? -1.349 -15.734 -19.891 1 98.5 186 ALA A O 1
ATOM 1454 N N . TYR A 1 187 ? -2.348 -17.734 -19.875 1 98.62 187 TYR A N 1
ATOM 1455 C CA . TYR A 1 187 ? -1.096 -18.422 -19.594 1 98.62 187 TYR A CA 1
ATOM 1456 C C . TYR A 1 187 ? -0.134 -18.328 -20.766 1 98.62 187 TYR A C 1
ATOM 1458 O O . TYR A 1 187 ? 1.077 -18.188 -20.578 1 98.62 187 TYR A O 1
ATOM 1466 N N . SER A 1 188 ? -0.638 -18.438 -21.938 1 98.38 188 SER A N 1
ATOM 1467 C CA . SER A 1 188 ? 0.21 -18.312 -23.109 1 98.38 188 SER A CA 1
ATOM 1468 C C . SER A 1 188 ? 0.914 -16.953 -23.141 1 98.38 188 SER A C 1
ATOM 1470 O O . SER A 1 188 ? 2.113 -16.875 -23.422 1 98.38 188 SER A O 1
ATOM 1472 N N . GLU A 1 189 ? 0.143 -15.961 -22.859 1 98 189 GLU A N 1
ATOM 1473 C CA . GLU A 1 189 ? 0.721 -14.617 -22.797 1 98 189 GLU A CA 1
ATOM 1474 C C . GLU A 1 189 ? 1.762 -14.508 -21.688 1 98 189 GLU A C 1
ATOM 1476 O O . GLU A 1 189 ? 2.836 -13.938 -21.891 1 98 189 GLU A O 1
ATOM 1481 N N . LEU A 1 190 ? 1.471 -15.023 -20.547 1 98.38 190 LEU A N 1
ATOM 1482 C CA . LEU A 1 190 ? 2.4 -15.039 -19.422 1 98.38 190 LEU A CA 1
ATOM 1483 C C . LEU A 1 190 ? 3.682 -15.781 -19.797 1 98.38 190 LEU A C 1
ATOM 1485 O O . LEU A 1 190 ? 4.781 -15.289 -19.547 1 98.38 190 LEU A O 1
ATOM 1489 N N . LYS A 1 191 ? 3.535 -16.891 -20.375 1 97.69 191 LYS A N 1
ATOM 1490 C CA . LYS A 1 191 ? 4.652 -17.734 -20.766 1 97.69 191 LYS A CA 1
ATOM 1491 C C . LYS A 1 191 ? 5.602 -17 -21.719 1 97.69 191 LYS A C 1
ATOM 1493 O O . LYS A 1 191 ? 6.82 -17.094 -21.578 1 97.69 191 LYS A O 1
ATOM 1498 N N . GLU A 1 192 ? 5.02 -16.312 -22.609 1 96.81 192 GLU A N 1
ATOM 1499 C CA . GLU A 1 192 ? 5.836 -15.555 -23.547 1 96.81 192 GLU A CA 1
ATOM 1500 C C . GLU A 1 192 ? 6.699 -14.531 -22.812 1 96.81 192 GLU A C 1
ATOM 1502 O O . GLU A 1 192 ? 7.879 -14.359 -23.141 1 96.81 192 GLU A O 1
ATOM 1507 N N . TYR A 1 193 ? 6.125 -13.852 -21.922 1 95.75 193 TYR A N 1
ATOM 1508 C CA . TYR A 1 193 ? 6.863 -12.867 -21.141 1 95.75 193 TYR A CA 1
ATOM 1509 C C . TYR A 1 193 ? 7.957 -13.539 -20.312 1 95.75 193 TYR A C 1
ATOM 1511 O O . TYR A 1 193 ? 9.094 -13.062 -20.281 1 95.75 193 TYR A O 1
ATOM 1519 N N . LEU A 1 194 ? 7.672 -14.641 -19.703 1 94.38 194 LEU A N 1
ATOM 1520 C CA . LEU A 1 194 ? 8.609 -15.375 -18.859 1 94.38 194 LEU A CA 1
ATOM 1521 C C . LEU A 1 194 ? 9.82 -15.836 -19.672 1 94.38 194 LEU A C 1
ATOM 1523 O O . LEU A 1 194 ? 10.961 -15.727 -19.219 1 94.38 194 LEU A O 1
ATOM 1527 N N . LEU A 1 195 ? 9.555 -16.375 -20.797 1 94.12 195 LEU A N 1
ATOM 1528 C CA . LEU A 1 195 ? 10.594 -16.969 -21.625 1 94.12 195 LEU A CA 1
ATOM 1529 C C . LEU A 1 195 ? 11.648 -15.93 -22 1 94.12 195 LEU A C 1
ATOM 1531 O O . LEU A 1 195 ? 12.844 -16.25 -22.062 1 94.12 195 LEU A O 1
ATOM 1535 N N . THR A 1 196 ? 11.211 -14.766 -22.141 1 89 196 THR A N 1
ATOM 1536 C CA . THR A 1 196 ? 12.164 -13.703 -22.453 1 89 196 THR A CA 1
ATOM 1537 C C . THR A 1 196 ? 13.117 -13.469 -21.297 1 89 196 THR A C 1
ATOM 1539 O O . THR A 1 196 ? 14.312 -13.234 -21.5 1 89 196 THR A O 1
ATOM 1542 N N . GLN A 1 197 ? 12.648 -13.688 -20.109 1 84.38 197 GLN A N 1
ATOM 1543 C CA . GLN A 1 197 ? 13.445 -13.406 -18.922 1 84.38 197 GLN A CA 1
ATOM 1544 C C . GLN A 1 197 ? 14.25 -14.633 -18.484 1 84.38 197 GLN A C 1
ATOM 1546 O O . GLN A 1 197 ? 15.375 -14.508 -18.016 1 84.38 197 GLN A O 1
ATOM 1551 N N . ILE A 1 198 ? 13.672 -15.797 -18.672 1 88.81 198 ILE A N 1
ATOM 1552 C CA . ILE A 1 198 ? 14.305 -17.047 -18.297 1 88.81 198 ILE A CA 1
ATOM 1553 C C . ILE A 1 198 ? 15.508 -17.328 -19.203 1 88.81 198 ILE A C 1
ATOM 1555 O O . ILE A 1 198 ? 16.547 -17.797 -18.734 1 88.81 198 ILE A O 1
ATOM 1559 N N . GLN A 1 199 ? 15.375 -17.062 -20.422 1 84.38 199 GLN A N 1
ATOM 1560 C CA . GLN A 1 199 ? 16.469 -17.25 -21.359 1 84.38 199 GLN A CA 1
ATOM 1561 C C . GLN A 1 199 ? 17.703 -16.438 -20.969 1 84.38 199 GLN A C 1
ATOM 1563 O O . GLN A 1 199 ? 18.828 -16.891 -21.109 1 84.38 199 GLN A O 1
ATOM 1568 N N . ASP A 1 200 ? 17.453 -15.328 -20.391 1 77.75 200 ASP A N 1
ATOM 1569 C CA . ASP A 1 200 ? 18.547 -14.469 -19.938 1 77.75 200 ASP A CA 1
ATOM 1570 C C . ASP A 1 200 ? 19.297 -15.102 -18.781 1 77.75 200 ASP A C 1
ATOM 1572 O O . ASP A 1 200 ? 20.531 -15.023 -18.703 1 77.75 200 ASP A O 1
ATOM 1576 N N . VAL A 1 201 ? 18.641 -15.773 -17.938 1 77.69 201 VAL A N 1
ATOM 1577 C CA . VAL A 1 201 ? 19.234 -16.406 -16.766 1 77.69 201 VAL A CA 1
ATOM 1578 C C . VAL A 1 201 ? 20 -17.656 -17.188 1 77.69 201 VAL A C 1
ATOM 1580 O O . VAL A 1 201 ? 21.094 -17.938 -16.688 1 77.69 201 VAL A O 1
ATOM 1583 N N . ARG A 1 202 ? 19.406 -18.391 -18.125 1 77.88 202 ARG A N 1
ATOM 1584 C CA . ARG A 1 202 ? 20.062 -19.609 -18.609 1 77.88 202 ARG A CA 1
ATOM 1585 C C . ARG A 1 202 ? 21.344 -19.266 -19.359 1 77.88 202 ARG A C 1
ATOM 1587 O O . ARG A 1 202 ? 22.328 -20.016 -19.266 1 77.88 202 ARG A O 1
ATOM 1594 N N . LYS A 1 203 ? 21.391 -18.188 -20 1 74.5 203 LYS A N 1
ATOM 1595 C CA . LYS A 1 203 ? 22.578 -17.781 -20.734 1 74.5 203 LYS A CA 1
ATOM 1596 C C . LYS A 1 203 ? 23.672 -17.312 -19.781 1 74.5 203 LYS A C 1
ATOM 1598 O O . LYS A 1 203 ? 24.859 -17.594 -20 1 74.5 203 LYS A O 1
ATOM 1603 N N . SER A 1 204 ? 23.219 -16.594 -18.734 1 64.75 204 SER A N 1
ATOM 1604 C CA . SER A 1 204 ? 24.203 -16.094 -17.781 1 64.75 204 SER A CA 1
ATOM 1605 C C . SER A 1 204 ? 24.781 -17.219 -16.938 1 64.75 204 SER A C 1
ATOM 1607 O O . SER A 1 204 ? 25.938 -17.156 -16.531 1 64.75 204 SER A O 1
ATOM 1609 N N . GLY A 1 205 ? 23.953 -18.188 -16.562 1 58.66 205 GLY A N 1
ATOM 1610 C CA . GLY A 1 205 ? 24.438 -19.344 -15.844 1 58.66 205 GLY A CA 1
ATOM 1611 C C . GLY A 1 205 ? 25.297 -20.266 -16.688 1 58.66 205 GLY A C 1
ATOM 1612 O O . GLY A 1 205 ? 26.234 -20.891 -16.188 1 58.66 205 GLY A O 1
ATOM 1613 N N . ALA A 1 206 ? 24.938 -20.547 -18.016 1 52.12 206 ALA A N 1
ATOM 1614 C CA . ALA A 1 206 ? 25.75 -21.359 -18.922 1 52.12 206 ALA A CA 1
ATOM 1615 C C . ALA A 1 206 ? 27.141 -20.75 -19.094 1 52.12 206 ALA A C 1
ATOM 1617 O O . ALA A 1 206 ? 28.125 -21.484 -19.234 1 52.12 206 ALA A O 1
ATOM 1618 N N . GLN A 1 207 ? 27.203 -19.531 -19.172 1 47.5 207 GLN A N 1
ATOM 1619 C CA . GLN A 1 207 ? 28.516 -18.938 -19.359 1 47.5 207 GLN A CA 1
ATOM 1620 C C . GLN A 1 207 ? 29.438 -19.234 -18.188 1 47.5 207 GLN A C 1
ATOM 1622 O O . GLN A 1 207 ? 30.656 -19.281 -18.344 1 47.5 207 GLN A O 1
ATOM 1627 N N . MET A 1 208 ? 28.875 -19.578 -17.016 1 45.94 208 MET A N 1
ATOM 1628 C CA . MET A 1 208 ? 29.75 -19.906 -15.898 1 45.94 208 MET A CA 1
ATOM 1629 C C . MET A 1 208 ? 30.297 -21.328 -16.047 1 45.94 208 MET A C 1
ATOM 1631 O O . MET A 1 208 ? 31.375 -21.641 -15.562 1 45.94 208 MET A O 1
ATOM 1635 N N . ASN A 1 209 ? 29.469 -22.266 -16.672 1 43.78 209 ASN A N 1
ATOM 1636 C CA . ASN A 1 209 ? 30 -23.625 -16.766 1 43.78 209 ASN A CA 1
ATOM 1637 C C . ASN A 1 209 ? 31.016 -23.75 -17.906 1 43.78 209 ASN A C 1
ATOM 1639 O O . ASN A 1 209 ? 31.656 -24.797 -18.062 1 43.78 209 ASN A O 1
ATOM 1643 N N . GLY A 1 210 ? 30.984 -22.953 -18.938 1 37.06 210 GLY A N 1
ATOM 1644 C CA . GLY A 1 210 ? 31.922 -23.156 -20.031 1 37.06 210 GLY A CA 1
ATOM 1645 C C . GLY A 1 210 ? 33.344 -22.703 -19.688 1 37.06 210 GLY A C 1
ATOM 1646 O O . GLY A 1 210 ? 34.219 -22.781 -20.531 1 37.06 210 GLY A O 1
ATOM 1647 N N . CYS A 1 211 ? 33.594 -22.062 -18.625 1 31.12 211 CYS A N 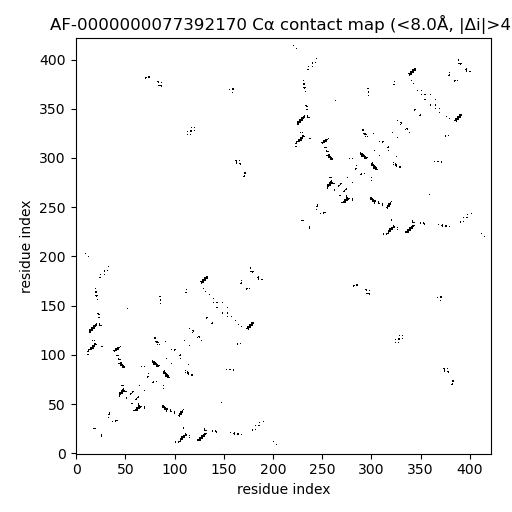1
ATOM 1648 C CA . CYS A 1 211 ? 35.031 -21.953 -18.453 1 31.12 211 CYS A CA 1
ATOM 1649 C C . CYS A 1 211 ? 35.594 -23.219 -17.828 1 31.12 211 CYS A C 1
ATOM 1651 O O . CYS A 1 211 ? 34.938 -23.859 -17 1 31.12 211 CYS A O 1
ATOM 1653 N N . MET B 1 1 ? 45.438 26.312 13.117 1 25.53 1 MET B N 1
ATOM 1654 C CA . MET B 1 1 ? 44.188 25.875 13.781 1 25.53 1 MET B CA 1
ATOM 1655 C C . MET B 1 1 ? 43.031 25.812 12.797 1 25.53 1 MET B C 1
ATOM 1657 O O . MET B 1 1 ? 42.5 26.844 12.398 1 25.53 1 MET B O 1
ATOM 1661 N N . PHE B 1 2 ? 43.156 24.969 11.758 1 31.86 2 PHE B N 1
ATOM 1662 C CA . PHE B 1 2 ? 42.156 24.734 10.719 1 31.86 2 PHE B CA 1
ATOM 1663 C C . PHE B 1 2 ? 40.781 24.438 11.328 1 31.86 2 PHE B C 1
ATOM 1665 O O . PHE B 1 2 ? 40.656 23.5 12.125 1 31.86 2 PHE B O 1
ATOM 1672 N N . CYS B 1 3 ? 40.156 25.484 11.734 1 30.12 3 CYS B N 1
ATOM 1673 C CA . CYS B 1 3 ? 38.75 25.297 12.086 1 30.12 3 CYS B CA 1
ATOM 1674 C C . CYS B 1 3 ? 38.062 24.297 11.141 1 30.12 3 CYS B C 1
ATOM 1676 O O . CYS B 1 3 ? 38 24.547 9.938 1 30.12 3 CYS B O 1
ATOM 1678 N N . ASP B 1 4 ? 38.438 23.047 11.125 1 34.5 4 ASP B N 1
ATOM 1679 C CA . ASP B 1 4 ? 37.656 21.953 10.578 1 34.5 4 ASP B CA 1
ATOM 1680 C C . ASP B 1 4 ? 36.156 22.219 10.766 1 34.5 4 ASP B C 1
ATOM 1682 O O . ASP B 1 4 ? 35.625 22.016 11.859 1 34.5 4 ASP B O 1
ATOM 1686 N N . SER B 1 5 ? 35.656 23.359 10.391 1 35.03 5 SER B N 1
ATOM 1687 C CA . SER B 1 5 ? 34.219 23.562 10.195 1 35.03 5 SER B CA 1
ATOM 1688 C C . SER B 1 5 ? 33.562 22.328 9.578 1 35.03 5 SER B C 1
ATOM 1690 O O . SER B 1 5 ? 33.75 22.047 8.391 1 35.03 5 SER B O 1
ATOM 1692 N N . GLN B 1 6 ? 33.719 21.172 10.148 1 37.03 6 GLN B N 1
ATOM 1693 C CA . GLN B 1 6 ? 32.875 20.047 9.766 1 37.03 6 GLN B CA 1
ATOM 1694 C C . GLN B 1 6 ? 31.469 20.531 9.398 1 37.03 6 GLN B C 1
ATOM 1696 O O . GLN B 1 6 ? 30.797 21.188 10.211 1 37.03 6 GLN B O 1
ATOM 1701 N N . LEU B 1 7 ? 31.266 21.047 8.336 1 37.78 7 LEU B N 1
ATOM 1702 C CA . LEU B 1 7 ? 29.953 21.328 7.754 1 37.78 7 LEU B CA 1
ATOM 1703 C C . LEU B 1 7 ? 28.938 20.281 8.172 1 37.78 7 LEU B C 1
ATOM 1705 O O . LEU B 1 7 ? 29.062 19.109 7.809 1 37.78 7 LEU B O 1
ATOM 1709 N N . LYS B 1 8 ? 28.672 20.203 9.398 1 40.91 8 LYS B N 1
ATOM 1710 C CA . LYS B 1 8 ? 27.516 19.391 9.781 1 40.91 8 LYS B CA 1
ATOM 1711 C C . LYS B 1 8 ? 26.422 19.453 8.703 1 40.91 8 LYS B C 1
ATOM 1713 O O . LYS B 1 8 ? 25.938 20.531 8.359 1 40.91 8 LYS B O 1
ATOM 1718 N N . VAL B 1 9 ? 26.578 18.828 7.641 1 43.28 9 VAL B N 1
ATOM 1719 C CA . VAL B 1 9 ? 25.469 18.641 6.703 1 43.28 9 VAL B CA 1
ATOM 1720 C C . VAL B 1 9 ? 24.141 18.625 7.461 1 43.28 9 VAL B C 1
ATOM 1722 O O . VAL B 1 9 ? 23.906 17.734 8.289 1 43.28 9 VAL B O 1
ATOM 1725 N N . ASN B 1 10 ? 23.672 19.781 8 1 50.72 10 ASN B N 1
ATOM 1726 C CA . ASN B 1 10 ? 22.406 19.938 8.68 1 50.72 10 ASN B CA 1
ATOM 1727 C C . ASN B 1 10 ? 21.312 19.078 8.039 1 50.72 10 ASN B C 1
ATOM 1729 O O . ASN B 1 10 ? 20.938 19.312 6.891 1 50.72 10 ASN B O 1
ATOM 1733 N N . ALA B 1 11 ? 21.141 17.859 8.383 1 66.88 11 ALA B N 1
ATOM 1734 C CA . ALA B 1 11 ? 20.109 16.953 7.879 1 66.88 11 ALA B CA 1
ATOM 1735 C C . ALA B 1 11 ? 18.75 17.625 7.875 1 66.88 11 ALA B C 1
ATOM 1737 O O . ALA B 1 11 ? 18.422 18.406 8.773 1 66.88 11 ALA B O 1
ATOM 1738 N N . LEU B 1 12 ? 18.047 17.766 6.75 1 81 12 LEU B N 1
ATOM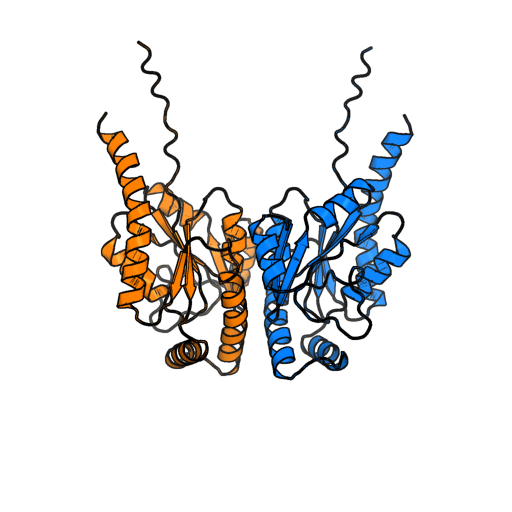 1739 C CA . LEU B 1 12 ? 16.703 18.297 6.586 1 81 12 LEU B CA 1
ATOM 1740 C C . LEU B 1 12 ? 15.758 17.734 7.645 1 81 12 LEU B C 1
ATOM 1742 O O . LEU B 1 12 ? 15.891 16.562 8.031 1 81 12 LEU B O 1
ATOM 1746 N N . PRO B 1 13 ? 15.023 18.672 8.281 1 90.06 13 PRO B N 1
ATOM 1747 C CA . PRO B 1 13 ? 14.07 18.188 9.289 1 90.06 13 PRO B CA 1
ATOM 1748 C C . PRO B 1 13 ? 13.211 17.047 8.773 1 90.06 13 PRO B C 1
ATOM 1750 O O . PRO B 1 13 ? 12.773 17.062 7.621 1 90.06 13 PRO B O 1
ATOM 1753 N N . ARG B 1 14 ? 12.984 16.078 9.625 1 93.69 14 ARG B N 1
ATOM 1754 C CA . ARG B 1 14 ? 12.156 14.93 9.281 1 93.69 14 ARG B CA 1
ATOM 1755 C C . ARG B 1 14 ? 10.688 15.328 9.172 1 93.69 14 ARG B C 1
ATOM 1757 O O . ARG B 1 14 ? 10.156 16 10.062 1 93.69 14 ARG B O 1
ATOM 1764 N N . PRO B 1 15 ? 10.016 14.922 8.195 1 96.62 15 PRO B N 1
ATOM 1765 C CA . PRO B 1 15 ? 8.602 15.297 8.047 1 96.62 15 PRO B CA 1
ATOM 1766 C C . PRO B 1 15 ? 7.695 14.586 9.047 1 96.62 15 PRO B C 1
ATOM 1768 O O . PRO B 1 15 ? 8.055 13.523 9.562 1 96.62 15 PRO B O 1
ATOM 1771 N N . PHE B 1 16 ? 6.555 15.242 9.344 1 97.94 16 PHE B N 1
ATOM 1772 C CA . PHE B 1 16 ? 5.445 14.602 10.039 1 97.94 16 PHE B CA 1
ATOM 1773 C C . PHE B 1 16 ? 4.426 14.062 9.047 1 97.94 16 PHE B C 1
ATOM 1775 O O . PHE B 1 16 ? 3.941 14.797 8.18 1 97.94 16 PHE B O 1
ATOM 1782 N N . VAL B 1 17 ? 4.129 12.789 9.156 1 98.31 17 VAL B N 1
ATOM 1783 C CA . VAL B 1 17 ? 3.115 12.172 8.312 1 98.31 17 VAL B CA 1
ATOM 1784 C C . VAL B 1 17 ? 1.92 11.75 9.164 1 98.31 17 VAL B C 1
ATOM 1786 O O . VAL B 1 17 ? 2.062 10.953 10.094 1 98.31 17 VAL B O 1
ATOM 1789 N N . LEU B 1 18 ? 0.776 12.312 8.891 1 98.56 18 LEU B N 1
ATOM 1790 C CA . LEU B 1 18 ? -0.476 11.859 9.484 1 98.56 18 LEU B CA 1
ATOM 1791 C C . LEU B 1 18 ? -1.206 10.906 8.547 1 98.56 18 LEU B C 1
ATOM 1793 O O . LEU B 1 18 ? -1.381 11.203 7.359 1 98.56 18 LEU B O 1
ATOM 1797 N N . CYS B 1 19 ? -1.535 9.789 9.039 1 98.56 19 CYS B N 1
ATOM 1798 C CA . CYS B 1 19 ? -2.27 8.742 8.328 1 98.56 19 CYS B CA 1
ATOM 1799 C C . CYS B 1 19 ? -3.465 8.266 9.148 1 98.56 19 CYS B C 1
ATOM 1801 O O . CYS B 1 19 ? -3.424 8.281 10.383 1 98.56 19 CYS B O 1
ATOM 1803 N N . GLY B 1 20 ? -4.477 7.84 8.477 1 98.06 20 GLY B N 1
ATOM 1804 C CA . GLY B 1 20 ? -5.695 7.34 9.094 1 98.06 20 GLY B CA 1
ATOM 1805 C C . GLY B 1 20 ? -6.871 7.285 8.141 1 98.06 20 GLY B C 1
ATOM 1806 O O . GLY B 1 20 ? -6.836 7.891 7.066 1 98.06 20 GLY B O 1
ATOM 1807 N N . PRO B 1 21 ? -7.902 6.559 8.578 1 97.44 21 PRO B N 1
ATOM 1808 C CA . PRO B 1 21 ? -9.047 6.426 7.672 1 97.44 21 PRO B CA 1
ATOM 1809 C C . PRO B 1 21 ? -9.742 7.754 7.402 1 97.44 21 PRO B C 1
ATOM 1811 O O . PRO B 1 21 ? -9.648 8.68 8.211 1 97.44 21 PRO B O 1
ATOM 1814 N N . SER B 1 22 ? -10.328 7.797 6.184 1 94.06 22 SER B N 1
ATOM 1815 C CA . SER B 1 22 ? -11.133 8.961 5.844 1 94.06 22 SER B CA 1
ATOM 1816 C C . SER B 1 22 ? -12.188 9.234 6.914 1 94.06 22 SER B C 1
ATOM 1818 O O . SER B 1 22 ? -12.828 8.312 7.414 1 94.06 22 SER B O 1
ATOM 1820 N N . GLY B 1 23 ? -12.328 10.469 7.344 1 93.69 23 GLY B N 1
ATOM 1821 C CA . GLY B 1 23 ? -13.352 10.875 8.289 1 93.69 23 GLY B CA 1
ATOM 1822 C C . GLY B 1 23 ? -12.875 10.836 9.734 1 93.69 23 GLY B C 1
ATOM 1823 O O . GLY B 1 23 ? -13.617 11.219 10.641 1 93.69 23 GLY B O 1
ATOM 1824 N N . VAL B 1 24 ? -11.648 10.477 9.922 1 97.31 24 VAL B N 1
ATOM 1825 C CA . VAL B 1 24 ? -11.195 10.25 11.289 1 97.31 24 VAL B CA 1
ATOM 1826 C C . VAL B 1 24 ? -10.828 11.578 11.938 1 97.31 24 VAL B C 1
ATOM 1828 O O . VAL B 1 24 ? -10.664 11.656 13.156 1 97.31 24 VAL B O 1
ATOM 1831 N N . GLY B 1 25 ? -10.633 12.641 11.195 1 95.88 25 GLY B N 1
ATOM 1832 C CA . GLY B 1 25 ? -10.375 13.953 11.758 1 95.88 25 GLY B CA 1
ATOM 1833 C C . GLY B 1 25 ? -8.961 14.445 11.5 1 95.88 25 GLY B C 1
ATOM 1834 O O . GLY B 1 25 ? -8.469 15.328 12.211 1 95.88 25 GLY B O 1
ATOM 1835 N N . LYS B 1 26 ? -8.266 13.93 10.5 1 96.5 26 LYS B N 1
ATOM 1836 C CA . LYS B 1 26 ? -6.895 14.32 10.188 1 96.5 26 LYS B CA 1
ATOM 1837 C C . LYS B 1 26 ? -6.812 15.789 9.789 1 96.5 26 LYS B C 1
ATOM 1839 O O . LYS B 1 26 ? -5.965 16.531 10.281 1 96.5 26 LYS B O 1
ATOM 1844 N N . SER B 1 27 ? -7.727 16.141 8.859 1 93.5 27 SER B N 1
ATOM 1845 C CA . SER B 1 27 ? -7.688 17.5 8.352 1 93.5 27 SER B CA 1
ATOM 1846 C C . SER B 1 27 ? -7.848 18.516 9.477 1 93.5 27 SER B C 1
ATOM 1848 O O . SER B 1 27 ? -7.18 19.547 9.492 1 93.5 27 SER B O 1
ATOM 1850 N N . THR B 1 28 ? -8.703 18.219 10.414 1 95.12 28 THR B N 1
ATOM 1851 C CA . THR B 1 28 ? -8.922 19.094 11.562 1 95.12 28 THR B CA 1
ATOM 1852 C C . THR B 1 28 ? -7.668 19.172 12.43 1 95.12 28 THR B C 1
ATOM 1854 O O . THR B 1 28 ? -7.266 20.266 12.852 1 95.12 28 THR B O 1
ATOM 1857 N N . LEU B 1 29 ? -7.039 18.047 12.672 1 98.12 29 LEU B N 1
ATOM 1858 C CA . LEU B 1 29 ? -5.816 18.016 13.469 1 98.12 29 LEU B CA 1
ATOM 1859 C C . LEU B 1 29 ? -4.703 18.812 12.789 1 98.12 29 LEU B C 1
ATOM 1861 O O . LEU B 1 29 ? -3.994 19.578 13.438 1 98.12 29 LEU B O 1
ATOM 1865 N N . ILE B 1 30 ? -4.559 18.641 11.523 1 97.62 30 ILE B N 1
ATOM 1866 C CA . ILE B 1 30 ? -3.516 19.312 10.758 1 97.62 30 ILE B CA 1
ATOM 1867 C C . ILE B 1 30 ? -3.75 20.828 10.789 1 97.62 30 ILE B C 1
ATOM 1869 O O . ILE B 1 30 ? -2.803 21.609 10.945 1 97.62 30 ILE B O 1
ATOM 1873 N N . LYS B 1 31 ? -4.98 21.219 10.648 1 96 31 LYS B N 1
ATOM 1874 C CA . LYS B 1 31 ? -5.293 22.641 10.734 1 96 31 LYS B CA 1
ATOM 1875 C C . LYS B 1 31 ? -4.855 23.219 12.07 1 96 31 LYS B C 1
ATOM 1877 O O . LYS B 1 31 ? -4.262 24.297 12.125 1 96 31 LYS B O 1
ATOM 1882 N N . LYS B 1 32 ? -5.156 22.531 13.133 1 97.62 32 LYS B N 1
ATOM 1883 C CA . LYS B 1 32 ? -4.742 22.984 14.461 1 97.62 32 LYS B CA 1
ATOM 1884 C C . LYS B 1 32 ? -3.223 23.062 14.562 1 97.62 32 LYS B C 1
ATOM 1886 O O . LYS B 1 32 ? -2.686 24.016 15.148 1 97.62 32 LYS B O 1
ATOM 1891 N N . MET B 1 33 ? -2.504 22.078 13.984 1 97.5 33 MET B N 1
ATOM 1892 C CA . MET B 1 33 ? -1.044 22.094 13.93 1 97.5 33 MET B CA 1
ATOM 1893 C C . MET B 1 33 ? -0.535 23.359 13.242 1 97.5 33 MET B C 1
ATOM 1895 O O . MET B 1 33 ? 0.381 24.016 13.742 1 97.5 33 MET B O 1
ATOM 1899 N N . MET B 1 34 ? -1.185 23.656 12.109 1 96.44 34 MET B N 1
ATOM 1900 C CA . MET B 1 34 ? -0.719 24.781 11.305 1 96.44 34 MET B CA 1
ATOM 1901 C C . MET B 1 34 ? -0.978 26.109 12.016 1 96.44 34 MET B C 1
ATOM 1903 O O . MET B 1 34 ? -0.177 27.031 11.914 1 96.44 34 MET B O 1
ATOM 1907 N N . VAL B 1 35 ? -2.057 26.188 12.695 1 96.75 35 VAL B N 1
ATOM 1908 C CA . VAL B 1 35 ? -2.383 27.391 13.438 1 96.75 35 VAL B CA 1
ATOM 1909 C C . VAL B 1 35 ? -1.36 27.609 14.555 1 96.75 35 VAL B C 1
ATOM 1911 O O . VAL B 1 35 ? -0.859 28.719 14.742 1 96.75 35 VAL B O 1
ATOM 1914 N N . GLU B 1 36 ? -1.005 26.594 15.188 1 96.75 36 GLU B N 1
ATOM 1915 C CA . GLU B 1 36 ? -0.172 26.734 16.375 1 96.75 36 GLU B CA 1
ATOM 1916 C C . GLU B 1 36 ? 1.31 26.766 16.016 1 96.75 36 GLU B C 1
ATOM 1918 O O . GLU B 1 36 ? 2.102 27.453 16.656 1 96.75 36 GLU B O 1
ATOM 1923 N N . PHE B 1 37 ? 1.689 26.016 15.016 1 96.31 37 PHE B N 1
ATOM 1924 C CA . PHE B 1 37 ? 3.107 25.844 14.719 1 96.31 37 PHE B CA 1
ATOM 1925 C C . PHE B 1 37 ? 3.418 26.266 13.289 1 96.31 37 PHE B C 1
ATOM 1927 O O . PHE B 1 37 ? 4.359 25.75 12.672 1 96.31 37 PHE B O 1
ATOM 1934 N N . GLY B 1 38 ? 2.654 27.188 12.758 1 94.5 38 GLY B N 1
ATOM 1935 C CA . GLY B 1 38 ? 2.822 27.609 11.375 1 94.5 38 GLY B CA 1
ATOM 1936 C C . GLY B 1 38 ? 4.168 28.266 11.117 1 94.5 38 GLY B C 1
ATOM 1937 O O . GLY B 1 38 ? 4.566 28.438 9.961 1 94.5 38 GLY B O 1
ATOM 1938 N N . ASP B 1 39 ? 4.918 28.609 12.133 1 93.75 39 ASP B N 1
ATOM 1939 C CA . ASP B 1 39 ? 6.238 29.219 11.984 1 93.75 39 ASP B CA 1
ATOM 1940 C C . ASP B 1 39 ? 7.285 28.172 11.602 1 93.75 39 ASP B C 1
ATOM 1942 O O . ASP B 1 39 ? 8.281 28.5 10.945 1 93.75 39 ASP B O 1
ATOM 1946 N N . ILE B 1 40 ? 7.066 26.891 11.977 1 95 40 ILE B N 1
ATOM 1947 C CA . ILE B 1 40 ? 8.102 25.891 11.766 1 95 40 ILE B CA 1
ATOM 1948 C C . ILE B 1 40 ? 7.539 24.734 10.93 1 95 40 ILE B C 1
ATOM 1950 O O . ILE B 1 40 ? 8.297 23.953 10.359 1 95 40 ILE B O 1
ATOM 1954 N N . LEU B 1 41 ? 6.199 24.641 10.875 1 96.94 41 LEU B N 1
ATOM 1955 C CA . LEU B 1 41 ? 5.562 23.594 10.07 1 96.94 41 LEU B CA 1
ATOM 1956 C C . LEU B 1 41 ? 5.004 24.172 8.773 1 96.94 41 LEU B C 1
ATOM 1958 O O . LEU B 1 41 ? 4.574 25.328 8.742 1 96.94 41 LEU B O 1
ATOM 1962 N N . GLU B 1 42 ? 5.062 23.406 7.812 1 96.56 42 GLU B N 1
ATOM 1963 C CA . GLU B 1 42 ? 4.41 23.734 6.547 1 96.56 42 GLU B CA 1
ATOM 1964 C C . GLU B 1 42 ? 3.752 22.5 5.938 1 96.56 42 GLU B C 1
ATOM 1966 O O . GLU B 1 42 ? 4.363 21.438 5.871 1 96.56 42 GLU B O 1
ATOM 1971 N N . PHE B 1 43 ? 2.514 22.734 5.566 1 97.19 43 PHE B N 1
ATOM 1972 C CA . PHE B 1 43 ? 1.75 21.641 4.973 1 97.19 43 PHE B CA 1
ATOM 1973 C C . PHE B 1 43 ? 2.086 21.484 3.494 1 97.19 43 PHE B C 1
ATOM 1975 O O . PHE B 1 43 ? 2.125 22.469 2.752 1 97.19 43 PHE B O 1
ATOM 1982 N N . SER B 1 44 ? 2.389 20.234 3.117 1 97 44 SER B N 1
ATOM 1983 C CA . SER B 1 44 ? 2.6 19.922 1.707 1 97 44 SER B CA 1
ATOM 1984 C C . SER B 1 44 ? 1.292 19.531 1.024 1 97 44 SER B C 1
ATOM 1986 O O . SER B 1 44 ? 0.739 18.469 1.293 1 97 44 SER B O 1
ATOM 1988 N N . VAL B 1 45 ? 0.814 20.328 0.123 1 96.56 45 VAL B N 1
ATOM 1989 C CA . VAL B 1 45 ? -0.456 20.094 -0.556 1 96.56 45 VAL B CA 1
ATOM 1990 C C . VAL B 1 45 ? -0.315 18.922 -1.527 1 96.56 45 VAL B C 1
ATOM 1992 O O . VAL B 1 45 ? 0.621 18.891 -2.33 1 96.56 45 VAL B O 1
ATOM 1995 N N . SER B 1 46 ? -1.234 17.938 -1.473 1 97.25 46 SER B N 1
ATOM 1996 C CA . SER B 1 46 ? -1.21 16.766 -2.336 1 97.25 46 SER B CA 1
ATOM 1997 C C . SER B 1 46 ? -2.051 16.984 -3.59 1 97.25 46 SER B C 1
ATOM 1999 O O . SER B 1 46 ? -2.848 17.922 -3.654 1 97.25 46 SER B O 1
ATOM 2001 N N . HIS B 1 47 ? -1.779 16.125 -4.57 1 98.06 47 HIS B N 1
ATOM 2002 C CA . HIS B 1 47 ? -2.633 16.047 -5.75 1 98.06 47 HIS B CA 1
ATOM 2003 C C . HIS B 1 47 ? -3.723 14.984 -5.566 1 98.06 47 HIS B C 1
ATOM 2005 O O . HIS B 1 47 ? -3.531 14.008 -4.844 1 98.06 47 HIS B O 1
ATOM 2011 N N . THR B 1 48 ? -4.855 15.195 -6.23 1 98.25 48 THR B N 1
ATOM 2012 C CA . THR B 1 48 ? -5.879 14.164 -6.242 1 98.25 48 THR B CA 1
ATOM 2013 C C . THR B 1 48 ? -6.754 14.281 -7.488 1 98.25 48 THR B C 1
ATOM 2015 O O . THR B 1 48 ? -6.875 15.367 -8.062 1 98.25 48 THR B O 1
ATOM 2018 N N . THR B 1 49 ? -7.285 13.172 -7.922 1 98.12 49 THR B N 1
ATOM 2019 C CA . THR B 1 49 ? -8.227 13.156 -9.039 1 98.12 49 THR B CA 1
ATOM 2020 C C . THR B 1 49 ? -9.664 13.227 -8.539 1 98.12 49 THR B C 1
ATOM 2022 O O . THR B 1 49 ? -10.602 13.273 -9.336 1 98.12 49 THR B O 1
ATOM 2025 N N . ARG B 1 50 ? -9.828 13.211 -7.176 1 94.88 50 ARG B N 1
ATOM 2026 C CA . ARG B 1 50 ? -11.164 13.383 -6.621 1 94.88 50 ARG B CA 1
ATOM 2027 C C . ARG B 1 50 ? -11.695 14.789 -6.891 1 94.88 50 ARG B C 1
ATOM 2029 O O . ARG B 1 50 ? -10.93 15.758 -6.883 1 94.88 50 ARG B O 1
ATOM 2036 N N . ALA B 1 51 ? -13.031 14.875 -7.078 1 94.88 51 ALA B N 1
ATOM 2037 C CA . ALA B 1 51 ? -13.641 16.203 -7.188 1 94.88 51 ALA B CA 1
ATOM 2038 C C . ALA B 1 51 ? -13.602 16.938 -5.848 1 94.88 51 ALA B C 1
ATOM 2040 O O . ALA B 1 51 ? -13.703 16.312 -4.789 1 94.88 51 ALA B O 1
ATOM 2041 N N . PRO B 1 52 ? -13.453 18.25 -5.906 1 95 52 PRO B N 1
ATOM 2042 C CA . PRO B 1 52 ? -13.445 19 -4.652 1 95 52 PRO B CA 1
ATOM 2043 C C . PRO B 1 52 ? -14.781 18.938 -3.914 1 95 52 PRO B C 1
ATOM 2045 O O . PRO B 1 52 ? -15.844 18.906 -4.543 1 95 52 PRO B O 1
ATOM 2048 N N . ARG B 1 53 ? -14.641 18.812 -2.586 1 89.06 53 ARG B N 1
ATOM 2049 C CA . ARG B 1 53 ? -15.82 19 -1.75 1 89.06 53 ARG B CA 1
ATOM 2050 C C . ARG B 1 53 ? -16.172 20.484 -1.613 1 89.06 53 ARG B C 1
ATOM 2052 O O . ARG B 1 53 ? -15.375 21.344 -1.974 1 89.06 53 ARG B O 1
ATOM 2059 N N . THR B 1 54 ? -17.469 20.641 -1.023 1 90.25 54 THR B N 1
ATOM 2060 C CA . THR B 1 54 ? -17.875 22.031 -0.792 1 90.25 54 THR B CA 1
ATOM 2061 C C . THR B 1 54 ? -16.891 22.734 0.126 1 90.25 54 THR B C 1
ATOM 2063 O O . THR B 1 54 ? -16.531 22.219 1.187 1 90.25 54 THR B O 1
ATOM 2066 N N . GLY B 1 55 ? -16.391 23.844 -0.32 1 91.69 55 GLY B N 1
ATOM 2067 C CA . GLY B 1 55 ? -15.5 24.641 0.507 1 91.69 55 GLY B CA 1
ATOM 2068 C C . GLY B 1 55 ? -14.031 24.391 0.231 1 91.69 55 GLY B C 1
ATOM 2069 O O . GLY B 1 55 ? -13.164 25.156 0.663 1 91.69 55 GLY B O 1
ATOM 2070 N N . GLU B 1 56 ? -13.648 23.297 -0.52 1 93.81 56 GLU B N 1
ATOM 2071 C CA . GLU B 1 56 ? -12.25 23.016 -0.832 1 93.81 56 GLU B CA 1
ATOM 2072 C C . GLU B 1 56 ? -11.75 23.891 -1.971 1 93.81 56 GLU B C 1
ATOM 2074 O O . GLU B 1 56 ? -12.492 24.203 -2.906 1 93.81 56 GLU B O 1
ATOM 2079 N N . VAL B 1 57 ? -10.5 24.312 -1.844 1 95.94 57 VAL B N 1
ATOM 2080 C CA . VAL B 1 57 ? -9.906 25.25 -2.801 1 95.94 57 VAL B CA 1
ATOM 2081 C C . VAL B 1 57 ? -8.68 24.609 -3.451 1 95.94 57 VAL B C 1
ATOM 2083 O O . VAL B 1 57 ? -7.82 24.062 -2.758 1 95.94 57 VAL B O 1
ATOM 2086 N N . ASP B 1 58 ? -8.609 24.719 -4.812 1 97.38 58 ASP B N 1
ATOM 2087 C CA . ASP B 1 58 ? -7.477 24.188 -5.566 1 97.38 58 ASP B CA 1
ATOM 2088 C C . ASP B 1 58 ? -6.18 24.906 -5.168 1 97.38 58 ASP B C 1
ATOM 2090 O O . ASP B 1 58 ? -6.137 26.125 -5.078 1 97.38 58 ASP B O 1
ATOM 2094 N N . GLY B 1 59 ? -5.184 24.125 -4.859 1 95.12 59 GLY B N 1
ATOM 2095 C CA . GLY B 1 59 ? -3.895 24.672 -4.48 1 95.12 59 GLY B CA 1
ATOM 2096 C C . GLY B 1 59 ? -3.76 24.906 -2.984 1 95.12 59 GLY B C 1
ATOM 2097 O O . GLY B 1 59 ? -2.664 25.172 -2.49 1 95.12 59 GLY B O 1
ATOM 2098 N N . ILE B 1 60 ? -4.824 24.75 -2.303 1 93.12 60 ILE B N 1
ATOM 2099 C CA . ILE B 1 60 ? -4.809 24.922 -0.855 1 93.12 60 ILE B CA 1
ATOM 2100 C C . ILE B 1 60 ? -5.113 23.609 -0.163 1 93.12 60 ILE B C 1
ATOM 2102 O O . ILE B 1 60 ? -4.305 23.109 0.627 1 93.12 60 ILE B O 1
ATOM 2106 N N . ASP B 1 61 ? -6.223 22.969 -0.553 1 94.19 61 ASP B N 1
ATOM 2107 C CA . ASP B 1 61 ? -6.617 21.688 0.051 1 94.19 61 ASP B CA 1
ATOM 2108 C C . ASP B 1 61 ? -5.977 20.516 -0.678 1 94.19 61 ASP B C 1
ATOM 2110 O O . ASP B 1 61 ? -5.477 19.578 -0.044 1 94.19 61 ASP B O 1
ATOM 2114 N N . TYR B 1 62 ? -6.051 20.594 -1.935 1 96.81 62 TYR B N 1
ATOM 2115 C CA . TYR B 1 62 ? -5.406 19.688 -2.877 1 96.81 62 TYR B CA 1
ATOM 2116 C C . TYR B 1 62 ? -5.094 20.406 -4.188 1 96.81 62 TYR B C 1
ATOM 2118 O O . TYR B 1 62 ? -5.633 21.484 -4.465 1 96.81 62 TYR B O 1
ATOM 2126 N N . PHE B 1 63 ? -4.148 19.875 -4.91 1 97.94 63 PHE B N 1
ATOM 2127 C CA . PHE B 1 63 ? -4.133 20.156 -6.344 1 97.94 63 PHE B CA 1
ATOM 2128 C C . PHE B 1 63 ? -5.07 19.203 -7.082 1 97.94 63 PHE B C 1
ATOM 2130 O O . PHE B 1 63 ? -4.742 18.031 -7.297 1 97.94 63 PHE B O 1
ATOM 2137 N N . PHE B 1 64 ? -6.238 19.766 -7.43 1 98.38 64 PHE B N 1
ATOM 2138 C CA . PHE B 1 64 ? -7.211 18.922 -8.125 1 98.38 64 PHE B CA 1
ATOM 2139 C C . PHE B 1 64 ? -6.844 18.781 -9.594 1 98.38 64 PHE B C 1
ATOM 2141 O O . PHE B 1 64 ? -6.555 19.766 -10.273 1 98.38 64 PHE B O 1
ATOM 2148 N N . THR B 1 65 ? -6.801 17.547 -10.055 1 98.12 65 THR B N 1
ATOM 2149 C CA . THR B 1 65 ? -6.359 17.266 -11.414 1 98.12 65 THR B CA 1
ATOM 2150 C C . THR B 1 65 ? -7.141 16.094 -12.008 1 98.12 65 THR B C 1
ATOM 2152 O O . THR B 1 65 ? -8.094 15.609 -11.391 1 98.12 65 THR B O 1
ATOM 2155 N N . THR B 1 66 ? -6.816 15.703 -13.203 1 97.75 66 THR B N 1
ATOM 2156 C CA . THR B 1 66 ? -7.516 14.625 -13.883 1 97.75 66 THR B CA 1
ATOM 2157 C C . THR B 1 66 ? -6.727 13.32 -13.789 1 97.75 66 THR B C 1
ATOM 2159 O O . THR B 1 66 ? -5.527 13.336 -13.492 1 97.75 66 THR B O 1
ATOM 2162 N N . LYS B 1 67 ? -7.441 12.305 -14.055 1 96.62 67 LYS B N 1
ATOM 2163 C CA . LYS B 1 67 ? -6.793 11 -14.047 1 96.62 67 LYS B CA 1
ATOM 2164 C C . LYS B 1 67 ? -5.652 10.945 -15.062 1 96.62 67 LYS B C 1
ATOM 2166 O O . LYS B 1 67 ? -4.559 10.477 -14.75 1 96.62 67 LYS B O 1
ATOM 2171 N N . SER B 1 68 ? -5.918 11.438 -16.234 1 97.19 68 SER B N 1
ATOM 2172 C CA . SER B 1 68 ? -4.914 11.406 -17.281 1 97.19 68 SER B CA 1
ATOM 2173 C C . SER B 1 68 ? -3.672 12.195 -16.891 1 97.19 68 SER B C 1
ATOM 2175 O O . SER B 1 68 ? -2.547 11.727 -17.078 1 97.19 68 SER B O 1
ATOM 2177 N N . GLU B 1 69 ? -3.875 13.344 -16.312 1 97.25 69 GLU B N 1
ATOM 2178 C CA . GLU B 1 69 ? -2.75 14.172 -15.891 1 97.25 69 GLU B CA 1
ATOM 2179 C C . GLU B 1 69 ? -1.977 13.508 -14.758 1 97.25 69 GLU B C 1
ATOM 2181 O O . GLU B 1 69 ? -0.745 13.539 -14.734 1 97.25 69 GLU B O 1
ATOM 2186 N N . MET B 1 70 ? -2.686 12.945 -13.867 1 97.44 70 MET B N 1
ATOM 2187 C CA . MET B 1 70 ? -2.066 12.25 -12.742 1 97.44 70 MET B CA 1
ATOM 2188 C C . MET B 1 70 ? -1.208 11.086 -13.227 1 97.44 70 MET B C 1
ATOM 2190 O O . MET B 1 70 ? -0.065 10.93 -12.797 1 97.44 70 MET B O 1
ATOM 2194 N N . GLU B 1 71 ? -1.768 10.344 -14.117 1 96.38 71 GLU B N 1
ATOM 2195 C CA . GLU B 1 71 ? -1.067 9.172 -14.641 1 96.38 71 GLU B CA 1
ATOM 2196 C C . GLU B 1 71 ? 0.192 9.578 -15.398 1 96.38 71 GLU B C 1
ATOM 2198 O O . GLU B 1 71 ? 1.23 8.922 -15.281 1 96.38 71 GLU B O 1
ATOM 2203 N N . ARG B 1 72 ? 0.132 10.586 -16.141 1 96.25 72 ARG B N 1
ATOM 2204 C CA . ARG B 1 72 ? 1.299 11.109 -16.844 1 96.25 72 ARG B CA 1
ATOM 2205 C C . ARG B 1 72 ? 2.385 11.539 -15.859 1 96.25 72 ARG B C 1
ATOM 2207 O O . ARG B 1 72 ? 3.561 11.219 -16.047 1 96.25 72 ARG B O 1
ATOM 2214 N N . SER B 1 73 ? 1.982 12.273 -14.828 1 96.75 73 SER B N 1
ATOM 2215 C CA . SER B 1 73 ? 2.932 12.758 -13.836 1 96.75 73 SER B CA 1
ATOM 2216 C C . SER B 1 73 ? 3.572 11.602 -13.07 1 96.75 73 SER B C 1
ATOM 2218 O O . SER B 1 73 ? 4.758 11.656 -12.734 1 96.75 73 SER B O 1
ATOM 2220 N N . ILE B 1 74 ? 2.797 10.609 -12.797 1 95.44 74 ILE B N 1
ATOM 2221 C CA . ILE B 1 74 ? 3.32 9.422 -12.133 1 95.44 74 ILE B CA 1
ATOM 2222 C C . ILE B 1 74 ? 4.352 8.742 -13.039 1 95.44 74 ILE B C 1
ATOM 2224 O O . ILE B 1 74 ? 5.445 8.398 -12.586 1 95.44 74 ILE B O 1
ATOM 2228 N N . SER B 1 75 ? 4.035 8.641 -14.305 1 93.44 75 SER B N 1
ATOM 2229 C CA . SER B 1 75 ? 4.926 8 -15.266 1 93.44 75 SER B CA 1
ATOM 2230 C C . SER B 1 75 ? 6.23 8.781 -15.414 1 93.44 75 SER B C 1
ATOM 2232 O O . SER B 1 75 ? 7.285 8.188 -15.656 1 93.44 75 SER B O 1
ATOM 2234 N N . ASN B 1 76 ? 6.172 10.039 -15.164 1 95.38 76 ASN B N 1
ATOM 2235 C CA . ASN B 1 76 ? 7.34 10.906 -15.258 1 95.38 76 ASN B CA 1
ATOM 2236 C C . ASN B 1 76 ? 8.156 10.891 -13.977 1 95.38 76 ASN B C 1
ATOM 2238 O O . ASN B 1 76 ? 9.164 11.602 -13.859 1 95.38 76 ASN B O 1
ATOM 2242 N N . GLY B 1 77 ? 7.707 10.188 -13.031 1 94.31 77 GLY B N 1
ATOM 2243 C CA . GLY B 1 77 ? 8.453 10.07 -11.781 1 94.31 77 GLY B CA 1
ATOM 2244 C C . GLY B 1 77 ? 8.375 11.328 -10.93 1 94.31 77 GLY B C 1
ATOM 2245 O O . GLY B 1 77 ? 9.312 11.633 -10.188 1 94.31 77 GLY B O 1
ATOM 2246 N N . GLU B 1 78 ? 7.301 12.023 -10.938 1 96.75 78 GLU B N 1
ATOM 2247 C CA . GLU B 1 78 ? 7.211 13.328 -10.289 1 96.75 78 GLU B CA 1
ATOM 2248 C C . GLU B 1 78 ? 6.707 13.203 -8.859 1 96.75 78 GLU B C 1
ATOM 2250 O O . GLU B 1 78 ? 6.73 14.172 -8.102 1 96.75 78 GLU B O 1
ATOM 2255 N N . PHE B 1 79 ? 6.316 12 -8.469 1 97 79 PHE B N 1
ATOM 2256 C CA . PHE B 1 79 ? 5.707 11.844 -7.16 1 97 79 PHE B CA 1
ATOM 2257 C C . PHE B 1 79 ? 6.609 11.039 -6.234 1 97 79 PHE B C 1
ATOM 2259 O O . PHE B 1 79 ? 7.234 10.062 -6.66 1 97 79 PHE B O 1
ATOM 2266 N N . ILE B 1 80 ? 6.684 11.5 -5.02 1 95.75 80 ILE B N 1
ATOM 2267 C CA . ILE B 1 80 ? 7.391 10.734 -4 1 95.75 80 ILE B CA 1
ATOM 2268 C C . ILE B 1 80 ? 6.574 9.5 -3.621 1 95.75 80 ILE B C 1
ATOM 2270 O O . ILE B 1 80 ? 7.133 8.453 -3.291 1 95.75 80 ILE B O 1
ATOM 2274 N N . GLU B 1 81 ? 5.305 9.703 -3.66 1 96.94 81 GLU B N 1
ATOM 2275 C CA . GLU B 1 81 ? 4.359 8.609 -3.451 1 96.94 81 GLU B CA 1
ATOM 2276 C C . GLU B 1 81 ? 3.035 8.883 -4.16 1 96.94 81 GLU B C 1
ATOM 2278 O O . GLU B 1 81 ? 2.693 10.031 -4.426 1 96.94 81 GLU B O 1
ATOM 2283 N N . HIS B 1 82 ? 2.385 7.836 -4.484 1 97.19 82 HIS B N 1
ATOM 2284 C CA . HIS B 1 82 ? 1.012 7.898 -4.973 1 97.19 82 HIS B CA 1
ATOM 2285 C C . HIS B 1 82 ? 0.203 6.699 -4.492 1 97.19 82 HIS B C 1
ATOM 2287 O O . HIS B 1 82 ? 0.772 5.684 -4.086 1 97.19 82 HIS B O 1
ATOM 2293 N N . ALA B 1 83 ? -1.077 6.895 -4.504 1 95.81 83 ALA B N 1
ATOM 2294 C CA . ALA B 1 83 ? -1.978 5.875 -3.971 1 95.81 83 ALA B CA 1
ATOM 2295 C C . ALA B 1 83 ? -3.346 5.945 -4.641 1 95.81 83 ALA B C 1
ATOM 2297 O O . ALA B 1 83 ? -3.723 6.988 -5.188 1 95.81 83 ALA B O 1
ATOM 2298 N N . VAL B 1 84 ? -3.986 4.793 -4.656 1 94.69 84 VAL B N 1
ATOM 2299 C CA . VAL B 1 84 ? -5.398 4.75 -5.023 1 94.69 84 VAL B CA 1
ATOM 2300 C C . VAL B 1 84 ? -6.254 4.605 -3.77 1 94.69 84 VAL B C 1
ATOM 2302 O O . VAL B 1 84 ? -5.969 3.771 -2.908 1 94.69 84 VAL B O 1
ATOM 2305 N N . PHE B 1 85 ? -7.23 5.426 -3.719 1 92.38 85 PHE B N 1
ATOM 2306 C CA . PHE B 1 85 ? -8.141 5.418 -2.578 1 92.38 85 PHE B CA 1
ATOM 2307 C C . PHE B 1 85 ? -9.562 5.734 -3.02 1 92.38 85 PHE B C 1
ATOM 2309 O O . PHE B 1 85 ? -9.82 6.785 -3.613 1 92.38 85 PHE B O 1
ATOM 2316 N N . SER B 1 86 ? -10.445 4.809 -2.67 1 88.62 86 SER B N 1
ATOM 2317 C CA . SER B 1 86 ? -11.859 4.961 -2.98 1 88.62 86 SER B CA 1
ATOM 2318 C C . SER B 1 86 ? -12.07 5.387 -4.43 1 88.62 86 SER B C 1
ATOM 2320 O O . SER B 1 86 ? -12.867 6.281 -4.715 1 88.62 86 SER B O 1
ATOM 2322 N N . GLY B 1 87 ? -11.32 4.902 -5.277 1 88.88 87 GLY B N 1
ATOM 2323 C CA . GLY B 1 87 ? -11.508 5.074 -6.707 1 88.88 87 GLY B CA 1
ATOM 2324 C C . GLY B 1 87 ? -10.75 6.262 -7.273 1 88.88 87 GLY B C 1
ATOM 2325 O O . GLY B 1 87 ? -10.781 6.504 -8.477 1 88.88 87 GLY B O 1
ATOM 2326 N N . ASN B 1 88 ? -10.102 7.008 -6.422 1 94.62 88 ASN B N 1
ATOM 2327 C CA . ASN B 1 88 ? -9.344 8.18 -6.859 1 94.62 88 ASN B CA 1
ATOM 2328 C C . ASN B 1 88 ? -7.852 8 -6.609 1 94.62 88 ASN B C 1
ATOM 2330 O O . ASN B 1 88 ? -7.445 7.164 -5.805 1 94.62 88 ASN B O 1
ATOM 2334 N N . ILE B 1 89 ? -7.137 8.82 -7.402 1 96.94 89 ILE B N 1
ATOM 2335 C CA . ILE B 1 89 ? -5.688 8.789 -7.238 1 96.94 89 ILE B CA 1
ATOM 2336 C C . ILE B 1 89 ? -5.238 9.992 -6.41 1 96.94 89 ILE B C 1
ATOM 2338 O O . ILE B 1 89 ? -5.719 11.109 -6.613 1 96.94 89 ILE B O 1
ATOM 2342 N N . TYR B 1 90 ? -4.402 9.727 -5.496 1 97.56 90 TYR B N 1
ATOM 2343 C CA . TYR B 1 90 ? -3.732 10.75 -4.699 1 97.56 90 TYR B CA 1
ATOM 2344 C C . TYR B 1 90 ? -2.219 10.656 -4.855 1 97.56 90 TYR B C 1
ATOM 2346 O O . TYR B 1 90 ? -1.686 9.594 -5.184 1 97.56 90 TYR B O 1
ATOM 2354 N N . GLY B 1 91 ? -1.562 11.789 -4.59 1 97.88 91 GLY B N 1
ATOM 2355 C CA . GLY B 1 91 ? -0.109 11.758 -4.66 1 97.88 91 GLY B CA 1
ATOM 2356 C C . GLY B 1 91 ? 0.546 12.984 -4.062 1 97.88 91 GLY B C 1
ATOM 2357 O O . GLY B 1 91 ? -0.018 14.086 -4.109 1 97.88 91 GLY B O 1
ATOM 2358 N N . THR B 1 92 ? 1.686 12.773 -3.475 1 97.81 92 THR B N 1
ATOM 2359 C CA . THR B 1 92 ? 2.547 13.859 -3.023 1 97.81 92 THR B CA 1
ATOM 2360 C C . THR B 1 92 ? 3.691 14.086 -4.008 1 97.81 92 THR B C 1
ATOM 2362 O O . THR B 1 92 ? 4.523 13.203 -4.215 1 97.81 92 THR B O 1
ATOM 2365 N N . SER B 1 93 ? 3.736 15.273 -4.582 1 97.5 93 SER B N 1
ATOM 2366 C CA . SER B 1 93 ? 4.781 15.547 -5.562 1 97.5 93 SER B CA 1
ATOM 2367 C C . SER B 1 93 ? 6.117 15.836 -4.887 1 97.5 93 SER B C 1
ATOM 2369 O O . SER B 1 93 ? 6.148 16.375 -3.775 1 97.5 93 SER B O 1
ATOM 2371 N N . LYS B 1 94 ? 7.168 15.5 -5.594 1 96.38 94 LYS B N 1
ATOM 2372 C CA . LYS B 1 94 ? 8.508 15.844 -5.133 1 96.38 94 LYS B CA 1
ATOM 2373 C C . LYS B 1 94 ? 8.664 17.359 -4.949 1 96.38 94 LYS B C 1
ATOM 2375 O O . LYS B 1 94 ? 9.234 17.812 -3.959 1 96.38 94 LYS B O 1
ATOM 2380 N N . MET B 1 95 ? 8.078 18.031 -5.797 1 95.12 95 MET B N 1
ATOM 2381 C CA . MET B 1 95 ? 8.164 19.484 -5.781 1 95.12 95 MET B CA 1
ATOM 2382 C C . MET B 1 95 ? 7.52 20.062 -4.52 1 95.12 95 MET B C 1
ATOM 2384 O O . MET B 1 95 ? 8.055 20.984 -3.91 1 95.12 95 MET B O 1
ATOM 2388 N N . ALA B 1 96 ? 6.379 19.516 -4.16 1 94.38 96 ALA B N 1
ATOM 2389 C CA . ALA B 1 96 ? 5.668 20.016 -2.988 1 94.38 96 ALA B CA 1
ATOM 2390 C C . ALA B 1 96 ? 6.496 19.828 -1.721 1 94.38 96 ALA B C 1
ATOM 2392 O O . ALA B 1 96 ? 6.543 20.719 -0.867 1 94.38 96 ALA B O 1
ATOM 2393 N N . VAL B 1 97 ? 7.164 18.766 -1.591 1 94.06 97 VAL B N 1
ATOM 2394 C CA . VAL B 1 97 ? 7.992 18.469 -0.425 1 94.06 97 VAL B CA 1
ATOM 2395 C C . VAL B 1 97 ? 9.258 19.312 -0.459 1 94.06 97 VAL B C 1
ATOM 2397 O O . VAL B 1 97 ? 9.648 19.906 0.555 1 94.06 97 VAL B O 1
ATOM 2400 N N . GLU B 1 98 ? 9.812 19.438 -1.604 1 93.06 98 GLU B N 1
ATOM 2401 C CA . GLU B 1 98 ? 11.031 20.219 -1.779 1 93.06 98 GLU B CA 1
ATOM 2402 C C . GLU B 1 98 ? 10.797 21.688 -1.429 1 93.06 98 GLU B C 1
ATOM 2404 O O . GLU B 1 98 ? 11.664 22.328 -0.83 1 93.06 98 GLU B O 1
ATOM 2409 N N . LYS B 1 99 ? 9.703 22.172 -1.857 1 93.56 99 LYS B N 1
ATOM 2410 C CA . LYS B 1 99 ? 9.359 23.547 -1.55 1 93.56 99 LYS B CA 1
ATOM 2411 C C . LYS B 1 99 ? 9.391 23.797 -0.046 1 93.56 99 LYS B C 1
ATOM 2413 O O . LYS B 1 99 ? 9.922 24.812 0.408 1 93.56 99 LYS B O 1
ATOM 2418 N N . VAL B 1 100 ? 8.852 22.906 0.719 1 92.75 100 VAL B N 1
ATOM 2419 C CA . VAL B 1 100 ? 8.812 23.047 2.17 1 92.75 100 VAL B CA 1
ATOM 2420 C C . VAL B 1 100 ? 10.219 22.922 2.744 1 92.75 100 VAL B C 1
ATOM 2422 O O . VAL B 1 100 ? 10.609 23.703 3.623 1 92.75 100 VAL B O 1
ATOM 2425 N N . GLN B 1 101 ? 10.945 22 2.254 1 88.44 101 GLN B N 1
ATOM 2426 C CA . GLN B 1 101 ? 12.305 21.766 2.723 1 88.44 101 GLN B CA 1
ATOM 2427 C C . GLN B 1 101 ? 13.18 23 2.492 1 88.44 101 GLN B C 1
ATOM 2429 O O . GLN B 1 101 ? 14.008 23.344 3.338 1 88.44 101 GLN B O 1
ATOM 2434 N N . LYS B 1 102 ? 12.992 23.609 1.406 1 90.56 102 LYS B N 1
ATOM 2435 C CA . LYS B 1 102 ? 13.766 24.797 1.062 1 90.56 102 LYS B CA 1
ATOM 2436 C C . LYS B 1 102 ? 13.5 25.938 2.043 1 90.56 102 LYS B C 1
ATOM 2438 O O . LYS B 1 102 ? 14.359 26.797 2.258 1 90.56 102 LYS B O 1
ATOM 2443 N N . LEU B 1 103 ? 12.32 25.938 2.586 1 90.44 103 LEU B N 1
ATOM 2444 C CA . LEU B 1 103 ? 11.969 26.953 3.574 1 90.44 103 LEU B CA 1
ATOM 2445 C C . LEU B 1 103 ? 12.602 26.641 4.922 1 90.44 103 LEU B C 1
ATOM 2447 O O . LEU B 1 103 ? 12.531 27.453 5.848 1 90.44 103 LEU B O 1
ATOM 2451 N N . GLY B 1 104 ? 13.219 25.453 5.016 1 87.69 104 GLY B N 1
ATOM 2452 C CA . GLY B 1 104 ? 13.805 25.031 6.277 1 87.69 104 GLY B CA 1
ATOM 2453 C C . GLY B 1 104 ? 12.766 24.625 7.309 1 87.69 104 GLY B C 1
ATOM 2454 O O . GLY B 1 104 ? 13.062 24.562 8.5 1 87.69 104 GLY B O 1
ATOM 2455 N N . LYS B 1 105 ? 11.602 24.438 6.891 1 93.31 105 LYS B N 1
ATOM 2456 C CA . LYS B 1 105 ? 10.5 24.078 7.777 1 93.31 105 LYS B CA 1
ATOM 2457 C C . LYS B 1 105 ? 10.289 22.562 7.785 1 93.31 105 LYS B C 1
ATOM 2459 O O . LYS B 1 105 ? 10.82 21.844 6.93 1 93.31 105 LYS B O 1
ATOM 2464 N N . ILE B 1 106 ? 9.57 22.078 8.797 1 95.62 106 ILE B N 1
ATOM 2465 C CA . ILE B 1 106 ? 9.172 20.688 8.867 1 95.62 106 ILE B CA 1
ATOM 2466 C C . ILE B 1 106 ? 7.941 20.438 8 1 95.62 106 ILE B C 1
ATOM 2468 O O . ILE B 1 106 ? 6.914 21.109 8.18 1 95.62 106 ILE B O 1
ATOM 2472 N N . CYS B 1 107 ? 8.094 19.547 7.137 1 97.12 107 CYS B N 1
ATOM 2473 C CA . CYS B 1 107 ? 7 19.234 6.223 1 97.12 107 CYS B CA 1
ATOM 2474 C C . CYS B 1 107 ? 5.941 18.375 6.922 1 97.12 107 CYS B C 1
ATOM 2476 O O . CYS B 1 107 ? 6.27 17.453 7.66 1 97.12 107 CYS B O 1
ATOM 2478 N N . VAL B 1 108 ? 4.648 18.734 6.695 1 98.12 108 VAL B N 1
ATOM 2479 C CA . VAL B 1 108 ? 3.523 17.938 7.18 1 98.12 108 VAL B CA 1
ATOM 2480 C C . VAL B 1 108 ? 2.785 17.312 6 1 98.12 108 VAL B C 1
ATOM 2482 O O . VAL B 1 108 ? 2.383 18.016 5.07 1 98.12 108 VAL B O 1
ATOM 2485 N N . LEU B 1 109 ? 2.637 16.016 6.035 1 97.94 109 LEU B N 1
ATOM 2486 C CA . LEU B 1 109 ? 1.97 15.281 4.969 1 97.94 109 LEU B CA 1
ATOM 2487 C C . LEU B 1 109 ? 0.722 14.57 5.492 1 97.94 109 LEU B C 1
ATOM 2489 O O . LEU B 1 109 ? 0.723 14.047 6.609 1 97.94 109 LEU B O 1
ATOM 2493 N N . ASP B 1 110 ? -0.333 14.594 4.715 1 97.69 110 ASP B N 1
ATOM 2494 C CA . ASP B 1 110 ? -1.552 13.812 4.902 1 97.69 110 ASP B CA 1
ATOM 2495 C C . ASP B 1 110 ? -1.672 12.719 3.85 1 97.69 110 ASP B C 1
ATOM 2497 O O . ASP B 1 110 ? -2.07 12.984 2.713 1 97.69 110 ASP B O 1
ATOM 2501 N N . ILE B 1 111 ? -1.285 11.516 4.188 1 96.31 111 ILE B N 1
ATOM 2502 C CA . ILE B 1 111 ? -1.308 10.477 3.166 1 96.31 111 ILE B CA 1
ATOM 2503 C C . ILE B 1 111 ? -1.898 9.195 3.746 1 96.31 111 ILE B C 1
ATOM 2505 O O . ILE B 1 111 ? -1.943 9.023 4.965 1 96.31 111 ILE B O 1
ATOM 2509 N N . GLU B 1 112 ? -2.404 8.32 2.861 1 94.75 112 GLU B N 1
ATOM 2510 C CA . GLU B 1 112 ? -3.033 7.07 3.268 1 94.75 112 GLU B CA 1
ATOM 2511 C C . GLU B 1 112 ? -2.012 5.938 3.332 1 94.75 112 GLU B C 1
ATOM 2513 O O . GLU B 1 112 ? -0.814 6.16 3.15 1 94.75 112 GLU B O 1
ATOM 2518 N N . THR B 1 113 ? -2.434 4.746 3.57 1 95.69 113 THR B N 1
ATOM 2519 C CA . THR B 1 113 ? -1.574 3.613 3.902 1 95.69 113 THR B CA 1
ATOM 2520 C C . THR B 1 113 ? -0.633 3.289 2.746 1 95.69 113 THR B C 1
ATOM 2522 O O . THR B 1 113 ? 0.559 3.055 2.955 1 95.69 113 THR B O 1
ATOM 2525 N N . GLN B 1 114 ? -1.097 3.287 1.532 1 95.19 114 GLN B N 1
ATOM 2526 C CA . GLN B 1 114 ? -0.231 3.029 0.386 1 95.19 114 GLN B CA 1
ATOM 2527 C C . GLN B 1 114 ? 0.898 4.051 0.309 1 95.19 114 GLN B C 1
ATOM 2529 O O . GLN B 1 114 ? 2.039 3.703 -0.003 1 95.19 114 GLN B O 1
ATOM 2534 N N . GLY B 1 115 ? 0.524 5.242 0.58 1 96.56 115 GLY B N 1
ATOM 2535 C CA . GLY B 1 115 ? 1.525 6.297 0.616 1 96.56 115 GLY B CA 1
ATOM 2536 C C . GLY B 1 115 ? 2.551 6.105 1.718 1 96.56 115 GLY B C 1
ATOM 2537 O O . GLY B 1 115 ? 3.75 6.297 1.497 1 96.56 115 GLY B O 1
ATOM 2538 N N . VAL B 1 116 ? 2.102 5.73 2.854 1 97.19 116 VAL B N 1
ATOM 2539 C CA . VAL B 1 116 ? 2.977 5.512 4 1 97.19 116 VAL B CA 1
ATOM 2540 C C . VAL B 1 116 ? 3.977 4.402 3.684 1 97.19 116 VAL B C 1
ATOM 2542 O O . VAL B 1 116 ? 5.168 4.531 3.973 1 97.19 116 VAL B O 1
ATOM 2545 N N . ILE B 1 117 ? 3.488 3.41 3.07 1 96.19 117 ILE B N 1
ATOM 2546 C CA . ILE B 1 117 ? 4.332 2.281 2.697 1 96.19 117 ILE B CA 1
ATOM 2547 C C . ILE B 1 117 ? 5.457 2.758 1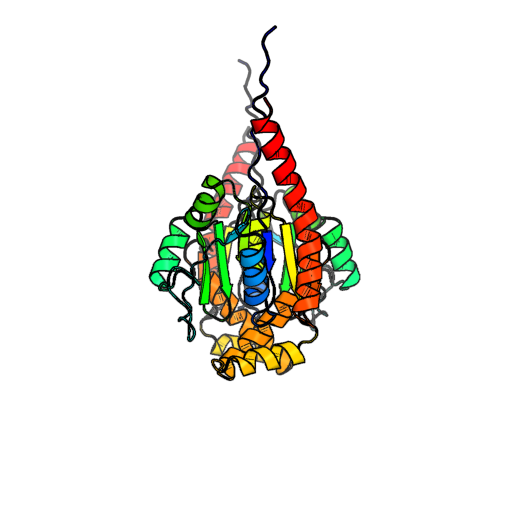.782 1 96.19 117 ILE B C 1
ATOM 2549 O O . ILE B 1 117 ? 6.617 2.371 1.958 1 96.19 117 ILE B O 1
ATOM 2553 N N . GLN B 1 118 ? 5.18 3.619 0.891 1 96 118 GLN B N 1
ATOM 2554 C CA . GLN B 1 118 ? 6.16 4.137 -0.058 1 96 118 GLN B CA 1
ATOM 2555 C C . GLN B 1 118 ? 7.133 5.094 0.623 1 96 118 GLN B C 1
ATOM 2557 O O . GLN B 1 118 ? 8.344 5 0.426 1 96 118 GLN B O 1
ATOM 2562 N N . ILE B 1 119 ? 6.625 5.941 1.469 1 94.94 119 ILE B N 1
ATOM 2563 C CA . ILE B 1 119 ? 7.453 7.004 2.029 1 94.94 119 ILE B CA 1
ATOM 2564 C C . ILE B 1 119 ? 8.422 6.418 3.051 1 94.94 119 ILE B C 1
ATOM 2566 O O . ILE B 1 119 ? 9.531 6.934 3.229 1 94.94 119 ILE B O 1
ATOM 2570 N N . LYS B 1 120 ? 8.055 5.355 3.662 1 93.25 120 LYS B N 1
ATOM 2571 C CA . LYS B 1 120 ? 8.922 4.668 4.613 1 93.25 120 LYS B CA 1
ATOM 2572 C C . LYS B 1 120 ? 10.211 4.211 3.943 1 93.25 120 LYS B C 1
ATOM 2574 O O . LYS B 1 120 ? 11.227 4.008 4.613 1 93.25 120 LYS B O 1
ATOM 2579 N N . LYS B 1 121 ? 10.141 4.102 2.691 1 90 121 LYS B N 1
ATOM 2580 C CA . LYS B 1 121 ? 11.281 3.553 1.971 1 90 121 LYS B CA 1
ATOM 2581 C C . LYS B 1 121 ? 12.117 4.66 1.33 1 90 121 LYS B C 1
ATOM 2583 O O . LYS B 1 121 ? 12.992 4.387 0.508 1 90 121 LYS B O 1
ATOM 2588 N N . THR B 1 122 ? 11.836 5.836 1.686 1 91 122 THR B N 1
ATOM 2589 C CA . THR B 1 122 ? 12.641 6.973 1.238 1 91 122 THR B CA 1
ATOM 2590 C C . THR B 1 122 ? 13.617 7.406 2.326 1 91 122 THR B C 1
ATOM 2592 O O . THR B 1 122 ? 13.578 6.887 3.443 1 91 122 THR B O 1
ATOM 2595 N N . ASP B 1 123 ? 14.43 8.398 1.938 1 90.75 123 ASP B N 1
ATOM 2596 C CA . ASP B 1 123 ? 15.422 8.906 2.881 1 90.75 123 ASP B CA 1
ATOM 2597 C C . ASP B 1 123 ? 14.844 10.031 3.73 1 90.75 123 ASP B C 1
ATOM 2599 O O . ASP B 1 123 ? 15.562 10.648 4.52 1 90.75 123 ASP B O 1
ATOM 2603 N N . LEU B 1 124 ? 13.57 10.211 3.656 1 92.94 124 LEU B N 1
ATOM 2604 C CA . LEU B 1 124 ? 12.969 11.312 4.402 1 92.94 124 LEU B CA 1
ATOM 2605 C C . LEU B 1 124 ? 12.891 10.984 5.891 1 92.94 124 LEU B C 1
ATOM 2607 O O . LEU B 1 124 ? 12.758 11.883 6.723 1 92.94 124 LEU B O 1
ATOM 2611 N N . ASN B 1 125 ? 12.891 9.688 6.203 1 93.69 125 ASN B N 1
ATOM 2612 C CA . ASN B 1 125 ? 12.812 9.227 7.586 1 93.69 125 ASN B CA 1
ATOM 2613 C C . ASN B 1 125 ? 11.703 9.93 8.352 1 93.69 125 ASN B C 1
ATOM 2615 O O . ASN B 1 125 ? 11.945 10.539 9.391 1 93.69 125 ASN B O 1
ATOM 2619 N N . PRO B 1 126 ? 10.477 9.758 7.93 1 96.5 126 PRO B N 1
ATOM 2620 C CA . PRO B 1 126 ? 9.367 10.531 8.492 1 96.5 126 PRO B CA 1
ATOM 2621 C C . PRO B 1 126 ? 8.953 10.055 9.883 1 96.5 126 PRO B C 1
ATOM 2623 O O . PRO B 1 126 ? 9.234 8.906 10.25 1 96.5 126 PRO B O 1
ATOM 2626 N N . HIS B 1 127 ? 8.391 11.039 10.656 1 96.94 127 HIS B N 1
ATOM 2627 C CA . HIS B 1 127 ? 7.594 10.664 11.82 1 96.94 127 HIS B CA 1
ATOM 2628 C C . HIS B 1 127 ? 6.188 10.242 11.406 1 96.94 127 HIS B C 1
ATOM 2630 O O . HIS B 1 127 ? 5.402 11.07 10.93 1 96.94 127 HIS B O 1
ATOM 2636 N N . LEU B 1 128 ? 5.895 8.961 11.609 1 98.31 128 LEU B N 1
ATOM 2637 C CA . LEU B 1 128 ? 4.621 8.406 11.156 1 98.31 128 LEU B CA 1
ATOM 2638 C C . LEU B 1 128 ? 3.613 8.359 12.297 1 98.31 128 LEU B C 1
ATOM 2640 O O . LEU B 1 128 ? 3.812 7.633 13.273 1 98.31 128 LEU B O 1
ATOM 2644 N N . ILE B 1 129 ? 2.537 9.094 12.133 1 98.69 129 ILE B N 1
ATOM 2645 C CA . ILE B 1 129 ? 1.49 9.188 13.148 1 98.69 129 ILE B CA 1
ATOM 2646 C C . ILE B 1 129 ? 0.179 8.641 12.586 1 98.69 129 ILE B C 1
ATOM 2648 O O . ILE B 1 129 ? -0.304 9.109 11.547 1 98.69 129 ILE B O 1
ATOM 2652 N N . PHE B 1 130 ? -0.393 7.648 13.266 1 98.81 130 PHE B N 1
ATOM 2653 C CA . PHE B 1 130 ? -1.666 7.074 12.844 1 98.81 130 PHE B CA 1
ATOM 2654 C C . PHE B 1 130 ? -2.809 7.609 13.703 1 98.81 130 PHE B C 1
ATOM 2656 O O . PHE B 1 130 ? -2.77 7.504 14.93 1 98.81 130 PHE B O 1
ATOM 2663 N N . VAL B 1 131 ? -3.781 8.219 13.078 1 98.75 131 VAL B N 1
ATOM 2664 C CA . VAL B 1 131 ? -4.988 8.664 13.766 1 98.75 131 VAL B CA 1
ATOM 2665 C C . VAL B 1 131 ? -6.086 7.613 13.609 1 98.75 131 VAL B C 1
ATOM 2667 O O . VAL B 1 131 ? -6.5 7.301 12.492 1 98.75 131 VAL B O 1
ATOM 2670 N N . LYS B 1 132 ? -6.551 7.145 14.664 1 98.19 132 LYS B N 1
ATOM 2671 C CA . LYS B 1 132 ? -7.523 6.059 14.703 1 98.19 132 LYS B CA 1
ATOM 2672 C C . LYS B 1 132 ? -8.875 6.547 15.219 1 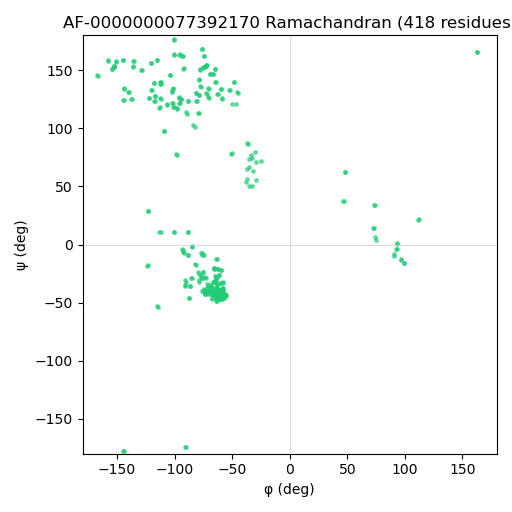98.19 132 LYS B C 1
ATOM 2674 O O . LYS B 1 132 ? -8.938 7.348 16.156 1 98.19 132 LYS B O 1
ATOM 2679 N N . PRO B 1 133 ? -9.977 6.02 14.555 1 98.31 133 PRO B N 1
ATOM 2680 C CA . PRO B 1 133 ? -11.281 6.336 15.141 1 98.31 133 PRO B CA 1
ATOM 2681 C C . PRO B 1 133 ? -11.547 5.566 16.438 1 98.31 133 PRO B C 1
ATOM 2683 O O . PRO B 1 133 ? -10.969 4.5 16.656 1 98.31 133 PRO B O 1
ATOM 2686 N N . PRO B 1 134 ? -12.391 6.172 17.266 1 98.12 134 PRO B N 1
ATOM 2687 C CA . PRO B 1 134 ? -12.719 5.41 18.484 1 98.12 134 PRO B CA 1
ATOM 2688 C C . PRO B 1 134 ? -13.484 4.129 18.172 1 98.12 134 PRO B C 1
ATOM 2690 O O . PRO B 1 134 ? -13.414 3.166 18.953 1 98.12 134 PRO B O 1
ATOM 2693 N N . SER B 1 135 ? -14.305 4.156 17.094 1 97.62 135 SER B N 1
ATOM 2694 C CA . SER B 1 135 ? -15.047 2.984 16.625 1 97.62 135 SER B CA 1
ATOM 2695 C C . SER B 1 135 ? -15.43 3.111 15.164 1 97.62 135 SER B C 1
ATOM 2697 O O . SER B 1 135 ? -15.445 4.215 14.609 1 97.62 135 SER B O 1
ATOM 2699 N N . MET B 1 136 ? -15.68 1.956 14.57 1 96.38 136 MET B N 1
ATOM 2700 C CA . MET B 1 136 ? -16.156 1.976 13.188 1 96.38 136 MET B CA 1
ATOM 2701 C C . MET B 1 136 ? -17.5 2.678 13.086 1 96.38 136 MET B C 1
ATOM 2703 O O . MET B 1 136 ? -17.797 3.348 12.094 1 96.38 136 MET B O 1
ATOM 2707 N N . GLU B 1 137 ? -18.266 2.508 14.094 1 97 137 GLU B N 1
ATOM 2708 C CA . GLU B 1 137 ? -19.578 3.154 14.125 1 97 137 GLU B CA 1
ATOM 2709 C C . GLU B 1 137 ? -19.453 4.672 14.125 1 97 137 GLU B C 1
ATOM 2711 O O . GLU B 1 137 ? -20.156 5.363 13.391 1 97 137 GLU B O 1
ATOM 2716 N N . GLU B 1 138 ? -18.578 5.148 14.953 1 96.88 138 GLU B N 1
ATOM 2717 C CA . GLU B 1 138 ? -18.344 6.59 14.992 1 96.88 138 GLU B CA 1
ATOM 2718 C C . GLU B 1 138 ? -17.797 7.102 13.664 1 96.88 138 GLU B C 1
ATOM 2720 O O . GLU B 1 138 ? -18.203 8.156 13.18 1 96.88 138 GLU B O 1
ATOM 2725 N N . LEU B 1 139 ? -16.922 6.367 13.078 1 97.25 139 LEU B N 1
ATOM 2726 C CA . LEU B 1 139 ? -16.359 6.742 11.789 1 97.25 139 LEU B CA 1
ATOM 2727 C C . LEU B 1 139 ? -17.453 6.824 10.727 1 97.25 139 LEU B C 1
ATOM 2729 O O . LEU B 1 139 ? -17.5 7.789 9.961 1 97.25 139 LEU B O 1
ATOM 2733 N N . LYS B 1 140 ? -18.312 5.863 10.742 1 96.56 140 LYS B N 1
ATOM 2734 C CA . LYS B 1 140 ? -19.438 5.844 9.805 1 96.56 140 LYS B CA 1
ATOM 2735 C C . LYS B 1 140 ? -20.312 7.082 9.977 1 96.56 140 LYS B C 1
ATOM 2737 O O . LYS B 1 140 ? -20.688 7.715 8.992 1 96.56 140 LYS B O 1
ATOM 2742 N N . SER B 1 141 ? -20.594 7.363 11.172 1 96.19 141 SER B N 1
ATOM 2743 C CA . SER B 1 141 ? -21.422 8.531 11.469 1 96.19 141 SER B CA 1
ATOM 2744 C C . SER B 1 141 ? -20.781 9.812 10.938 1 96.19 141 SER B C 1
ATOM 2746 O O . SER B 1 141 ? -21.453 10.656 10.344 1 96.19 141 SER B O 1
ATOM 2748 N N . ARG B 1 142 ? -19.469 9.906 11.109 1 93.62 142 ARG B N 1
ATOM 2749 C CA . ARG B 1 142 ? -18.75 11.086 10.633 1 93.62 142 ARG B CA 1
ATOM 2750 C C . ARG B 1 142 ? -18.766 11.156 9.109 1 93.62 142 ARG B C 1
ATOM 2752 O O . ARG B 1 142 ? -18.922 12.234 8.539 1 93.62 142 ARG B O 1
ATOM 2759 N N . LEU B 1 143 ? -18.578 10.039 8.445 1 93.81 143 LEU B N 1
ATOM 2760 C CA . LEU B 1 143 ? -18.594 9.992 6.992 1 93.81 143 LEU B CA 1
ATOM 2761 C C . LEU B 1 143 ? -19.969 10.391 6.445 1 93.81 143 LEU B C 1
ATOM 2763 O O . LEU B 1 143 ? -20.047 11.117 5.453 1 93.81 143 LEU B O 1
ATOM 2767 N N . ILE B 1 144 ? -21 9.977 7.145 1 93.69 144 ILE B N 1
ATOM 2768 C CA . ILE B 1 144 ? -22.359 10.305 6.719 1 93.69 144 ILE B CA 1
ATOM 2769 C C . ILE B 1 144 ? -22.625 11.797 6.934 1 93.69 144 ILE B C 1
ATOM 2771 O O . ILE B 1 144 ? -23.25 12.445 6.094 1 93.69 144 ILE B O 1
ATOM 2775 N N . SER B 1 145 ? -22.156 12.297 7.996 1 91.25 145 SER B N 1
ATOM 2776 C CA . SER B 1 145 ? -22.391 13.688 8.367 1 91.25 145 SER B CA 1
ATOM 2777 C C . SER B 1 145 ? -21.75 14.648 7.375 1 91.25 145 SER B C 1
ATOM 2779 O O . SER B 1 145 ? -22.125 15.82 7.297 1 91.25 145 SER B O 1
ATOM 2781 N N . ARG B 1 146 ? -20.766 14.211 6.609 1 84 146 ARG B N 1
ATOM 2782 C CA . ARG B 1 146 ? -20.125 15.047 5.602 1 84 146 ARG B CA 1
ATOM 2783 C C . ARG B 1 146 ? -21.109 15.398 4.484 1 84 146 ARG B C 1
ATOM 2785 O O . ARG B 1 146 ? -20.906 16.375 3.766 1 84 146 ARG B O 1
ATOM 2792 N N . GLY B 1 147 ? -22.188 14.617 4.328 1 80.44 147 GLY B N 1
ATOM 2793 C CA . GLY B 1 147 ? -23.266 14.938 3.402 1 80.44 147 GLY B CA 1
ATOM 2794 C C . GLY B 1 147 ? -22.891 14.703 1.951 1 80.44 147 GLY B C 1
ATOM 2795 O O . GLY B 1 147 ? -23.578 15.18 1.043 1 80.44 147 GLY B O 1
ATOM 2796 N N . THR B 1 148 ? -21.75 14.141 1.607 1 78.19 148 THR B N 1
ATOM 2797 C CA . THR B 1 148 ? -21.297 13.977 0.231 1 78.19 148 THR B CA 1
ATOM 2798 C C . THR B 1 148 ? -21.25 12.492 -0.151 1 78.19 148 THR B C 1
ATOM 2800 O O . THR B 1 148 ? -20.844 12.148 -1.263 1 78.19 148 THR B O 1
ATOM 2803 N N . GLU B 1 149 ? -21.812 11.609 0.685 1 82.06 149 GLU B N 1
ATOM 2804 C CA . GLU B 1 149 ? -21.562 10.188 0.477 1 82.06 149 GLU B CA 1
ATOM 2805 C C . GLU B 1 149 ? -22.812 9.492 -0.09 1 82.06 149 GLU B C 1
ATOM 2807 O O . GLU B 1 149 ? -23.906 9.617 0.462 1 82.06 149 GLU B O 1
ATOM 2812 N N . THR B 1 150 ? -22.578 8.93 -1.283 1 88.5 150 THR B N 1
ATOM 2813 C CA . THR B 1 150 ? -23.562 7.93 -1.685 1 88.5 150 THR B CA 1
ATOM 2814 C C . THR B 1 150 ? -23.359 6.633 -0.903 1 88.5 150 THR B C 1
ATOM 2816 O O . THR B 1 150 ? -22.328 6.445 -0.259 1 88.5 150 THR B O 1
ATOM 2819 N N . GLU B 1 151 ? -24.359 5.824 -0.916 1 90.31 151 GLU B N 1
ATOM 2820 C CA . GLU B 1 151 ? -24.25 4.547 -0.215 1 90.31 151 GLU B CA 1
ATOM 2821 C C . GLU B 1 151 ? -23.047 3.748 -0.718 1 90.31 151 GLU B C 1
ATOM 2823 O O . GLU B 1 151 ? -22.328 3.133 0.072 1 90.31 151 GLU B O 1
ATOM 2828 N N . GLU B 1 152 ? -22.891 3.744 -1.98 1 89.44 152 GLU B N 1
ATOM 2829 C CA . GLU B 1 152 ? -21.781 3.016 -2.586 1 89.44 152 GLU B CA 1
ATOM 2830 C C . GLU B 1 152 ? -20.438 3.598 -2.148 1 89.44 152 GLU B C 1
ATOM 2832 O O . GLU B 1 152 ? -19.516 2.854 -1.803 1 89.44 152 GLU B O 1
ATOM 2837 N N . LEU B 1 153 ? -20.359 4.859 -2.201 1 89.06 153 LEU B N 1
ATOM 2838 C CA . LEU B 1 153 ? -19.125 5.52 -1.8 1 89.06 153 LEU B CA 1
ATOM 2839 C C . LEU B 1 153 ? -18.844 5.293 -0.319 1 89.06 153 LEU B C 1
ATOM 2841 O O . LEU B 1 153 ? -17.703 5.059 0.071 1 89.06 153 LEU B O 1
ATOM 2845 N N . LEU B 1 154 ? -19.922 5.352 0.471 1 92.56 154 LEU B N 1
ATOM 2846 C CA . LEU B 1 154 ? -19.781 5.102 1.902 1 92.56 154 LEU B CA 1
ATOM 2847 C C . LEU B 1 154 ? -19.234 3.701 2.162 1 92.56 154 LEU B C 1
ATOM 2849 O O . LEU B 1 154 ? -18.328 3.521 2.982 1 92.56 154 LEU B O 1
ATOM 2853 N N . LYS B 1 155 ? -19.734 2.775 1.479 1 91.69 155 LYS B N 1
ATOM 2854 C CA . LYS B 1 155 ? -19.297 1.391 1.62 1 91.69 155 LYS B CA 1
ATOM 2855 C C . LYS B 1 155 ? -17.828 1.244 1.269 1 91.69 155 LYS B C 1
ATOM 2857 O O . LYS B 1 155 ? -17.078 0.58 1.985 1 91.69 155 LYS B O 1
ATOM 2862 N N . LYS B 1 156 ? -17.438 1.84 0.22 1 91.5 156 LYS B N 1
ATOM 2863 C CA . LYS B 1 156 ? -16.031 1.796 -0.201 1 91.5 156 LYS B CA 1
ATOM 2864 C C . LYS B 1 156 ? -15.117 2.393 0.865 1 91.5 156 LYS B C 1
ATOM 2866 O O . LYS B 1 156 ? -14.07 1.827 1.177 1 91.5 156 LYS B O 1
ATOM 2871 N N . ARG B 1 157 ? -15.562 3.488 1.377 1 92.31 157 ARG B N 1
ATOM 2872 C CA . ARG B 1 157 ? -14.742 4.168 2.379 1 92.31 157 ARG B CA 1
ATOM 2873 C C . ARG B 1 157 ? -14.664 3.352 3.664 1 92.31 157 ARG B C 1
ATOM 2875 O O . ARG B 1 157 ? -13.617 3.314 4.316 1 92.31 157 ARG B O 1
ATOM 2882 N N . LEU B 1 158 ? -15.758 2.721 3.994 1 94.81 158 LEU B N 1
ATOM 2883 C CA . LEU B 1 158 ? -15.758 1.905 5.203 1 94.81 158 LEU B CA 1
ATOM 2884 C C . LEU B 1 158 ? -14.883 0.668 5.027 1 94.81 158 LEU B C 1
ATOM 2886 O O . LEU B 1 158 ? -14.18 0.266 5.953 1 94.81 158 LEU B O 1
ATOM 2890 N N . CYS B 1 159 ? -14.914 0.067 3.859 1 93.56 159 CYS B N 1
ATOM 2891 C CA . CYS B 1 159 ? -14.047 -1.069 3.578 1 93.56 159 CYS B CA 1
ATOM 2892 C C . CYS B 1 159 ? -12.578 -0.659 3.625 1 93.56 159 CYS B C 1
ATOM 2894 O O . CYS B 1 159 ? -11.758 -1.343 4.238 1 93.56 159 CYS B O 1
ATOM 2896 N N . ALA B 1 160 ? -12.273 0.447 3.02 1 93.88 160 ALA B N 1
ATOM 2897 C CA . ALA B 1 160 ? -10.906 0.97 3.066 1 93.88 160 ALA B CA 1
ATOM 2898 C C . ALA B 1 160 ? -10.477 1.25 4.504 1 93.88 160 ALA B C 1
ATOM 2900 O O . ALA B 1 160 ? -9.344 0.963 4.883 1 93.88 160 ALA B O 1
ATOM 2901 N N . ALA B 1 161 ? -11.391 1.749 5.246 1 96.31 161 ALA B N 1
ATOM 2902 C CA . ALA B 1 161 ? -11.102 2.105 6.633 1 96.31 161 ALA B CA 1
ATOM 2903 C C . ALA B 1 161 ? -10.711 0.874 7.441 1 96.31 161 ALA B C 1
ATOM 2905 O O . ALA B 1 161 ? -9.773 0.924 8.242 1 96.31 161 ALA B O 1
ATOM 2906 N N . GLU B 1 162 ? -11.414 -0.146 7.234 1 95.06 162 GLU B N 1
ATOM 2907 C CA . GLU B 1 162 ? -11.109 -1.376 7.957 1 95.06 162 GLU B CA 1
ATOM 2908 C C . GLU B 1 162 ? -9.68 -1.841 7.676 1 95.06 162 GLU B C 1
ATOM 2910 O O . GLU B 1 162 ? -8.953 -2.209 8.602 1 95.06 162 GLU B O 1
ATOM 2915 N N . GLU B 1 163 ? -9.312 -1.783 6.469 1 93.94 163 GLU B N 1
ATOM 2916 C CA . GLU B 1 163 ? -7.969 -2.197 6.082 1 93.94 163 GLU B CA 1
ATOM 2917 C C . GLU B 1 163 ? -6.918 -1.235 6.625 1 93.94 163 GLU B C 1
ATOM 2919 O O . GLU B 1 163 ? -5.859 -1.663 7.098 1 93.94 163 GLU B O 1
ATOM 2924 N N . GLU B 1 164 ? -7.195 -0.009 6.559 1 96.38 164 GLU B N 1
ATOM 2925 C CA . GLU B 1 164 ? -6.27 1 7.062 1 96.38 164 GLU B CA 1
ATOM 2926 C C . GLU B 1 164 ? -6.051 0.849 8.562 1 96.38 164 GLU B C 1
ATOM 2928 O O . GLU B 1 164 ? -4.922 0.956 9.047 1 96.38 164 GLU B O 1
ATOM 2933 N N . ILE B 1 165 ? -7.156 0.627 9.25 1 97.25 165 ILE B N 1
ATOM 2934 C CA . ILE B 1 165 ? -7.07 0.469 10.695 1 97.25 165 ILE B CA 1
ATOM 2935 C C . ILE B 1 165 ? -6.262 -0.784 11.031 1 97.25 165 ILE B C 1
ATOM 2937 O O . ILE B 1 165 ? -5.383 -0.751 11.891 1 97.25 165 ILE B O 1
ATOM 2941 N N . ALA B 1 166 ? -6.539 -1.836 10.336 1 95 166 ALA B N 1
ATOM 2942 C CA . ALA B 1 166 ? -5.793 -3.072 10.555 1 95 166 ALA B CA 1
ATOM 2943 C C . ALA B 1 166 ? -4.301 -2.865 10.312 1 95 166 ALA B C 1
ATOM 2945 O O . ALA B 1 166 ? -3.469 -3.322 11.102 1 95 166 ALA B O 1
ATOM 2946 N N . PHE B 1 167 ? -3.939 -2.213 9.281 1 95.81 167 PHE B N 1
ATOM 2947 C CA . PHE B 1 167 ? -2.547 -1.906 8.977 1 95.81 167 PHE B CA 1
ATOM 2948 C C . PHE B 1 167 ? -1.932 -1.032 10.062 1 95.81 167 PHE B C 1
ATOM 2950 O O . PHE B 1 167 ? -0.811 -1.284 10.508 1 95.81 167 PHE B O 1
ATOM 2957 N N . GLY B 1 168 ? -2.646 -0.037 10.445 1 96.88 168 GLY B N 1
ATOM 2958 C CA . GLY B 1 168 ? -2.174 0.91 11.445 1 96.88 168 GLY B CA 1
ATOM 2959 C C . GLY B 1 168 ? -1.901 0.27 12.789 1 96.88 168 GLY B C 1
ATOM 2960 O O . GLY B 1 168 ? -1.062 0.751 13.555 1 96.88 168 GLY B O 1
ATOM 2961 N N . GLU B 1 169 ? -2.562 -0.781 13.039 1 95.12 169 GLU B N 1
ATOM 2962 C CA . GLU B 1 169 ? -2.471 -1.421 14.352 1 95.12 169 GLU B CA 1
ATOM 2963 C C . GLU B 1 169 ? -1.323 -2.426 14.391 1 95.12 169 GLU B C 1
ATOM 2965 O O . GLU B 1 169 ? -0.975 -2.93 15.461 1 95.12 169 GLU B O 1
ATOM 2970 N N . ILE B 1 170 ? -0.742 -2.711 13.32 1 94.31 170 ILE B N 1
ATOM 2971 C CA . ILE B 1 170 ? 0.406 -3.611 13.312 1 94.31 170 ILE B CA 1
ATOM 2972 C C . ILE B 1 170 ? 1.606 -2.922 13.953 1 94.31 170 ILE B C 1
ATOM 2974 O O . ILE B 1 170 ? 2.023 -1.849 13.516 1 94.31 170 ILE B O 1
ATOM 2978 N N . PRO B 1 171 ? 2.203 -3.559 14.938 1 93.12 171 PRO B N 1
ATOM 2979 C CA . PRO B 1 171 ? 3.354 -2.93 15.594 1 93.12 171 PRO B CA 1
ATOM 2980 C C . PRO B 1 171 ? 4.5 -2.643 14.625 1 93.12 171 PRO B C 1
ATOM 2982 O O . PRO B 1 171 ? 4.828 -3.484 13.781 1 93.12 171 PRO B O 1
ATOM 2985 N N . GLY B 1 172 ? 5.027 -1.405 14.75 1 91.69 172 GLY B N 1
ATOM 2986 C CA . GLY B 1 172 ? 6.172 -1.043 13.93 1 91.69 172 GLY B CA 1
ATOM 2987 C C . GLY B 1 172 ? 5.793 -0.235 12.703 1 91.69 172 GLY B C 1
ATOM 2988 O O . GLY B 1 172 ? 6.652 0.386 12.07 1 91.69 172 GLY B O 1
ATOM 2989 N N . ASN B 1 173 ? 4.477 -0.262 12.367 1 95 173 ASN B N 1
ATOM 2990 C CA . ASN B 1 173 ? 4.07 0.463 11.172 1 95 173 ASN B CA 1
ATOM 2991 C C . ASN B 1 173 ? 4.027 1.969 11.414 1 95 173 ASN B C 1
ATOM 2993 O O . ASN B 1 173 ? 4.23 2.758 10.492 1 95 173 ASN B O 1
ATOM 2997 N N . PHE B 1 174 ? 3.768 2.299 12.664 1 97.31 174 PHE B N 1
ATOM 2998 C CA . PHE B 1 174 ? 3.688 3.715 13 1 97.31 174 PHE B CA 1
ATOM 2999 C C . PHE B 1 174 ? 4.43 4.004 14.297 1 97.31 174 PHE B C 1
ATOM 3001 O O . PHE B 1 174 ? 4.609 3.107 15.125 1 97.31 174 PHE B O 1
ATOM 3008 N N . HIS B 1 175 ? 4.887 5.262 14.406 1 96.88 175 HIS B N 1
ATOM 3009 C CA . HIS B 1 175 ? 5.637 5.684 15.586 1 96.88 175 HIS B CA 1
ATOM 3010 C C . HIS B 1 175 ? 4.699 6.125 16.703 1 96.88 175 HIS B C 1
ATOM 3012 O O . HIS B 1 175 ? 5.043 6.023 17.875 1 96.88 175 HIS B O 1
ATOM 3018 N N . LYS B 1 176 ? 3.553 6.625 16.359 1 97.75 176 LYS B N 1
ATOM 3019 C CA . LYS B 1 176 ? 2.549 7.117 17.297 1 97.75 176 LYS B CA 1
ATOM 3020 C C . LYS B 1 176 ? 1.139 6.805 16.797 1 97.75 176 LYS B C 1
ATOM 3022 O O . LYS B 1 176 ? 0.839 6.961 15.609 1 97.75 176 LYS B O 1
ATOM 3027 N N . ILE B 1 177 ? 0.32 6.316 17.688 1 98.31 177 ILE B N 1
ATOM 3028 C CA . ILE B 1 177 ? -1.095 6.098 17.406 1 98.31 177 ILE B CA 1
ATOM 3029 C C . ILE B 1 177 ? -1.945 6.984 18.312 1 98.31 177 ILE B C 1
ATOM 3031 O O . ILE B 1 177 ? -1.747 7.004 19.531 1 98.31 177 ILE B O 1
ATOM 3035 N N . ILE B 1 178 ? -2.832 7.727 17.734 1 98.56 178 ILE B N 1
ATOM 3036 C CA . ILE B 1 178 ? -3.725 8.625 18.469 1 98.56 178 ILE B CA 1
ATOM 3037 C C . ILE B 1 178 ? -5.176 8.258 18.172 1 98.56 178 ILE B C 1
ATOM 3039 O O . ILE B 1 178 ? -5.574 8.172 17 1 98.56 178 ILE B O 1
ATOM 3043 N N . VAL B 1 179 ? -5.957 8.023 19.219 1 98.5 179 VAL B N 1
ATOM 3044 C CA . VAL B 1 179 ? -7.383 7.781 19.047 1 98.5 179 VAL B CA 1
ATOM 3045 C C . VAL B 1 179 ? -8.141 9.109 19.078 1 98.5 179 VAL B C 1
ATOM 3047 O O . VAL B 1 179 ? -8.055 9.859 20.047 1 98.5 179 VAL B O 1
ATOM 3050 N N . ASN B 1 180 ? -8.898 9.383 18.031 1 98.38 180 ASN B N 1
ATOM 3051 C CA . ASN B 1 180 ? -9.641 10.641 17.984 1 98.38 180 ASN B CA 1
ATOM 3052 C C . ASN B 1 180 ? -11.094 10.445 18.406 1 98.38 180 ASN B C 1
ATOM 3054 O O . ASN B 1 180 ? -11.992 10.453 17.562 1 98.38 180 ASN B O 1
ATOM 3058 N N . ASP B 1 181 ? -11.32 10.336 19.688 1 97.12 181 ASP B N 1
ATOM 3059 C CA . ASP B 1 181 ? -12.656 10.297 20.266 1 97.12 181 ASP B CA 1
ATOM 3060 C C . ASP B 1 181 ? -13.141 11.703 20.625 1 97.12 181 ASP B C 1
ATOM 3062 O O . ASP B 1 181 ? -14.344 11.977 20.609 1 97.12 181 ASP B O 1
ATOM 3066 N N . ASP B 1 182 ? -12.227 12.531 20.953 1 97.38 182 ASP B N 1
ATOM 3067 C CA . ASP B 1 182 ? -12.391 13.953 21.25 1 97.38 182 ASP B CA 1
ATOM 3068 C C . ASP B 1 182 ? -11.273 14.773 20.609 1 97.38 182 ASP B C 1
ATOM 3070 O O . ASP B 1 182 ? -10.094 14.547 20.906 1 97.38 182 ASP B O 1
ATOM 3074 N N . ILE B 1 183 ? -11.633 15.773 19.812 1 97.56 183 ILE B N 1
ATOM 3075 C CA . ILE B 1 183 ? -10.672 16.484 18.984 1 97.56 183 ILE B CA 1
ATOM 3076 C C . ILE B 1 183 ? -9.664 17.219 19.859 1 97.56 183 ILE B C 1
ATOM 3078 O O . ILE B 1 183 ? -8.484 17.312 19.531 1 97.56 183 ILE B O 1
ATOM 3082 N N . HIS B 1 184 ? -10.117 17.766 20.984 1 97.94 184 HIS B N 1
ATOM 3083 C CA . HIS B 1 184 ? -9.219 18.5 21.859 1 97.94 184 HIS B CA 1
ATOM 3084 C C . HIS B 1 184 ? -8.219 17.578 22.531 1 97.94 184 HIS B C 1
ATOM 3086 O O . HIS B 1 184 ? -7.031 17.906 22.641 1 97.94 184 HIS B O 1
ATOM 3092 N N . LYS B 1 185 ? -8.664 16.438 22.953 1 98.25 185 LYS B N 1
ATOM 3093 C CA . LYS B 1 185 ? -7.785 15.445 23.562 1 98.25 185 LYS B CA 1
ATOM 3094 C C . LYS B 1 185 ? -6.801 14.891 22.531 1 98.25 185 LYS B C 1
ATOM 3096 O O . LYS B 1 185 ? -5.605 14.758 22.812 1 98.25 185 LYS B O 1
ATOM 3101 N N . ALA B 1 186 ? -7.328 14.555 21.422 1 98.5 186 ALA B N 1
ATOM 3102 C CA . ALA B 1 186 ? -6.484 14.023 20.359 1 98.5 186 ALA B CA 1
ATOM 3103 C C . ALA B 1 186 ? -5.387 15.016 19.984 1 98.5 186 ALA B C 1
ATOM 3105 O O . ALA B 1 186 ? -4.223 14.633 19.828 1 98.5 186 ALA B O 1
ATOM 3106 N N . TYR B 1 187 ? -5.738 16.281 19.891 1 98.62 187 TYR B N 1
ATOM 3107 C CA . TYR B 1 187 ? -4.754 17.281 19.516 1 98.62 187 TYR B CA 1
ATOM 3108 C C . TYR B 1 187 ? -3.719 17.469 20.625 1 98.62 187 TYR B C 1
ATOM 3110 O O . TYR B 1 187 ? -2.537 17.688 20.344 1 98.62 187 TYR B O 1
ATOM 3118 N N . SER B 1 188 ? -4.152 17.453 21.828 1 98.38 188 SER B N 1
ATOM 3119 C CA . SER B 1 188 ? -3.215 17.578 22.938 1 98.38 188 SER B CA 1
ATOM 3120 C C . SER B 1 188 ? -2.16 16.484 22.906 1 98.38 188 SER B C 1
ATOM 3122 O O . SER B 1 188 ? -0.97 16.75 23.078 1 98.38 188 SER B O 1
ATOM 3124 N N . GLU B 1 189 ? -2.635 15.297 22.672 1 98 189 GLU B N 1
ATOM 3125 C CA . GLU B 1 189 ? -1.71 14.172 22.562 1 98 189 GLU B CA 1
ATOM 3126 C C . GLU B 1 189 ? -0.765 14.352 21.375 1 98 189 GLU B C 1
ATOM 3128 O O . GLU B 1 189 ? 0.439 14.109 21.484 1 98 189 GLU B O 1
ATOM 3133 N N . LEU B 1 190 ? -1.275 14.758 20.266 1 98.38 190 LEU B N 1
ATOM 3134 C CA . LEU B 1 190 ? -0.473 15.016 19.078 1 98.38 190 LEU B CA 1
ATOM 3135 C C . LEU B 1 190 ? 0.572 16.094 19.344 1 98.38 190 LEU B C 1
ATOM 3137 O O . LEU B 1 190 ? 1.749 15.922 19.016 1 98.38 190 LEU B O 1
ATOM 3141 N N . LYS B 1 191 ? 0.166 17.125 19.953 1 97.69 191 LYS B N 1
ATOM 3142 C CA . LYS B 1 191 ? 1.029 18.25 20.266 1 97.69 191 LYS B CA 1
ATOM 3143 C C . LYS B 1 191 ? 2.209 17.828 21.141 1 97.69 191 LYS B C 1
ATOM 3145 O O . LYS B 1 191 ? 3.342 18.25 20.906 1 97.69 191 LYS B O 1
ATOM 3150 N N . GLU B 1 192 ? 1.908 17.016 22.062 1 96.75 192 GLU B N 1
ATOM 3151 C CA . GLU B 1 192 ? 2.973 16.531 22.938 1 96.75 192 GLU B CA 1
ATOM 3152 C C . GLU B 1 192 ? 4.031 15.773 22.141 1 96.75 192 GLU B C 1
ATOM 3154 O O . GLU B 1 192 ? 5.23 15.945 22.359 1 96.75 192 GLU B O 1
ATOM 3159 N N . TYR B 1 193 ? 3.615 14.945 21.281 1 95.69 193 TYR B N 1
ATOM 3160 C CA . TYR B 1 193 ? 4.535 14.195 20.438 1 95.69 193 TYR B CA 1
ATOM 3161 C C . TYR B 1 193 ? 5.336 15.141 19.547 1 95.69 193 TYR B C 1
ATOM 3163 O O . TYR B 1 193 ? 6.555 15 19.406 1 95.69 193 TYR B O 1
ATOM 3171 N N . LEU B 1 194 ? 4.707 16.109 18.953 1 94.31 194 LEU B N 1
ATOM 3172 C CA . LEU B 1 194 ? 5.34 17.062 18.047 1 94.31 194 LEU B CA 1
ATOM 3173 C C . LEU B 1 194 ? 6.422 17.859 18.766 1 94.31 194 LEU B C 1
ATOM 3175 O O . LEU B 1 194 ? 7.512 18.078 18.234 1 94.31 194 LEU B O 1
ATOM 3179 N N . LEU B 1 195 ? 6.109 18.312 19.922 1 94 195 LEU B N 1
ATOM 3180 C CA . LEU B 1 195 ? 7.004 19.188 20.672 1 94 195 LEU B CA 1
ATOM 3181 C C . LEU B 1 195 ? 8.328 18.484 20.953 1 94 195 LEU B C 1
ATOM 3183 O O . LEU B 1 195 ? 9.391 19.125 20.938 1 94 195 LEU B O 1
ATOM 3187 N N . THR B 1 196 ? 8.242 17.234 21.125 1 88.88 196 THR B N 1
ATOM 3188 C CA . THR B 1 196 ? 9.477 16.484 21.344 1 88.88 196 THR B CA 1
ATOM 3189 C C . THR B 1 196 ? 10.367 16.531 20.109 1 88.88 196 THR B C 1
ATOM 3191 O O . THR B 1 196 ? 11.586 16.641 20.219 1 88.88 196 THR B O 1
ATOM 3194 N N . GLN B 1 197 ? 9.766 16.594 18.969 1 84.25 197 GLN B N 1
ATOM 3195 C CA . GLN B 1 197 ? 10.516 16.531 17.719 1 84.25 197 GLN B CA 1
ATOM 3196 C C . GLN B 1 197 ? 10.914 17.938 17.25 1 84.25 197 GLN B C 1
ATOM 3198 O O . GLN B 1 197 ? 11.992 18.125 16.703 1 84.25 197 GLN B O 1
ATOM 3203 N N . ILE B 1 198 ? 10.055 18.891 17.484 1 88.69 198 ILE B N 1
ATOM 3204 C CA . ILE B 1 198 ? 10.273 20.266 17.078 1 88.69 198 ILE B CA 1
ATOM 3205 C C . ILE B 1 198 ? 11.414 20.875 17.891 1 88.69 198 ILE B C 1
ATOM 3207 O O . ILE B 1 198 ? 12.25 21.609 17.359 1 88.69 198 ILE B O 1
ATOM 3211 N N . GLN B 1 199 ? 11.461 20.609 19.109 1 84.25 199 GLN B N 1
ATOM 3212 C CA . GLN B 1 199 ? 12.516 21.109 19.984 1 84.25 199 GLN B CA 1
ATOM 3213 C C . GLN B 1 199 ? 13.891 20.672 19.484 1 84.25 199 GLN B C 1
ATOM 3215 O O . GLN B 1 199 ? 14.859 21.422 19.562 1 84.25 199 GLN B O 1
ATOM 3220 N N . ASP B 1 200 ? 13.906 19.531 18.922 1 77.62 200 ASP B N 1
ATOM 3221 C CA . ASP B 1 200 ? 15.164 19.016 18.391 1 77.62 200 ASP B CA 1
ATOM 3222 C C . ASP B 1 200 ? 15.625 19.812 17.188 1 77.62 200 ASP B C 1
ATOM 3224 O O . ASP B 1 200 ? 16.828 20.078 17.016 1 77.62 200 ASP B O 1
ATOM 3228 N N . VAL B 1 201 ? 14.75 20.281 16.406 1 77.56 201 VAL B N 1
ATOM 3229 C CA . VAL B 1 201 ? 15.055 21.047 15.195 1 77.56 201 VAL B CA 1
ATOM 3230 C C . VAL B 1 201 ? 15.461 22.469 15.578 1 77.56 201 VAL B C 1
ATOM 3232 O O . VAL B 1 201 ? 16.391 23.031 15.008 1 77.56 201 VAL B O 1
ATOM 3235 N N . ARG B 1 202 ? 14.766 23.016 16.547 1 78.06 202 ARG B N 1
ATOM 3236 C CA . ARG B 1 202 ? 15.078 24.359 17 1 78.06 202 ARG B CA 1
ATOM 3237 C C . ARG B 1 202 ? 16.453 24.422 17.656 1 78.06 202 ARG B C 1
ATOM 3239 O O . ARG B 1 202 ? 17.172 25.406 17.5 1 78.06 202 ARG B O 1
ATOM 3246 N N . LYS B 1 203 ? 16.844 23.391 18.281 1 74.12 203 LYS B N 1
ATOM 3247 C CA . LYS B 1 203 ? 18.156 23.344 18.938 1 74.12 203 LYS B CA 1
ATOM 3248 C C . LYS B 1 203 ? 19.281 23.203 17.906 1 74.12 203 LYS B C 1
ATOM 3250 O O . LYS B 1 203 ? 20.344 23.797 18.047 1 74.12 203 LYS B O 1
ATOM 3255 N N . SER B 1 204 ? 18.969 22.391 16.891 1 64.81 204 SER B N 1
ATOM 3256 C CA . SER B 1 204 ? 19.969 22.172 15.867 1 64.81 204 SER B CA 1
ATOM 3257 C C . SER B 1 204 ? 20.156 23.406 15 1 64.81 204 SER B C 1
ATOM 3259 O O . SER B 1 204 ? 21.25 23.688 14.516 1 64.81 204 SER B O 1
ATOM 3261 N N . GLY B 1 205 ? 19.062 24.078 14.664 1 58.56 205 GLY B N 1
ATOM 3262 C CA . GLY B 1 205 ? 19.141 25.328 13.922 1 58.56 205 GLY B CA 1
ATOM 3263 C C . GLY B 1 205 ? 19.766 26.453 14.719 1 58.56 205 GLY B C 1
ATOM 3264 O O . GLY B 1 205 ? 20.469 27.312 14.164 1 58.56 205 GLY B O 1
ATOM 3265 N N . ALA B 1 206 ? 19.438 26.672 16.078 1 52.03 206 ALA B N 1
ATOM 3266 C CA . ALA B 1 206 ? 20.047 27.688 16.938 1 52.03 206 ALA B CA 1
ATOM 3267 C C . ALA B 1 206 ? 21.562 27.5 17.016 1 52.03 206 ALA B C 1
ATOM 3269 O O . ALA B 1 206 ? 22.312 28.469 17.078 1 52.03 206 ALA B O 1
ATOM 3270 N N . GLN B 1 207 ? 21.953 26.359 17.062 1 47.38 207 GLN B N 1
ATOM 3271 C CA . GLN B 1 207 ? 23.406 26.156 17.156 1 47.38 207 GLN B CA 1
ATOM 3272 C C . GLN B 1 207 ? 24.109 26.703 15.922 1 47.38 207 GLN B C 1
ATOM 3274 O O . GLN B 1 207 ? 25.266 27.125 16 1 47.38 207 GLN B O 1
ATOM 3279 N N . MET B 1 208 ? 23.391 26.859 14.805 1 45.78 208 MET B N 1
ATOM 3280 C CA . MET B 1 208 ? 24.078 27.422 13.641 1 45.78 208 MET B CA 1
ATOM 3281 C C . MET B 1 208 ? 24.203 28.938 13.758 1 45.78 208 MET B C 1
ATOM 3283 O O . MET B 1 208 ? 25.109 29.531 13.195 1 45.78 208 MET B O 1
ATOM 3287 N N . ASN B 1 209 ? 23.203 29.578 14.453 1 43.56 209 ASN B N 1
ATOM 3288 C CA . ASN B 1 209 ? 23.328 31.031 14.523 1 43.56 209 ASN B CA 1
ATOM 3289 C C . ASN B 1 209 ? 24.328 31.453 15.602 1 43.56 209 ASN B C 1
ATOM 3291 O O . ASN B 1 209 ? 24.656 32.625 15.711 1 43.56 209 ASN B O 1
ATOM 3295 N N . GLY B 1 210 ? 24.609 30.688 16.609 1 37.09 210 GLY B N 1
ATOM 3296 C CA . GLY B 1 210 ? 25.531 31.156 17.641 1 37.09 210 GLY B CA 1
ATOM 3297 C C . GLY B 1 210 ? 26.984 31.109 17.188 1 37.09 210 GLY B C 1
ATOM 3298 O O . GLY B 1 210 ? 27.875 31.453 17.969 1 37.09 210 GLY B O 1
ATOM 3299 N N . CYS B 1 211 ? 27.359 30.562 16.109 1 31.02 211 CYS B N 1
ATOM 3300 C CA . CYS B 1 211 ? 28.766 30.859 15.828 1 31.02 211 CYS B CA 1
ATOM 3301 C C . CYS B 1 211 ? 28.906 32.25 15.188 1 31.02 211 CYS B C 1
ATOM 3303 O O . CYS B 1 211 ? 28.047 32.656 14.414 1 31.02 211 CYS B O 1
#

InterPro domains:
  IPR008144 Guanylate kinase-like domain [PS50052] (13-195)
  IPR008145 Guanylate kinase/L-type calcium channel beta subunit [PF00625] (14-194)
  IPR008145 Guanylate kinase/L-type calcium channel beta subunit [SM00072] (12-198)
  IPR017665 Guanylate kinase [TIGR03263] (15-194)
  IPR020590 Guanylate kinase, conserved site [PS00856] (48-65)
  IPR027417 P-loop containing nucleoside triphosphate hydrolase [G3DSA:3.40.50.300] (7-202)
  IPR027417 P-loop containing nucleoside triphosphate hydrolase [SSF52540] (14-197)

Sequence (422 aa):
MFCDSQLKVNALPRPFVLCGPSGVGKSTLIKKMMVEFGDILEFSVSHTTRAPRTGEVDGIDYFFTTKSEMERSISNGEFIEHAVFSGNIYGTSKMAVEKVQKLGKICVLDIETQGVIQIKKTDLNPHLIFVKPPSMEELKSRLISRGTETEELLKKRLCAAEEEIAFGEIPGNFHKIIVNDDIHKAYSELKEYLLTQIQDVRKSGAQMNGCMFCDSQLKVNALPRPFVLCGPSGVGKSTLIKKMMVEFGDILEFSVSHTTRAPRTGEVDGIDYFFTTKSEMERSISNGEFIEHAVFSGNIYGTSKMAVEKVQKLGKICVLDIETQGVIQIKKTDLNPHLIFVKPPSMEELKSRLISRGTETEELLKKRLCAAEEEIAFGEIPGNFHKIIVNDDIHKAYSELKEYLLTQIQDVRKSGAQMNGC

Secondary structure (DSSP, 8-state):
------------PPPEEEE--TTSSHHHHHHHHHHHHTTTEEE-PPEESSPPPTT--BTTTBEE--HHHHHHHHHTT-EEEEEEETTEEEEEEHHHHHHHHHTTPEEEEE--HHHHHHHTTSTT--EEEEEE-S-HHHHHHHHHHTS---HHHHHHHHHHHHHHHHHHTSTTS-SEEEE-SSHHHHHHHHHHHHHHHHHHHHHHHHHHHT-/------------PPPEEEE--TTSSHHHHHHHHHHHHTTTEEE-PPEESSPPPTT--BTTTBEE--HHHHHHHHHTT-EEEEEEETTEEEEEEHHHHHHHHHTTPEEEEE--HHHHHHHTTSTT--EEEEEE-S-HHHHHHHHHHTS---HHHHHHHHHHHHHHHHHHTSTTS-SEEEE-SSHHHHHHHHHHHHHHHHHHHHHHHHHHHT-

Radius of gyration: 23.64 Å; Cα contacts (8 Å, |Δi|>4): 662; chains: 2; bounding box: 73×60×47 Å